Protein AF-A0A2P6N994-F1 (afdb_monomer_lite)

Radius of gyration: 30.63 Å; chains: 1; bounding box: 76×49×85 Å

Structure (mmCIF, N/CA/C/O backbone):
data_AF-A0A2P6N994-F1
#
_entry.id   AF-A0A2P6N994-F1
#
loop_
_atom_site.group_PDB
_atom_site.id
_atom_site.type_symbol
_atom_site.label_atom_id
_atom_site.label_alt_id
_atom_site.label_comp_id
_atom_site.label_asym_id
_atom_site.label_entity_id
_atom_site.label_seq_id
_atom_site.pdbx_PDB_ins_code
_atom_site.Cartn_x
_atom_site.Cartn_y
_atom_site.Cartn_z
_atom_site.occupancy
_atom_site.B_iso_or_equiv
_atom_site.auth_seq_id
_atom_site.auth_comp_id
_atom_site.auth_asym_id
_atom_site.auth_atom_id
_atom_site.pdbx_PDB_model_num
ATOM 1 N N . MET A 1 1 ? -3.868 11.909 -1.491 1.00 43.75 1 MET A N 1
ATOM 2 C CA . MET A 1 1 ? -4.528 12.029 -2.812 1.00 43.75 1 MET A CA 1
ATOM 3 C C . MET A 1 1 ? -5.943 11.411 -2.743 1.00 43.75 1 MET A C 1
ATOM 5 O O . MET A 1 1 ? -6.139 10.312 -3.234 1.00 43.75 1 MET A O 1
ATOM 9 N N . PRO A 1 2 ? -6.940 12.048 -2.086 1.00 41.75 2 PRO A N 1
ATOM 10 C CA . PRO A 1 2 ? -8.246 11.415 -1.810 1.00 41.75 2 PRO A CA 1
ATOM 11 C C . PRO A 1 2 ? -9.342 11.690 -2.863 1.00 41.75 2 PRO A C 1
ATOM 13 O O . PRO A 1 2 ? -10.405 11.079 -2.812 1.00 41.75 2 PRO A O 1
ATOM 16 N N . LEU A 1 3 ? -9.118 12.612 -3.808 1.00 44.31 3 LEU A N 1
ATOM 17 C CA . LEU A 1 3 ? -10.198 13.209 -4.611 1.00 44.31 3 LEU A CA 1
ATOM 18 C C . LEU A 1 3 ? -10.710 12.352 -5.783 1.00 44.31 3 LEU A C 1
ATOM 20 O O . LEU A 1 3 ? -11.841 12.549 -6.209 1.00 44.31 3 LEU A O 1
ATOM 24 N N . PHE A 1 4 ? -9.945 11.374 -6.277 1.00 46.88 4 PHE A N 1
ATOM 25 C CA . PHE A 1 4 ? -10.383 10.540 -7.410 1.00 46.88 4 PHE A CA 1
ATOM 26 C C . PHE A 1 4 ? -11.154 9.270 -7.009 1.00 46.88 4 PHE A C 1
ATOM 28 O O . PHE A 1 4 ? -11.726 8.612 -7.874 1.00 46.88 4 PHE A O 1
ATOM 35 N N . TYR A 1 5 ? -11.206 8.919 -5.717 1.00 50.25 5 TYR A N 1
ATOM 36 C CA . TYR A 1 5 ? -11.658 7.588 -5.286 1.00 50.25 5 TYR A CA 1
ATOM 37 C C . TYR A 1 5 ? -13.099 7.498 -4.761 1.00 50.25 5 TYR A C 1
ATOM 39 O O . TYR A 1 5 ? -13.625 6.394 -4.632 1.00 50.25 5 TYR A O 1
ATOM 47 N N . GLN A 1 6 ? -13.770 8.617 -4.467 1.00 47.66 6 GLN A N 1
ATOM 48 C CA . GLN A 1 6 ? -15.054 8.571 -3.748 1.00 47.66 6 GLN A CA 1
ATOM 49 C C . GLN A 1 6 ? -16.316 8.429 -4.619 1.00 47.66 6 GLN A C 1
ATOM 51 O O . GLN A 1 6 ? -17.384 8.169 -4.067 1.00 47.66 6 GLN A O 1
ATOM 56 N N . SER A 1 7 ? -16.248 8.553 -5.949 1.00 43.50 7 SER A N 1
ATOM 57 C CA . SER A 1 7 ? -17.471 8.746 -6.748 1.00 43.50 7 SER A CA 1
ATOM 58 C C . SER A 1 7 ? -18.051 7.505 -7.435 1.00 43.50 7 SER A C 1
ATOM 60 O O . SER A 1 7 ? -19.209 7.560 -7.847 1.00 43.50 7 SER A O 1
ATOM 62 N N . ILE A 1 8 ? -17.345 6.369 -7.527 1.00 53.56 8 ILE A N 1
ATOM 63 C CA . ILE A 1 8 ? -17.879 5.200 -8.254 1.00 53.56 8 ILE A CA 1
ATOM 64 C C . ILE A 1 8 ? -18.275 4.069 -7.303 1.00 53.56 8 ILE A C 1
ATOM 66 O O . ILE A 1 8 ? -17.532 3.117 -7.060 1.00 53.56 8 ILE A O 1
ATOM 70 N N . ARG A 1 9 ? -19.504 4.153 -6.777 1.00 57.16 9 ARG A N 1
ATOM 71 C CA . ARG A 1 9 ? -20.167 3.031 -6.093 1.00 57.16 9 ARG A CA 1
ATOM 72 C C . ARG A 1 9 ? -20.587 1.976 -7.120 1.00 57.16 9 ARG A C 1
ATOM 74 O O . ARG A 1 9 ? -21.757 1.880 -7.487 1.00 57.16 9 ARG A O 1
ATOM 81 N N . TYR A 1 10 ? -19.645 1.162 -7.587 1.00 60.88 10 TYR A N 1
ATOM 82 C CA . TYR A 1 10 ? -20.001 -0.036 -8.341 1.00 60.88 10 TYR A CA 1
ATOM 83 C C . TYR A 1 10 ? -20.809 -0.974 -7.438 1.00 60.88 10 TYR A C 1
ATOM 85 O O . TYR A 1 10 ? -20.297 -1.478 -6.440 1.00 60.88 10 TYR A O 1
ATOM 93 N N . LYS A 1 11 ? -22.067 -1.252 -7.809 1.00 74.62 11 LYS A N 1
ATOM 94 C CA . LYS A 1 11 ? -22.881 -2.298 -7.159 1.00 74.62 11 LYS A CA 1
ATOM 95 C C . LYS A 1 11 ? -22.228 -3.688 -7.271 1.00 74.62 11 LYS A C 1
ATOM 97 O O . LYS A 1 11 ? -22.539 -4.574 -6.485 1.00 74.62 11 LYS A O 1
ATOM 102 N N . SER A 1 12 ? -21.320 -3.880 -8.234 1.00 86.88 12 SER A N 1
ATOM 103 C CA . SER A 1 12 ? -20.562 -5.114 -8.442 1.00 86.88 12 SER A CA 1
ATOM 104 C C . SER A 1 12 ? -19.166 -4.824 -9.001 1.00 86.88 12 SER A C 1
ATOM 106 O O . SER A 1 12 ? -19.036 -4.118 -9.996 1.00 86.88 12 SER A O 1
ATOM 108 N N . LEU A 1 13 ? -18.127 -5.425 -8.410 1.00 90.31 13 LEU A N 1
ATOM 109 C CA . LEU A 1 13 ? -16.745 -5.392 -8.924 1.00 90.31 13 LEU A CA 1
ATOM 110 C C . LEU A 1 13 ? -16.479 -6.410 -10.042 1.00 90.31 13 LEU A C 1
ATOM 112 O O . LEU A 1 13 ? -15.340 -6.571 -10.475 1.00 90.31 13 LEU A O 1
ATOM 116 N N . TRP A 1 14 ? -17.501 -7.140 -10.489 1.00 91.25 14 TRP A N 1
ATOM 117 C CA . TRP A 1 14 ? -17.333 -8.200 -11.480 1.00 91.25 14 TRP A CA 1
ATOM 118 C C . TRP A 1 14 ? -16.763 -7.705 -12.822 1.00 91.25 14 TRP A C 1
ATOM 120 O O . TRP A 1 14 ? -15.799 -8.317 -13.280 1.00 91.25 14 TRP A O 1
ATOM 130 N N . PRO A 1 15 ? -17.227 -6.579 -13.408 1.00 93.44 15 PRO A N 1
ATOM 131 C CA . PRO A 1 15 ? -16.639 -6.062 -14.646 1.00 93.44 15 PRO A CA 1
ATOM 132 C C . PRO A 1 15 ? -15.148 -5.741 -14.499 1.00 93.44 15 PRO A C 1
ATOM 134 O O . PRO A 1 15 ? -14.354 -6.072 -15.375 1.00 93.44 15 PRO A O 1
ATOM 137 N N . LEU A 1 16 ? -14.755 -5.168 -13.355 1.00 93.31 16 LEU A N 1
ATOM 138 C CA . LEU A 1 16 ? -13.358 -4.859 -13.063 1.00 93.31 16 LEU A CA 1
ATOM 139 C C . LEU A 1 16 ? -12.510 -6.131 -12.948 1.00 93.31 16 LEU A C 1
ATOM 141 O O . LEU A 1 16 ? -11.439 -6.193 -13.536 1.00 93.31 16 LEU A O 1
ATOM 145 N N . LYS A 1 17 ? -12.998 -7.168 -12.252 1.00 93.56 17 LYS A N 1
ATOM 146 C CA . LYS A 1 17 ? -12.310 -8.469 -12.163 1.00 93.56 17 LYS A CA 1
ATOM 147 C C . LYS A 1 17 ? -12.081 -9.086 -13.542 1.00 93.56 17 LYS A C 1
ATOM 149 O O . LYS A 1 17 ? -10.979 -9.544 -13.823 1.00 93.56 17 LYS A O 1
ATOM 154 N N . VAL A 1 18 ? -13.118 -9.106 -14.379 1.00 94.94 18 VAL A N 1
ATOM 155 C CA . VAL A 1 18 ? -13.044 -9.663 -15.737 1.00 94.94 18 VAL A CA 1
ATOM 156 C C . VAL A 1 18 ? -12.032 -8.886 -16.572 1.00 94.94 18 VAL A C 1
ATOM 158 O O . VAL A 1 18 ? -11.165 -9.496 -17.189 1.00 94.94 18 VAL A O 1
ATOM 161 N N . TYR A 1 19 ? -12.083 -7.554 -16.527 1.00 96.19 19 TYR A N 1
ATOM 162 C CA . TYR A 1 19 ? -11.128 -6.709 -17.237 1.00 96.19 19 TYR A CA 1
ATOM 163 C C . TYR A 1 19 ? -9.684 -6.942 -16.773 1.00 96.19 19 TYR A C 1
ATOM 165 O O . TYR A 1 19 ? -8.807 -7.146 -17.604 1.00 96.19 19 TYR A O 1
ATOM 173 N N . THR A 1 20 ? -9.447 -7.022 -15.462 1.00 95.44 20 THR A N 1
ATOM 174 C CA . THR A 1 20 ? -8.140 -7.357 -14.874 1.00 95.44 20 THR A CA 1
ATOM 175 C C . THR A 1 20 ? -7.600 -8.692 -15.393 1.00 95.44 20 THR A C 1
ATOM 177 O O . THR A 1 20 ? -6.450 -8.757 -15.823 1.00 95.44 20 THR A O 1
ATOM 180 N N . VAL A 1 21 ? -8.422 -9.747 -15.424 1.00 96.56 21 VAL A N 1
ATOM 181 C CA . VAL A 1 21 ? -8.010 -11.060 -15.954 1.00 96.56 21 VAL A CA 1
ATOM 182 C C . VAL A 1 21 ? -7.686 -10.981 -17.447 1.00 96.56 21 VAL A C 1
ATOM 184 O O . VAL A 1 21 ? -6.638 -11.470 -17.865 1.00 96.56 21 VAL A O 1
ATOM 187 N N . ILE A 1 22 ? -8.549 -10.348 -18.248 1.00 97.38 22 ILE A N 1
ATOM 188 C CA . ILE A 1 22 ? -8.343 -10.207 -19.697 1.00 97.38 22 ILE A CA 1
ATOM 189 C C . ILE A 1 22 ? -7.058 -9.424 -19.988 1.00 97.38 22 ILE A C 1
ATOM 191 O O . ILE A 1 22 ? -6.245 -9.886 -20.785 1.00 97.38 22 ILE A O 1
ATOM 195 N N . SER A 1 23 ? -6.839 -8.289 -19.317 1.00 97.50 23 SER A N 1
ATOM 196 C CA . SER A 1 23 ? -5.630 -7.471 -19.474 1.00 97.50 23 SER A CA 1
ATOM 197 C C . SER A 1 23 ? -4.358 -8.246 -19.147 1.00 97.50 23 SER A C 1
ATOM 199 O O . SER A 1 23 ? -3.383 -8.154 -19.888 1.00 97.50 23 SER A O 1
ATOM 201 N N . TYR A 1 24 ? -4.357 -9.057 -18.086 1.00 97.69 24 TYR A N 1
ATOM 202 C CA . TYR A 1 24 ? -3.200 -9.895 -17.771 1.00 97.69 24 TYR A CA 1
ATOM 203 C C . TYR A 1 24 ? -2.951 -10.982 -18.815 1.00 97.69 24 TYR A C 1
ATOM 205 O O . TYR A 1 24 ? -1.811 -11.180 -19.224 1.00 97.69 24 TYR A O 1
ATOM 213 N N . VAL A 1 25 ? -3.998 -11.683 -19.263 1.00 97.69 25 VAL A N 1
ATOM 214 C CA . VAL A 1 25 ? -3.859 -12.729 -20.289 1.00 97.69 25 VAL A CA 1
ATOM 215 C C . VAL A 1 25 ? -3.355 -12.126 -21.601 1.00 97.69 25 VAL A C 1
ATOM 217 O O . VAL A 1 25 ? -2.451 -12.687 -22.217 1.00 97.69 25 VAL A O 1
ATOM 220 N N . ALA A 1 26 ? -3.884 -10.966 -22.001 1.00 97.44 26 ALA A N 1
ATOM 221 C CA . ALA A 1 26 ? -3.441 -10.239 -23.188 1.00 97.44 26 ALA A CA 1
ATOM 222 C C . ALA A 1 26 ? -1.974 -9.795 -23.077 1.00 97.44 26 ALA A C 1
ATOM 224 O O . ALA A 1 26 ? -1.193 -10.015 -24.008 1.00 97.44 26 ALA A O 1
ATOM 225 N N . MET A 1 27 ? -1.583 -9.243 -21.923 1.00 97.31 27 MET A N 1
ATOM 226 C CA . MET A 1 27 ? -0.195 -8.894 -21.628 1.00 97.31 27 MET A CA 1
ATOM 227 C C . MET A 1 27 ? 0.709 -10.125 -21.719 1.00 97.31 27 MET A C 1
ATOM 229 O O . MET A 1 27 ? 1.692 -10.104 -22.455 1.00 97.31 27 MET A O 1
ATOM 233 N N . LEU A 1 28 ? 0.370 -11.215 -21.028 1.00 97.19 28 LEU A N 1
ATOM 234 C CA . LEU A 1 28 ? 1.175 -12.434 -21.005 1.00 97.19 28 LEU A CA 1
ATOM 235 C C . LEU A 1 28 ? 1.344 -13.026 -22.412 1.00 97.19 28 LEU A C 1
ATOM 237 O O . LEU A 1 28 ? 2.463 -13.338 -22.816 1.00 97.19 28 LEU A O 1
ATOM 241 N N . ALA A 1 29 ? 0.255 -13.134 -23.177 1.00 97.69 29 ALA A N 1
ATOM 242 C CA . ALA A 1 29 ? 0.284 -13.657 -24.541 1.00 97.69 29 ALA A CA 1
ATOM 243 C C . ALA A 1 29 ? 1.166 -12.804 -25.464 1.00 97.69 29 ALA A C 1
ATOM 245 O O . ALA A 1 29 ? 1.998 -13.342 -26.197 1.00 97.69 29 ALA A O 1
ATOM 246 N N . THR A 1 30 ? 1.025 -11.479 -25.395 1.00 97.06 30 THR A N 1
ATOM 247 C CA . THR A 1 30 ? 1.797 -10.546 -26.228 1.00 97.06 30 THR A CA 1
ATOM 248 C C . THR A 1 30 ? 3.274 -10.589 -25.886 1.00 97.06 30 THR A C 1
ATOM 250 O O . THR A 1 30 ? 4.120 -10.650 -26.777 1.00 97.06 30 THR A O 1
ATOM 253 N N . VAL A 1 31 ? 3.601 -10.611 -24.595 1.00 94.31 31 VAL A N 1
ATOM 254 C CA . VAL A 1 31 ? 4.988 -10.652 -24.153 1.00 94.31 31 VAL A CA 1
ATOM 255 C C . VAL A 1 31 ? 5.646 -11.975 -24.551 1.00 94.31 31 VAL A C 1
ATOM 257 O O . VAL A 1 31 ? 6.741 -11.947 -25.105 1.00 94.31 31 VAL A O 1
ATOM 260 N N . ILE A 1 32 ? 4.969 -13.120 -24.388 1.00 95.44 32 ILE A N 1
ATOM 261 C CA . ILE A 1 32 ? 5.460 -14.418 -24.887 1.00 95.44 32 ILE A CA 1
ATOM 262 C C . ILE A 1 32 ? 5.682 -14.368 -26.404 1.00 95.44 32 ILE A C 1
ATOM 264 O O . ILE A 1 32 ? 6.706 -14.848 -26.897 1.00 95.44 32 ILE A O 1
ATOM 268 N N . ALA A 1 33 ? 4.758 -13.772 -27.158 1.00 96.81 33 ALA A N 1
ATOM 269 C CA . ALA A 1 33 ? 4.889 -13.650 -28.605 1.00 96.81 33 ALA A CA 1
ATOM 270 C C . ALA A 1 33 ? 6.097 -12.781 -29.012 1.00 96.81 33 ALA A C 1
ATOM 272 O O . ALA A 1 33 ? 6.845 -13.172 -29.905 1.00 96.81 33 ALA A O 1
ATOM 273 N N . CYS A 1 34 ? 6.354 -11.670 -28.314 1.00 95.81 34 CYS A N 1
ATOM 274 C CA . CYS A 1 34 ? 7.533 -10.822 -28.540 1.00 95.81 34 CYS A CA 1
ATOM 275 C C . CYS A 1 34 ? 8.842 -11.521 -28.122 1.00 95.81 34 CYS A C 1
ATOM 277 O O . CYS A 1 34 ? 9.846 -11.453 -28.828 1.00 95.81 34 CYS A O 1
ATOM 279 N N . PHE A 1 35 ? 8.851 -12.245 -26.997 1.00 93.00 35 PHE A N 1
ATOM 280 C CA . PHE A 1 35 ? 10.026 -13.001 -26.539 1.00 93.00 35 PHE A CA 1
ATOM 281 C C . PHE A 1 35 ? 10.397 -14.150 -27.477 1.00 93.00 35 PHE A C 1
ATOM 283 O O . PHE A 1 35 ? 11.574 -14.457 -27.632 1.00 93.00 35 PHE A O 1
ATOM 290 N N . THR A 1 36 ? 9.405 -14.779 -28.105 1.00 94.31 36 THR A N 1
ATOM 291 C CA . THR A 1 36 ? 9.613 -15.886 -29.051 1.00 94.31 36 THR A CA 1
ATOM 292 C C . THR A 1 36 ? 9.827 -15.424 -30.494 1.00 94.31 36 THR A C 1
ATOM 294 O O . THR A 1 36 ? 10.033 -16.266 -31.362 1.00 94.31 36 THR A O 1
ATOM 297 N N . GLY A 1 37 ? 9.780 -14.113 -30.766 1.00 95.12 37 GLY A N 1
ATOM 298 C CA . GLY A 1 37 ? 9.913 -13.563 -32.120 1.00 95.12 37 GLY A CA 1
ATOM 299 C C . GLY A 1 37 ? 8.722 -13.868 -33.037 1.00 95.12 37 GLY A C 1
ATOM 300 O O . GLY A 1 37 ? 8.865 -13.861 -34.252 1.00 95.12 37 GLY A O 1
ATOM 301 N N . ARG A 1 38 ? 7.543 -14.174 -32.474 1.00 96.81 38 ARG A N 1
ATOM 302 C CA . ARG A 1 38 ? 6.294 -14.360 -33.240 1.00 96.81 38 ARG A CA 1
ATOM 303 C C . ARG A 1 38 ? 5.632 -13.038 -33.624 1.00 96.81 38 ARG A C 1
ATOM 305 O O . ARG A 1 38 ? 4.805 -13.013 -34.528 1.00 96.81 38 ARG A O 1
ATOM 312 N N . VAL A 1 39 ? 5.952 -11.968 -32.899 1.00 94.88 39 VAL A N 1
ATOM 313 C CA . VAL A 1 39 ? 5.547 -10.591 -33.197 1.00 94.88 39 VAL A CA 1
ATOM 314 C C . VAL A 1 39 ? 6.823 -9.810 -33.473 1.00 94.88 39 VAL A C 1
ATOM 316 O O . VAL A 1 39 ? 7.713 -9.790 -32.626 1.00 94.88 39 VAL A O 1
ATOM 319 N N . GLY A 1 40 ? 6.911 -9.202 -34.655 1.00 91.12 40 GLY A N 1
ATOM 320 C CA . GLY A 1 40 ? 8.142 -8.597 -35.166 1.00 91.12 40 GLY A CA 1
ATOM 321 C C . GLY A 1 40 ? 9.027 -9.580 -35.938 1.00 91.12 40 GLY A C 1
ATOM 322 O O . GLY A 1 40 ? 8.765 -10.777 -35.987 1.00 91.12 40 GLY A O 1
ATOM 323 N N . ASN A 1 41 ? 10.084 -9.054 -36.560 1.00 91.06 41 ASN A N 1
ATOM 324 C CA . ASN A 1 41 ? 11.077 -9.853 -37.297 1.00 91.06 41 ASN A CA 1
ATOM 325 C C . ASN A 1 41 ? 12.227 -10.352 -36.399 1.00 91.06 41 ASN A C 1
ATOM 327 O O . ASN A 1 41 ? 13.161 -10.983 -36.886 1.00 91.06 41 ASN A O 1
ATOM 331 N N . GLN A 1 42 ? 12.189 -10.024 -35.107 1.00 95.06 42 GLN A N 1
ATOM 332 C CA . GLN A 1 42 ? 13.235 -10.304 -34.128 1.00 95.06 42 GLN A CA 1
ATOM 333 C C . GLN A 1 42 ? 12.605 -10.557 -32.757 1.00 95.06 42 GLN A C 1
ATOM 335 O O . GLN A 1 42 ? 11.528 -10.047 -32.444 1.00 95.06 42 GLN A O 1
ATOM 340 N N . SER A 1 43 ? 13.275 -11.352 -31.931 1.00 95.00 43 SER A N 1
ATOM 341 C CA . SER A 1 43 ? 12.873 -11.570 -30.546 1.00 95.00 43 SER A CA 1
ATOM 342 C C . SER A 1 43 ? 13.284 -10.400 -29.649 1.00 95.00 43 SER A C 1
ATOM 344 O O . SER A 1 43 ? 14.187 -9.620 -29.967 1.00 95.00 43 SER A O 1
ATOM 346 N N . MET A 1 44 ? 12.642 -10.283 -28.484 1.00 92.94 44 MET A N 1
ATOM 347 C CA . MET A 1 44 ? 13.014 -9.268 -27.493 1.00 92.94 44 MET A CA 1
ATOM 348 C C . MET A 1 44 ? 14.511 -9.337 -27.101 1.00 92.94 44 MET A C 1
ATOM 350 O O . MET A 1 44 ? 15.145 -8.282 -27.130 1.00 92.94 44 MET A O 1
ATOM 354 N N . PRO A 1 45 ? 15.118 -10.514 -26.812 1.00 91.38 45 PRO A N 1
ATOM 355 C CA . PRO A 1 45 ? 16.560 -10.604 -26.555 1.00 91.38 45 PRO A CA 1
ATOM 356 C C . PRO A 1 45 ? 17.424 -10.119 -27.724 1.00 91.38 45 PRO A C 1
ATOM 358 O O . PRO A 1 45 ? 18.322 -9.317 -27.510 1.00 91.38 45 PRO A O 1
ATOM 361 N N . GLN A 1 46 ? 17.097 -10.510 -28.963 1.00 92.88 46 GLN A N 1
ATOM 362 C CA . GLN A 1 46 ? 17.825 -10.048 -30.156 1.00 92.88 46 GLN A CA 1
ATOM 363 C C . GLN A 1 46 ? 17.772 -8.524 -30.306 1.00 92.88 46 GLN A C 1
ATOM 365 O O . GLN A 1 46 ? 18.748 -7.898 -30.707 1.00 92.88 46 GLN A O 1
ATOM 370 N N . THR A 1 47 ? 16.636 -7.922 -29.955 1.00 93.62 47 THR A N 1
ATOM 371 C CA . THR A 1 47 ? 16.465 -6.466 -29.985 1.00 93.62 47 THR A CA 1
ATOM 372 C C . THR A 1 47 ? 17.324 -5.780 -28.915 1.00 93.62 47 THR A C 1
ATOM 374 O O . THR A 1 47 ? 17.916 -4.740 -29.184 1.00 93.62 47 THR A O 1
ATOM 377 N N . PHE A 1 48 ? 17.442 -6.361 -27.714 1.00 92.44 48 PHE A N 1
ATOM 378 C CA . PHE A 1 48 ? 18.365 -5.862 -26.684 1.00 92.44 48 PHE A CA 1
ATOM 379 C C . PHE A 1 48 ? 19.830 -5.992 -27.105 1.00 92.44 48 PHE A C 1
ATOM 381 O O . PHE A 1 48 ? 20.586 -5.040 -26.931 1.00 92.44 48 PHE A O 1
ATOM 388 N N . ASP A 1 49 ? 20.214 -7.114 -27.717 1.00 91.56 49 ASP A N 1
ATOM 389 C CA . ASP A 1 49 ? 21.573 -7.311 -28.234 1.00 91.56 49 ASP A CA 1
ATOM 390 C C . ASP A 1 49 ? 21.903 -6.291 -29.342 1.00 91.56 49 ASP A C 1
ATOM 392 O O . ASP A 1 49 ? 23.014 -5.763 -29.401 1.00 91.56 49 ASP A O 1
ATOM 396 N N . LYS A 1 50 ? 20.919 -5.964 -30.193 1.00 93.44 50 LYS A N 1
ATOM 397 C CA . LYS A 1 50 ? 21.035 -4.944 -31.245 1.00 93.44 50 LYS A CA 1
ATOM 398 C C . LYS A 1 50 ? 21.241 -3.536 -30.681 1.00 93.44 50 LYS A C 1
ATOM 400 O O . LYS A 1 50 ? 22.049 -2.782 -31.217 1.00 93.44 50 LYS A O 1
ATOM 405 N N . TRP A 1 51 ? 20.519 -3.178 -29.621 1.00 92.06 51 TRP A N 1
ATOM 406 C CA . TRP A 1 51 ? 20.569 -1.853 -28.990 1.00 92.06 51 TRP A CA 1
ATOM 407 C C . TRP A 1 51 ? 21.392 -1.856 -27.697 1.00 92.06 51 TRP A C 1
ATOM 409 O O . TRP A 1 51 ? 21.024 -1.207 -26.721 1.00 92.06 51 TRP A O 1
ATOM 419 N N . ASN A 1 52 ? 22.511 -2.583 -27.685 1.00 91.44 52 ASN A N 1
ATOM 420 C CA . ASN A 1 52 ? 23.361 -2.705 -26.507 1.00 91.44 52 ASN A CA 1
ATOM 421 C C . ASN A 1 52 ? 24.003 -1.354 -26.130 1.00 91.44 52 ASN A C 1
ATOM 423 O O . ASN A 1 52 ? 24.729 -0.739 -26.912 1.00 91.44 52 ASN A O 1
ATOM 427 N N . THR A 1 53 ? 23.741 -0.898 -24.909 1.00 92.88 53 THR A N 1
ATOM 428 C CA . THR A 1 53 ? 24.299 0.319 -24.295 1.00 92.88 53 THR A CA 1
ATOM 429 C C . THR A 1 53 ? 25.032 -0.026 -23.004 1.00 92.88 53 THR A C 1
ATOM 431 O O . THR A 1 53 ? 24.806 -1.098 -22.462 1.00 92.88 53 THR A O 1
ATOM 434 N N . TYR A 1 54 ? 25.807 0.902 -22.426 1.00 92.62 54 TYR A N 1
ATOM 435 C CA . TYR A 1 54 ? 26.458 0.734 -21.108 1.00 92.62 54 TYR A CA 1
ATOM 436 C C . TYR A 1 54 ? 25.513 0.398 -19.938 1.00 92.62 54 TYR A C 1
ATOM 438 O O . TYR A 1 54 ? 25.972 0.109 -18.834 1.00 92.62 54 TYR A O 1
ATOM 446 N N . LEU A 1 55 ? 24.199 0.508 -20.143 1.00 93.50 55 LEU A N 1
ATOM 447 C CA . LEU A 1 55 ? 23.180 0.195 -19.146 1.00 93.50 55 LEU A CA 1
ATOM 448 C C . LEU A 1 55 ? 22.443 -1.111 -19.455 1.00 93.50 55 LEU A C 1
ATOM 450 O O . LEU A 1 55 ? 21.606 -1.523 -18.657 1.00 93.50 55 LEU A O 1
ATOM 454 N N . THR A 1 56 ? 22.706 -1.745 -20.599 1.00 93.31 56 THR A N 1
ATOM 455 C CA . THR A 1 56 ? 21.973 -2.930 -21.049 1.00 93.31 56 THR A CA 1
ATOM 456 C C . THR A 1 56 ? 22.460 -4.162 -20.281 1.00 93.31 56 THR A C 1
ATOM 458 O O . THR A 1 56 ? 23.625 -4.548 -20.407 1.00 93.31 56 THR A O 1
ATOM 461 N N . PRO A 1 57 ? 21.603 -4.800 -19.461 1.00 93.00 57 PRO A N 1
ATOM 462 C CA . PRO A 1 57 ? 21.993 -5.997 -18.733 1.00 93.00 57 PRO A CA 1
ATOM 463 C C . PRO A 1 57 ? 22.144 -7.184 -19.689 1.00 93.00 57 PRO A C 1
ATOM 465 O O . PRO A 1 57 ? 21.457 -7.267 -20.708 1.00 93.00 57 PRO A O 1
ATOM 468 N N . LEU A 1 58 ? 22.974 -8.162 -19.314 1.00 90.62 58 LEU A N 1
ATOM 469 C CA . LEU A 1 58 ? 23.047 -9.439 -20.029 1.00 90.62 58 LEU A CA 1
ATOM 470 C C . LEU A 1 58 ? 21.668 -10.095 -20.202 1.00 90.62 58 LEU A C 1
ATOM 472 O O . LEU A 1 58 ? 20.816 -10.065 -19.310 1.00 90.62 58 LEU A O 1
ATOM 476 N N . SER A 1 59 ? 21.489 -10.795 -21.323 1.00 87.50 59 SER A N 1
ATOM 477 C CA . SER A 1 59 ? 20.229 -11.435 -21.719 1.00 87.50 59 SER A CA 1
ATOM 478 C C . SER A 1 59 ? 19.630 -12.365 -20.656 1.00 87.50 59 SER A C 1
ATOM 480 O O . SER A 1 59 ? 18.409 -12.400 -20.502 1.00 87.50 59 SER A O 1
ATOM 482 N N . TRP A 1 60 ? 20.449 -13.040 -19.838 1.00 88.94 60 TRP A N 1
ATOM 483 C CA . TRP A 1 60 ? 19.952 -13.889 -18.745 1.00 88.94 60 TRP A CA 1
ATOM 484 C C . TRP A 1 60 ? 19.184 -13.106 -17.670 1.00 88.94 60 TRP A C 1
ATOM 486 O O . TRP A 1 60 ? 18.270 -13.659 -17.060 1.00 88.94 60 TRP A O 1
ATOM 496 N N . ALA A 1 61 ? 19.488 -11.824 -17.449 1.00 90.44 61 ALA A N 1
ATOM 497 C CA . ALA A 1 61 ? 18.818 -11.002 -16.442 1.00 90.44 61 ALA A CA 1
ATOM 498 C C . ALA A 1 61 ? 17.341 -10.776 -16.769 1.00 90.44 61 ALA A C 1
ATOM 500 O O . ALA A 1 61 ? 16.522 -10.621 -15.866 1.00 90.44 61 ALA A O 1
ATOM 501 N N . HIS A 1 62 ? 16.985 -10.829 -18.054 1.00 87.25 62 HIS A N 1
ATOM 502 C CA . HIS A 1 62 ? 15.608 -10.721 -18.522 1.00 87.25 62 HIS A CA 1
ATOM 503 C C . HIS A 1 62 ? 14.758 -11.947 -18.148 1.00 87.25 62 HIS A C 1
ATOM 505 O O . HIS A 1 62 ? 13.533 -11.877 -18.203 1.00 87.25 62 HIS A O 1
ATOM 511 N N . SER A 1 63 ? 15.361 -13.055 -17.698 1.00 88.50 63 SER A N 1
ATOM 512 C CA . SER A 1 63 ? 14.616 -14.221 -17.193 1.00 88.50 63 SER A CA 1
ATOM 513 C C . SER A 1 63 ? 13.800 -13.921 -15.928 1.00 88.50 63 SER A C 1
ATOM 515 O O . SER A 1 63 ? 12.804 -14.602 -15.672 1.00 88.50 63 SER A O 1
ATOM 517 N N . ILE A 1 64 ? 14.145 -12.861 -15.179 1.00 91.06 64 ILE A N 1
ATOM 518 C CA . ILE A 1 64 ? 13.381 -12.408 -14.004 1.00 91.06 64 ILE A CA 1
ATOM 519 C C . ILE A 1 64 ? 11.921 -12.097 -14.344 1.00 91.06 64 ILE A C 1
ATOM 521 O O . ILE A 1 64 ? 11.035 -12.224 -13.499 1.00 91.06 64 ILE A O 1
ATOM 525 N N . TRP A 1 65 ? 11.645 -11.750 -15.599 1.00 90.56 65 TRP A N 1
ATOM 526 C CA . TRP A 1 65 ? 10.297 -11.499 -16.064 1.00 90.56 65 TRP A CA 1
ATOM 527 C C . TRP A 1 65 ? 9.372 -12.710 -15.941 1.00 90.56 65 TRP A C 1
ATOM 529 O O . TRP A 1 65 ? 8.214 -12.540 -15.569 1.00 90.56 65 TRP A O 1
ATOM 539 N N . ILE A 1 66 ? 9.878 -13.928 -16.163 1.00 92.25 66 ILE A N 1
ATOM 540 C CA . ILE A 1 66 ? 9.090 -15.157 -15.985 1.00 92.25 66 ILE A CA 1
ATOM 541 C C . ILE A 1 66 ? 8.593 -15.237 -14.542 1.00 92.25 66 ILE A C 1
ATOM 543 O O . ILE A 1 66 ? 7.413 -15.484 -14.292 1.00 92.25 66 ILE A O 1
ATOM 547 N N . PHE A 1 67 ? 9.482 -14.958 -13.588 1.00 92.50 67 PHE A N 1
ATOM 548 C CA . PHE A 1 67 ? 9.141 -14.927 -12.173 1.00 92.50 67 PHE A CA 1
ATOM 549 C C . PHE A 1 67 ? 8.110 -13.833 -11.858 1.00 92.50 67 PHE A C 1
ATOM 551 O O . PHE A 1 67 ? 7.120 -14.106 -11.178 1.00 92.50 67 PHE A O 1
ATOM 558 N N . ILE A 1 68 ? 8.285 -12.626 -12.411 1.00 93.06 68 ILE A N 1
ATOM 559 C CA . ILE A 1 68 ? 7.328 -11.516 -12.270 1.00 93.06 68 ILE A CA 1
ATOM 560 C C . ILE A 1 68 ? 5.940 -11.925 -12.768 1.00 93.06 68 ILE A C 1
ATOM 562 O O . ILE A 1 68 ? 4.960 -11.753 -12.043 1.00 93.06 68 ILE A O 1
ATOM 566 N N . TRP A 1 69 ? 5.835 -12.488 -13.973 1.00 94.19 69 TRP A N 1
ATOM 567 C CA . TRP A 1 69 ? 4.542 -12.846 -14.553 1.00 94.19 69 TRP A CA 1
ATOM 568 C C . TRP A 1 69 ? 3.861 -13.974 -13.793 1.00 94.19 69 TRP A C 1
ATOM 570 O O . TRP A 1 69 ? 2.650 -13.906 -13.592 1.00 94.19 69 TRP A O 1
ATOM 580 N N . VAL A 1 70 ? 4.611 -14.979 -13.329 1.00 95.56 70 VAL A N 1
ATOM 581 C CA . VAL A 1 70 ? 4.061 -16.056 -12.493 1.00 95.56 70 VAL A CA 1
ATOM 582 C C . VAL A 1 70 ? 3.505 -15.486 -11.189 1.00 95.56 70 VAL A C 1
ATOM 584 O O . VAL A 1 70 ? 2.366 -15.786 -10.833 1.00 95.56 70 VAL A O 1
ATOM 587 N N . LEU A 1 71 ? 4.251 -14.611 -10.504 1.00 95.00 71 LEU A N 1
ATOM 588 C CA . LEU A 1 71 ? 3.769 -13.963 -9.282 1.00 95.00 71 LEU A CA 1
ATOM 589 C C . LEU A 1 71 ? 2.541 -13.079 -9.535 1.00 95.00 71 LEU A C 1
ATOM 591 O O . LEU A 1 71 ? 1.596 -13.119 -8.752 1.00 95.00 71 LEU A O 1
ATOM 595 N N . GLN A 1 72 ? 2.511 -12.325 -10.636 1.00 95.38 72 GLN A N 1
ATOM 596 C CA . GLN A 1 72 ? 1.334 -11.546 -11.035 1.00 95.38 72 GLN A CA 1
ATOM 597 C C . GLN A 1 72 ? 0.124 -12.447 -11.346 1.00 95.38 72 GLN A C 1
ATOM 599 O O . GLN A 1 72 ? -1.002 -12.106 -10.991 1.00 95.38 72 GLN A O 1
ATOM 604 N N . GLY A 1 73 ? 0.340 -13.625 -11.935 1.00 96.38 73 GLY A N 1
ATOM 605 C CA . GLY A 1 73 ? -0.711 -14.618 -12.166 1.00 96.38 73 GLY A CA 1
ATOM 606 C C . GLY A 1 73 ? -1.282 -15.165 -10.860 1.00 96.38 73 GLY A C 1
ATOM 607 O O . GLY A 1 73 ? -2.498 -15.174 -10.666 1.00 96.38 73 GLY A O 1
ATOM 608 N N . LEU A 1 74 ? -0.410 -15.541 -9.917 1.00 95.31 74 LEU A N 1
ATOM 609 C CA . LEU A 1 74 ? -0.818 -15.942 -8.566 1.00 95.31 74 LEU A CA 1
ATOM 610 C C . LEU A 1 74 ? -1.579 -14.820 -7.852 1.00 95.31 74 LEU A C 1
ATOM 612 O O . LEU A 1 74 ? -2.587 -15.080 -7.192 1.00 95.31 74 LEU A O 1
ATOM 616 N N . TYR A 1 75 ? -1.141 -13.573 -8.027 1.00 93.88 75 TYR A N 1
ATOM 617 C CA . TYR A 1 75 ? -1.824 -12.406 -7.488 1.00 93.88 75 TYR A CA 1
ATOM 618 C C . TYR A 1 75 ? -3.249 -12.279 -8.029 1.00 93.88 75 TYR A C 1
ATOM 620 O O . TYR A 1 75 ? -4.186 -12.152 -7.238 1.00 93.88 75 TYR A O 1
ATOM 628 N N . ILE A 1 76 ? -3.442 -12.403 -9.342 1.00 93.88 76 ILE A N 1
ATOM 629 C CA . ILE A 1 76 ? -4.768 -12.351 -9.976 1.00 93.88 76 ILE A CA 1
ATOM 630 C C . ILE A 1 76 ? -5.670 -13.459 -9.460 1.00 93.88 76 ILE A C 1
ATOM 632 O O . ILE A 1 76 ? -6.808 -13.196 -9.071 1.00 93.88 76 ILE A O 1
ATOM 636 N N . LEU A 1 77 ? -5.159 -14.689 -9.398 1.00 92.31 77 LEU A N 1
ATOM 637 C CA . LEU A 1 77 ? -5.909 -15.806 -8.832 1.00 92.31 77 LEU A CA 1
ATOM 638 C C . LEU A 1 77 ? -6.327 -15.487 -7.390 1.00 92.31 77 LEU A C 1
ATOM 640 O O . LEU A 1 77 ? -7.492 -15.664 -7.037 1.00 92.31 77 LEU A O 1
ATOM 644 N N . SER A 1 78 ? -5.429 -14.909 -6.587 1.00 90.00 78 SER A N 1
ATOM 645 C CA . SER A 1 78 ? -5.718 -14.547 -5.195 1.00 90.00 78 SER A CA 1
ATOM 646 C C . SER A 1 78 ? -6.823 -13.491 -5.034 1.00 90.00 78 SER A C 1
ATOM 648 O O . SER A 1 78 ? -7.580 -13.556 -4.065 1.00 90.00 78 SER A O 1
ATOM 650 N N . ILE A 1 79 ? -6.955 -12.532 -5.962 1.00 88.62 79 ILE A N 1
ATOM 651 C CA . ILE A 1 79 ? -7.966 -11.456 -5.884 1.00 88.62 79 ILE A CA 1
ATOM 652 C C . ILE A 1 79 ? -9.279 -11.815 -6.599 1.00 88.62 79 ILE A C 1
ATOM 654 O O . ILE A 1 79 ? -10.345 -11.280 -6.270 1.00 88.62 79 ILE A O 1
ATOM 658 N N . CYS A 1 80 ? -9.229 -12.720 -7.579 1.00 86.31 80 CYS A N 1
ATOM 659 C CA . CYS A 1 80 ? -10.389 -13.114 -8.371 1.00 86.31 80 CYS A CA 1
ATOM 660 C C . CYS A 1 80 ? -11.157 -14.294 -7.758 1.00 86.31 80 CYS A C 1
ATOM 662 O O . CYS A 1 80 ? -12.386 -14.317 -7.890 1.00 86.31 80 CYS A O 1
ATOM 664 N N . VAL A 1 81 ? -10.486 -15.217 -7.055 1.00 84.94 81 VAL A N 1
ATOM 665 C CA . VAL A 1 81 ? -11.117 -16.412 -6.467 1.00 84.94 81 VAL A CA 1
ATOM 666 C C . VAL A 1 81 ? -12.153 -16.030 -5.384 1.00 84.94 81 VAL A C 1
ATOM 668 O O . VAL A 1 81 ? -11.851 -15.242 -4.485 1.00 84.94 81 VAL A O 1
ATOM 671 N N . PRO A 1 82 ? -13.393 -16.569 -5.433 1.00 72.00 82 PRO A N 1
ATOM 672 C CA . PRO A 1 82 ? -14.490 -16.150 -4.550 1.00 72.00 82 PRO A CA 1
ATOM 673 C C . PRO A 1 82 ? -14.296 -16.425 -3.057 1.00 72.00 82 PRO A C 1
ATOM 675 O O . PRO A 1 82 ? -14.911 -15.733 -2.248 1.00 72.00 82 PRO A O 1
ATOM 678 N N . SER A 1 83 ? -13.469 -17.408 -2.687 1.00 70.88 83 SER A N 1
ATOM 679 C CA . SER A 1 83 ? -13.382 -17.932 -1.314 1.00 70.88 83 SER A CA 1
ATOM 680 C C . SER A 1 83 ? -12.964 -16.899 -0.262 1.00 70.88 83 SER A C 1
ATOM 682 O O . SER A 1 83 ? -13.137 -17.156 0.926 1.00 70.88 83 SER A O 1
ATOM 684 N N . ARG A 1 84 ? -12.442 -15.731 -0.671 1.00 67.06 84 ARG A N 1
ATOM 685 C CA . ARG A 1 84 ? -12.004 -14.640 0.224 1.00 67.06 84 ARG A CA 1
ATOM 686 C C . ARG A 1 84 ? -12.370 -13.249 -0.288 1.00 67.06 84 ARG A C 1
ATOM 688 O O . ARG A 1 84 ? -11.611 -12.287 -0.163 1.00 67.06 84 ARG A O 1
ATOM 695 N N . ARG A 1 85 ? -13.551 -13.146 -0.904 1.00 62.75 85 ARG A N 1
ATOM 696 C CA . ARG A 1 85 ? -14.032 -11.919 -1.553 1.00 62.75 85 ARG A CA 1
ATOM 697 C C . ARG A 1 85 ? -14.032 -10.704 -0.618 1.00 62.75 85 ARG A C 1
ATOM 699 O O . ARG A 1 85 ? -13.620 -9.631 -1.048 1.00 62.75 85 ARG A O 1
ATOM 706 N N . GLU A 1 86 ? -14.443 -10.882 0.634 1.00 72.94 86 GLU A N 1
ATOM 707 C CA . GLU A 1 86 ? -14.601 -9.786 1.600 1.00 72.94 86 GLU A CA 1
ATOM 708 C C . GLU A 1 86 ? -13.262 -9.132 1.973 1.00 72.94 86 GLU A C 1
ATOM 710 O O . GLU A 1 86 ? -13.169 -7.907 2.061 1.00 72.94 86 GLU A O 1
ATOM 715 N N . ASP A 1 87 ? -12.191 -9.922 2.078 1.00 77.56 87 ASP A N 1
ATOM 716 C CA . ASP A 1 87 ? -10.875 -9.415 2.468 1.00 77.56 87 ASP A CA 1
ATOM 717 C C . ASP A 1 87 ? -10.159 -8.677 1.336 1.00 77.56 87 ASP A C 1
ATOM 719 O O . ASP A 1 87 ? -9.341 -7.794 1.596 1.00 77.56 87 ASP A O 1
ATOM 723 N N . LYS A 1 88 ? -10.409 -9.029 0.074 1.00 85.00 88 LYS A N 1
ATOM 724 C CA . LYS A 1 88 ? -9.675 -8.475 -1.082 1.00 85.00 88 LYS A CA 1
ATOM 725 C C . LYS A 1 88 ? -10.430 -7.369 -1.811 1.00 85.00 88 LYS A C 1
ATOM 727 O O . LYS A 1 88 ? -9.830 -6.615 -2.573 1.00 85.00 88 LYS A O 1
ATOM 732 N N . GLU A 1 89 ? -11.724 -7.226 -1.554 1.00 87.56 89 GLU A N 1
ATOM 733 C CA . GLU A 1 89 ? -12.565 -6.192 -2.152 1.00 87.56 89 GLU A CA 1
ATOM 734 C C . GLU A 1 89 ? -12.064 -4.756 -1.893 1.00 87.56 89 GLU A C 1
ATOM 736 O O . GLU A 1 89 ? -11.987 -4.000 -2.864 1.00 87.56 89 GLU A O 1
ATOM 741 N N . PRO A 1 90 ? -11.631 -4.364 -0.677 1.00 86.50 90 PRO A N 1
ATOM 742 C CA . PRO A 1 90 ? -11.076 -3.028 -0.449 1.00 86.50 90 PRO A CA 1
ATOM 743 C C . PRO A 1 90 ? -9.826 -2.747 -1.290 1.00 86.50 90 PRO A C 1
ATOM 745 O O . PRO A 1 90 ? -9.699 -1.659 -1.841 1.00 86.50 90 PRO A O 1
ATOM 748 N N . LEU A 1 91 ? -8.944 -3.744 -1.435 1.00 89.06 91 LEU A N 1
ATOM 749 C CA . LEU A 1 91 ? -7.736 -3.633 -2.253 1.00 89.06 91 LEU A CA 1
ATOM 750 C C . LEU A 1 91 ? -8.084 -3.484 -3.735 1.00 89.06 91 LEU A C 1
ATOM 752 O O . LEU A 1 91 ? -7.534 -2.651 -4.439 1.00 89.06 91 LEU A O 1
ATOM 756 N N . MET A 1 92 ? -9.022 -4.283 -4.234 1.00 91.25 92 MET A N 1
ATOM 757 C CA . MET A 1 92 ? -9.416 -4.184 -5.636 1.00 91.25 92 MET A CA 1
ATOM 758 C C . MET A 1 92 ? -10.132 -2.870 -5.942 1.00 91.25 92 MET A C 1
ATOM 760 O O . MET A 1 92 ? -9.949 -2.310 -7.020 1.00 91.25 92 MET A O 1
ATOM 764 N N . ARG A 1 93 ? -10.899 -2.341 -4.983 1.00 89.50 93 ARG A N 1
ATOM 765 C CA . ARG A 1 93 ? -11.447 -0.988 -5.081 1.00 89.50 93 ARG A CA 1
ATOM 766 C C . ARG A 1 93 ? -10.334 0.050 -5.118 1.00 89.50 93 ARG A C 1
ATOM 768 O O . ARG A 1 93 ? -10.419 0.911 -5.975 1.00 89.50 93 ARG A O 1
ATOM 775 N N . SER A 1 94 ? -9.311 -0.044 -4.263 1.00 89.38 94 SER A N 1
ATOM 776 C CA . SER A 1 94 ? -8.194 0.918 -4.226 1.00 89.38 94 SER A CA 1
ATOM 777 C C . SER A 1 94 ? -7.225 0.810 -5.404 1.00 89.38 94 SER A C 1
ATOM 779 O O . SER A 1 94 ? -6.453 1.734 -5.650 1.00 89.38 94 SER A O 1
ATOM 781 N N . LEU A 1 95 ? -7.253 -0.295 -6.146 1.00 92.19 95 LEU A N 1
ATOM 782 C CA . LEU A 1 95 ? -6.520 -0.437 -7.401 1.00 92.19 95 LEU A CA 1
ATOM 783 C C . LEU A 1 95 ? -7.324 0.053 -8.601 1.00 92.19 95 LEU A C 1
ATOM 785 O O . LEU A 1 95 ? -6.748 0.630 -9.525 1.00 92.19 95 LEU A O 1
ATOM 789 N N . GLY A 1 96 ? -8.642 -0.157 -8.591 1.00 92.56 96 GLY A N 1
ATOM 790 C CA . GLY A 1 96 ? -9.522 0.270 -9.670 1.00 92.56 96 GLY A CA 1
ATOM 791 C C . GLY A 1 96 ? -9.000 -0.184 -11.036 1.00 92.56 96 GLY A C 1
ATOM 792 O O . GLY A 1 96 ? -8.599 -1.333 -11.217 1.00 92.56 96 GLY A O 1
ATOM 793 N N . PHE A 1 97 ? -8.978 0.740 -11.997 1.00 95.75 97 PHE A N 1
ATOM 794 C CA . PHE A 1 97 ? -8.480 0.488 -13.352 1.00 95.75 97 PHE A CA 1
ATOM 795 C C . PHE A 1 97 ? -6.958 0.637 -13.501 1.00 95.75 97 PHE A C 1
ATOM 797 O O . PHE A 1 97 ? -6.438 0.325 -14.568 1.00 95.75 97 PHE A O 1
ATOM 804 N N . LEU A 1 98 ? -6.228 1.067 -12.464 1.00 95.88 98 LEU A N 1
ATOM 805 C CA . LEU A 1 98 ? -4.785 1.325 -12.569 1.00 95.88 98 LEU A CA 1
ATOM 806 C C . LEU A 1 98 ? -3.998 0.059 -12.921 1.00 95.88 98 LEU A C 1
ATOM 808 O O . LEU A 1 98 ? -3.111 0.106 -13.768 1.00 95.88 98 LEU A O 1
ATOM 812 N N . LEU A 1 99 ? -4.354 -1.068 -12.301 1.00 95.69 99 LEU A N 1
ATOM 813 C CA . LEU A 1 99 ? -3.699 -2.355 -12.530 1.00 95.69 99 LEU A CA 1
ATOM 814 C C . LEU A 1 99 ? -3.894 -2.883 -13.966 1.00 95.69 99 LEU A C 1
ATOM 816 O O . LEU A 1 99 ? -2.900 -3.131 -14.642 1.00 95.69 99 LEU A O 1
ATOM 820 N N . PRO A 1 100 ? -5.123 -3.035 -14.495 1.00 97.12 100 PRO A N 1
ATOM 821 C CA . PRO A 1 100 ? -5.279 -3.459 -15.885 1.00 97.12 100 PRO A CA 1
ATOM 822 C C . PRO A 1 100 ? -4.727 -2.437 -16.886 1.00 97.12 100 PRO A C 1
ATOM 824 O O . PRO A 1 100 ? -4.205 -2.831 -17.926 1.00 97.12 100 PRO A O 1
ATOM 827 N N . MET A 1 101 ? -4.782 -1.132 -16.584 1.00 97.62 101 MET A N 1
ATOM 828 C CA . MET A 1 101 ? -4.149 -0.119 -17.435 1.00 97.62 101 MET A CA 1
ATOM 829 C C . MET A 1 101 ? -2.629 -0.288 -17.494 1.00 97.62 101 MET A C 1
ATOM 831 O O . MET A 1 101 ? -2.080 -0.196 -18.590 1.00 97.62 101 MET A O 1
ATOM 835 N N . SER A 1 102 ? -1.960 -0.578 -16.370 1.00 97.25 102 SER A N 1
ATOM 836 C CA . SER A 1 102 ? -0.513 -0.822 -16.379 1.00 97.25 102 SER A CA 1
ATOM 837 C C . SER A 1 102 ? -0.154 -2.057 -17.208 1.00 97.25 102 SER A C 1
ATOM 839 O O . SER A 1 102 ? 0.824 -2.033 -17.947 1.00 97.25 102 SER A O 1
ATOM 841 N N . TRP A 1 103 ? -0.967 -3.115 -17.177 1.00 97.19 103 TRP A N 1
ATOM 842 C CA . TRP A 1 103 ? -0.752 -4.287 -18.031 1.00 97.19 103 TRP A CA 1
ATOM 843 C C . TRP A 1 103 ? -1.027 -4.030 -19.510 1.00 97.19 103 TRP A C 1
ATOM 845 O O . TRP A 1 103 ? -0.302 -4.538 -20.365 1.00 97.19 103 TRP A O 1
ATOM 855 N N . ASN A 1 104 ? -2.015 -3.204 -19.846 1.00 97.19 104 ASN A N 1
ATOM 856 C CA . ASN A 1 104 ? -2.248 -2.830 -21.239 1.00 97.19 104 ASN A CA 1
ATOM 857 C C . ASN A 1 104 ? -1.086 -1.997 -21.794 1.00 97.19 104 ASN A C 1
ATOM 859 O O . ASN A 1 104 ? -0.640 -2.239 -22.909 1.00 97.19 104 ASN A O 1
ATOM 863 N N . THR A 1 105 ? -0.520 -1.067 -21.021 1.00 96.88 105 THR A N 1
ATOM 864 C CA . THR A 1 105 ? 0.690 -0.347 -21.456 1.00 96.88 105 THR A CA 1
ATOM 865 C C . THR A 1 105 ? 1.907 -1.278 -21.506 1.00 96.88 105 THR A C 1
ATOM 867 O O . THR A 1 105 ? 2.706 -1.188 -22.440 1.00 96.88 105 THR A O 1
ATOM 870 N N . MET A 1 106 ? 1.984 -2.252 -20.586 1.00 95.81 106 MET A N 1
ATOM 871 C CA . MET A 1 106 ? 2.969 -3.343 -20.599 1.00 95.81 106 MET A CA 1
ATOM 872 C C . MET A 1 106 ? 2.846 -4.240 -21.843 1.00 95.81 106 MET A C 1
ATOM 874 O O . MET A 1 106 ? 3.815 -4.873 -22.243 1.00 95.81 106 MET A O 1
ATOM 878 N N . THR A 1 107 ? 1.667 -4.289 -22.465 1.00 96.62 107 THR A N 1
ATOM 879 C CA . THR A 1 107 ? 1.401 -5.039 -23.702 1.00 96.62 107 THR A CA 1
ATOM 880 C C . THR A 1 107 ? 1.959 -4.315 -24.926 1.00 96.62 107 THR A C 1
ATOM 882 O O . THR A 1 107 ? 2.411 -4.957 -25.868 1.00 96.62 107 THR A O 1
ATOM 885 N N . ILE A 1 108 ? 1.951 -2.979 -24.921 1.00 97.69 108 ILE A N 1
ATOM 886 C CA . ILE A 1 108 ? 2.287 -2.172 -26.100 1.00 97.69 108 ILE A CA 1
ATOM 887 C C . ILE A 1 108 ? 3.801 -1.975 -26.241 1.00 97.69 108 ILE A C 1
ATOM 889 O O . ILE A 1 108 ? 4.331 -2.119 -27.342 1.00 97.69 108 ILE A O 1
ATOM 893 N N . TRP A 1 109 ? 4.523 -1.681 -25.151 1.00 96.88 109 TRP A N 1
ATOM 894 C CA . TRP A 1 109 ? 5.962 -1.394 -25.257 1.00 96.88 109 TRP A CA 1
ATOM 895 C C . TRP A 1 109 ? 6.799 -2.542 -25.859 1.00 96.88 109 TRP A C 1
ATOM 897 O O . TRP A 1 109 ? 7.676 -2.222 -26.660 1.00 96.88 109 TRP A O 1
ATOM 907 N N . PRO A 1 110 ? 6.559 -3.844 -25.568 1.00 96.12 110 PRO A N 1
ATOM 908 C CA . PRO A 1 110 ? 7.328 -4.941 -26.151 1.00 96.12 110 PRO A CA 1
ATOM 909 C C . PRO A 1 110 ? 7.151 -5.003 -27.661 1.00 96.12 110 PRO A C 1
ATOM 911 O O . PRO A 1 110 ? 8.115 -5.255 -28.373 1.00 96.12 110 PRO A O 1
ATOM 914 N N . VAL A 1 111 ? 5.933 -4.731 -28.141 1.00 97.81 111 VAL A N 1
ATOM 915 C CA . VAL A 1 111 ? 5.608 -4.685 -29.569 1.00 97.81 111 VAL A CA 1
ATOM 916 C C . VAL A 1 111 ? 6.364 -3.535 -30.226 1.00 97.81 111 VAL A C 1
ATOM 918 O O . VAL A 1 111 ? 7.047 -3.738 -31.224 1.00 97.81 111 VAL A O 1
ATOM 921 N N . CYS A 1 112 ? 6.316 -2.335 -29.641 1.00 97.75 112 CYS A N 1
ATOM 922 C CA . CYS A 1 112 ? 7.110 -1.210 -30.133 1.00 97.75 112 CYS A CA 1
ATOM 923 C C . CYS A 1 112 ? 8.609 -1.542 -30.153 1.00 97.75 112 CYS A C 1
ATOM 925 O O . CYS A 1 112 ? 9.285 -1.238 -31.131 1.00 97.75 112 CYS A O 1
ATOM 927 N N . TRP A 1 113 ? 9.112 -2.198 -29.105 1.00 96.44 113 TRP A N 1
ATOM 928 C CA . TRP A 1 113 ? 10.516 -2.569 -28.971 1.00 96.44 113 TRP A CA 1
ATOM 929 C C . TRP A 1 113 ? 10.963 -3.516 -30.088 1.00 96.44 113 TRP A C 1
ATOM 931 O O . TRP A 1 113 ? 11.865 -3.165 -30.842 1.00 96.44 113 TRP A O 1
ATOM 941 N N . VAL A 1 114 ? 10.287 -4.655 -30.281 1.00 96.88 114 VAL A N 1
ATOM 942 C CA . VAL A 1 114 ? 10.666 -5.642 -31.317 1.00 96.88 114 VAL A CA 1
ATOM 943 C C . VAL A 1 114 ? 10.520 -5.115 -32.752 1.00 96.88 114 VAL A C 1
ATOM 945 O O . VAL A 1 114 ? 11.146 -5.651 -33.663 1.00 96.88 114 VAL A O 1
ATOM 948 N N . HIS A 1 115 ? 9.748 -4.044 -32.961 1.00 97.06 115 HIS A N 1
ATOM 949 C CA . HIS A 1 115 ? 9.625 -3.320 -34.234 1.00 97.06 115 HIS A CA 1
ATOM 950 C C . HIS A 1 115 ? 10.565 -2.102 -34.359 1.00 97.06 115 HIS A C 1
ATOM 952 O O . HIS A 1 115 ? 10.341 -1.243 -35.215 1.00 97.06 115 HIS A O 1
ATOM 958 N N . ASP A 1 116 ? 11.589 -2.002 -33.504 1.00 95.69 116 ASP A N 1
ATOM 959 C CA . ASP A 1 116 ? 12.569 -0.905 -33.465 1.00 95.69 116 ASP A CA 1
ATOM 960 C C . ASP A 1 116 ? 11.947 0.498 -33.283 1.00 95.69 116 ASP A C 1
ATOM 962 O O . ASP A 1 116 ? 12.566 1.519 -33.580 1.00 95.69 116 ASP A O 1
ATOM 966 N N . GLN A 1 117 ? 10.726 0.587 -32.750 1.00 97.00 117 GLN A N 1
ATOM 967 C CA . GLN A 1 117 ? 10.061 1.851 -32.420 1.00 97.00 117 GLN A CA 1
ATOM 968 C C . GLN A 1 117 ? 10.503 2.328 -31.030 1.00 97.00 117 GLN A C 1
ATOM 970 O O . GLN A 1 117 ? 9.700 2.403 -30.098 1.00 97.00 117 GLN A O 1
ATOM 975 N N . ILE A 1 118 ? 11.795 2.627 -30.873 1.00 95.88 118 ILE A N 1
ATOM 976 C CA . ILE A 1 118 ? 12.446 2.834 -29.565 1.00 95.88 118 ILE A CA 1
ATOM 977 C C . ILE A 1 118 ? 11.803 3.969 -28.761 1.00 95.88 118 ILE A C 1
ATOM 979 O O . ILE A 1 118 ? 11.531 3.806 -27.572 1.00 95.88 118 ILE A O 1
ATOM 983 N N . VAL A 1 119 ? 11.503 5.103 -29.401 1.00 96.56 119 VAL A N 1
ATOM 984 C CA . VAL A 1 119 ? 10.870 6.253 -28.728 1.00 96.56 119 VAL A CA 1
ATOM 985 C C . VAL A 1 119 ? 9.474 5.887 -28.218 1.00 96.56 119 VAL A C 1
ATOM 987 O O . VAL A 1 119 ? 9.132 6.187 -27.075 1.00 96.56 119 VAL A O 1
ATOM 990 N N . ALA A 1 120 ? 8.677 5.187 -29.029 1.00 97.62 120 ALA A N 1
ATOM 991 C CA . ALA A 1 120 ? 7.356 4.723 -28.614 1.00 97.62 120 ALA A CA 1
ATOM 992 C C . ALA A 1 120 ? 7.462 3.697 -27.475 1.00 97.62 120 ALA A C 1
ATOM 994 O O . ALA A 1 120 ? 6.749 3.809 -26.477 1.00 97.62 120 ALA A O 1
ATOM 995 N N . ALA A 1 121 ? 8.396 2.746 -27.578 1.00 97.38 121 ALA A N 1
ATOM 996 C CA . ALA A 1 121 ? 8.666 1.771 -26.527 1.00 97.38 121 ALA A CA 1
ATOM 997 C C . ALA A 1 121 ? 9.023 2.462 -25.200 1.00 97.38 121 ALA A C 1
ATOM 999 O O . ALA A 1 121 ? 8.486 2.089 -24.157 1.00 97.38 121 ALA A O 1
ATOM 1000 N N . PHE A 1 122 ? 9.846 3.518 -25.242 1.00 97.00 122 PHE A N 1
ATOM 1001 C CA . PHE A 1 122 ? 10.202 4.310 -24.065 1.00 97.00 122 PHE A CA 1
ATOM 1002 C C . PHE A 1 122 ? 8.984 5.003 -23.434 1.00 97.00 122 PHE A C 1
ATOM 1004 O O . PHE A 1 122 ? 8.781 4.923 -22.224 1.00 97.00 122 PHE A O 1
ATOM 1011 N N . ILE A 1 123 ? 8.134 5.642 -24.242 1.00 97.69 123 ILE A N 1
ATOM 1012 C CA . ILE A 1 123 ? 6.920 6.307 -23.745 1.00 97.69 123 ILE A CA 1
ATOM 1013 C C . ILE A 1 123 ? 6.009 5.298 -23.033 1.00 97.69 123 ILE A C 1
ATOM 1015 O O . ILE A 1 123 ? 5.540 5.559 -21.922 1.00 97.69 123 ILE A O 1
ATOM 1019 N N . PHE A 1 124 ? 5.785 4.125 -23.633 1.00 97.94 124 PHE A N 1
ATOM 1020 C CA . PHE A 1 124 ? 4.908 3.110 -23.049 1.00 97.94 124 PHE A CA 1
ATOM 1021 C C . PHE A 1 124 ? 5.511 2.419 -21.822 1.00 97.94 124 PHE A C 1
ATOM 1023 O O . PHE A 1 124 ? 4.771 2.170 -20.866 1.00 97.94 124 PHE A O 1
ATOM 1030 N N . ILE A 1 125 ? 6.822 2.143 -21.781 1.00 96.94 125 ILE A N 1
ATOM 1031 C CA . ILE A 1 125 ? 7.450 1.591 -20.568 1.00 96.94 125 ILE A CA 1
ATOM 1032 C C . ILE A 1 125 ? 7.434 2.615 -19.429 1.00 96.94 125 ILE A C 1
ATOM 1034 O O . ILE A 1 125 ? 7.130 2.257 -18.293 1.00 96.94 125 ILE A O 1
ATOM 1038 N N . PHE A 1 126 ? 7.665 3.897 -19.725 1.00 97.25 126 PHE A N 1
ATOM 1039 C CA . PHE A 1 126 ? 7.634 4.962 -18.728 1.00 97.25 126 PHE A CA 1
ATOM 1040 C C . PHE A 1 126 ? 6.221 5.164 -18.168 1.00 97.25 126 PHE A C 1
ATOM 1042 O O . PHE A 1 126 ? 6.032 5.247 -16.954 1.00 97.25 126 PHE A O 1
ATOM 1049 N N . LEU A 1 127 ? 5.202 5.147 -19.033 1.00 97.75 127 LEU A N 1
ATOM 1050 C CA . LEU A 1 127 ? 3.806 5.168 -18.599 1.00 97.75 127 LEU A CA 1
ATOM 1051 C C . LEU A 1 127 ? 3.465 3.937 -17.744 1.00 97.75 127 LEU A C 1
ATOM 1053 O O . LEU A 1 127 ? 2.826 4.066 -16.698 1.00 97.75 127 LEU A O 1
ATOM 1057 N N . THR A 1 128 ? 3.942 2.755 -18.144 1.00 97.19 128 THR A N 1
ATOM 1058 C CA . THR A 1 128 ? 3.790 1.519 -17.363 1.00 97.19 128 THR A CA 1
ATOM 1059 C C . THR A 1 128 ? 4.438 1.646 -15.987 1.00 97.19 128 THR A C 1
ATOM 1061 O O . THR A 1 128 ? 3.841 1.222 -14.997 1.00 97.19 128 THR A O 1
ATOM 1064 N N . GLN A 1 129 ? 5.618 2.266 -15.899 1.00 97.00 129 GLN A N 1
ATOM 1065 C CA . GLN A 1 129 ? 6.310 2.525 -14.639 1.00 97.00 129 GLN A CA 1
ATOM 1066 C C . GLN A 1 129 ? 5.507 3.454 -13.726 1.00 97.00 129 GLN A C 1
ATOM 1068 O O . GLN A 1 129 ? 5.337 3.144 -12.549 1.00 97.00 129 GLN A O 1
ATOM 1073 N N . ILE A 1 130 ? 4.958 4.552 -14.253 1.00 97.56 130 ILE A N 1
ATOM 1074 C CA . ILE A 1 130 ? 4.119 5.477 -13.475 1.00 97.56 130 ILE A CA 1
ATOM 1075 C C . ILE A 1 130 ? 2.881 4.757 -12.929 1.00 97.56 130 ILE A C 1
ATOM 1077 O O . ILE A 1 130 ? 2.594 4.827 -11.733 1.00 97.56 130 ILE A O 1
ATOM 1081 N N . LEU A 1 131 ? 2.154 4.034 -13.785 1.00 97.62 131 LEU A N 1
ATOM 1082 C CA . LEU A 1 131 ? 0.956 3.301 -13.372 1.00 97.62 131 LEU A CA 1
ATOM 1083 C C . LEU A 1 131 ? 1.293 2.216 -12.341 1.00 97.62 131 LEU A C 1
ATOM 1085 O O . LEU A 1 131 ? 0.602 2.089 -11.330 1.00 97.62 131 LEU A O 1
ATOM 1089 N N . SER A 1 132 ? 2.387 1.480 -12.551 1.00 96.69 132 SER A N 1
ATOM 1090 C CA . SER A 1 132 ? 2.845 0.436 -11.629 1.00 96.69 132 SER A CA 1
ATOM 1091 C C . SER A 1 132 ? 3.307 1.013 -10.292 1.00 96.69 132 SER A C 1
ATOM 1093 O O . SER A 1 132 ? 3.061 0.404 -9.254 1.00 96.69 132 SER A O 1
ATOM 1095 N N . PHE A 1 133 ? 3.905 2.207 -10.283 1.00 96.62 133 PHE A N 1
ATOM 1096 C CA . PHE A 1 133 ? 4.243 2.926 -9.057 1.00 96.62 133 PHE A CA 1
ATOM 1097 C C . PHE A 1 133 ? 2.989 3.274 -8.247 1.00 96.62 133 PHE A C 1
ATOM 1099 O O . PHE A 1 133 ? 2.950 3.028 -7.043 1.00 96.62 133 PHE A O 1
ATOM 1106 N N . PHE A 1 134 ? 1.923 3.765 -8.888 1.00 96.31 134 PHE A N 1
ATOM 1107 C CA . PHE A 1 134 ? 0.653 4.009 -8.195 1.00 96.31 134 PHE A CA 1
ATOM 1108 C C . PHE A 1 134 ? 0.000 2.719 -7.686 1.00 96.31 134 PHE A C 1
ATOM 1110 O O . PHE A 1 134 ? -0.524 2.698 -6.572 1.00 96.31 134 PHE A O 1
ATOM 1117 N N . VAL A 1 135 ? 0.049 1.632 -8.461 1.00 95.94 135 VAL A N 1
ATOM 1118 C CA . VAL A 1 135 ? -0.397 0.301 -8.012 1.00 95.94 135 VAL A CA 1
ATOM 1119 C C . VAL A 1 135 ? 0.382 -0.133 -6.768 1.00 95.94 135 VAL A C 1
ATOM 1121 O O . VAL A 1 135 ? -0.228 -0.504 -5.767 1.00 95.94 135 VAL A O 1
ATOM 1124 N N . TYR A 1 136 ? 1.712 -0.021 -6.796 1.00 96.25 136 TYR A N 1
ATOM 1125 C CA . TYR A 1 136 ? 2.583 -0.330 -5.664 1.00 96.25 136 TYR A CA 1
ATOM 1126 C C . TYR A 1 136 ? 2.233 0.500 -4.426 1.00 96.25 136 TYR A C 1
ATOM 1128 O O . TYR A 1 136 ? 2.059 -0.066 -3.351 1.00 96.25 136 TYR A O 1
ATOM 1136 N N . MET A 1 137 ? 2.060 1.817 -4.568 1.00 95.25 137 MET A N 1
ATOM 1137 C CA . MET A 1 137 ? 1.721 2.701 -3.449 1.00 95.25 137 MET A CA 1
ATOM 1138 C C . MET A 1 137 ? 0.375 2.330 -2.810 1.00 95.25 137 MET A C 1
ATOM 1140 O O . MET A 1 137 ? 0.295 2.224 -1.588 1.00 95.25 137 MET A O 1
ATOM 1144 N N . ASN A 1 138 ? -0.654 2.053 -3.621 1.00 93.31 138 ASN A N 1
ATOM 1145 C CA . ASN A 1 138 ? -1.970 1.633 -3.126 1.00 93.31 138 ASN A CA 1
ATOM 1146 C C . ASN A 1 138 ? -1.924 0.262 -2.431 1.00 93.31 138 ASN A C 1
ATOM 1148 O O . ASN A 1 138 ? -2.566 0.071 -1.392 1.00 93.31 138 ASN A O 1
ATOM 1152 N N . ILE A 1 139 ? -1.163 -0.695 -2.981 1.00 93.00 139 ILE A N 1
ATOM 1153 C CA . ILE A 1 139 ? -0.950 -2.002 -2.346 1.00 93.00 139 ILE A CA 1
ATOM 1154 C C . ILE A 1 139 ? -0.229 -1.816 -1.016 1.00 93.00 139 ILE A C 1
ATOM 1156 O O . ILE A 1 139 ? -0.704 -2.325 -0.003 1.00 93.00 139 ILE A O 1
ATOM 1160 N N . HIS A 1 140 ? 0.880 -1.076 -1.008 1.00 91.44 140 HIS A N 1
ATOM 1161 C CA . HIS A 1 140 ? 1.723 -0.878 0.168 1.00 91.44 140 HIS A CA 1
ATOM 1162 C C . HIS A 1 140 ? 0.951 -0.210 1.307 1.00 91.44 140 HIS A C 1
ATOM 1164 O O . HIS A 1 140 ? 0.935 -0.748 2.409 1.00 91.44 140 HIS A O 1
ATOM 1170 N N . GLU A 1 141 ? 0.212 0.868 1.034 1.00 88.94 141 GLU A N 1
ATOM 1171 C CA . GLU A 1 141 ? -0.605 1.564 2.039 1.00 88.94 141 GLU A CA 1
ATOM 1172 C C . GLU A 1 141 ? -1.714 0.660 2.609 1.00 88.94 141 GLU A C 1
ATOM 1174 O O . GLU A 1 141 ? -1.923 0.596 3.821 1.00 88.94 141 GLU A O 1
ATOM 1179 N N . THR A 1 142 ? -2.377 -0.124 1.751 1.00 85.75 142 THR A N 1
ATOM 1180 C CA . THR A 1 142 ? -3.410 -1.081 2.185 1.00 85.75 142 THR A CA 1
ATOM 1181 C C . THR A 1 142 ? -2.816 -2.232 3.010 1.00 85.75 142 THR A C 1
ATOM 1183 O O . THR A 1 142 ? -3.469 -2.756 3.921 1.00 85.75 142 THR A O 1
ATOM 1186 N N . TYR A 1 143 ? -1.589 -2.655 2.690 1.00 82.69 143 TYR A N 1
ATOM 1187 C CA . TYR A 1 143 ? -0.928 -3.791 3.326 1.00 82.69 143 TYR A CA 1
ATOM 1188 C C . TYR A 1 143 ? -0.086 -3.436 4.538 1.00 82.69 143 TYR A C 1
ATOM 1190 O O . TYR A 1 143 ? 0.071 -4.317 5.372 1.00 82.69 143 TYR A O 1
ATOM 1198 N N . GLU A 1 144 ? 0.423 -2.218 4.709 1.00 80.56 144 GLU A N 1
ATOM 1199 C CA . GLU A 1 144 ? 1.138 -1.849 5.937 1.00 80.56 144 GLU A CA 1
ATOM 1200 C C . GLU A 1 144 ? 0.242 -2.003 7.162 1.00 80.56 144 GLU A C 1
ATOM 1202 O O . GLU A 1 144 ? 0.626 -2.656 8.134 1.00 80.56 144 GLU A O 1
ATOM 1207 N N . ASP A 1 145 ? -1.001 -1.535 7.064 1.00 71.25 145 ASP A N 1
ATOM 1208 C CA . ASP A 1 145 ? -1.982 -1.661 8.140 1.00 71.25 145 ASP A CA 1
ATOM 1209 C C . ASP A 1 145 ? -2.372 -3.130 8.409 1.00 71.25 145 ASP A C 1
ATOM 1211 O O . ASP A 1 145 ? -2.721 -3.503 9.530 1.00 71.25 145 ASP A O 1
ATOM 1215 N N . ARG A 1 146 ? -2.296 -4.014 7.403 1.00 74.38 146 ARG A N 1
ATOM 1216 C CA . ARG A 1 146 ? -2.521 -5.463 7.581 1.00 74.38 146 ARG A CA 1
ATOM 1217 C C . ARG A 1 146 ? -1.290 -6.184 8.106 1.00 74.38 146 ARG A C 1
ATOM 1219 O O . ARG A 1 146 ? -1.414 -7.022 8.994 1.00 74.38 146 ARG A O 1
ATOM 1226 N N . ARG A 1 147 ? -0.114 -5.866 7.570 1.00 73.06 147 ARG A N 1
ATOM 1227 C CA . ARG A 1 147 ? 1.179 -6.417 7.972 1.00 73.06 147 ARG A CA 1
ATOM 1228 C C . ARG A 1 147 ? 1.359 -6.192 9.455 1.00 73.06 147 ARG A C 1
ATOM 1230 O O . ARG A 1 147 ? 1.632 -7.150 10.157 1.00 73.06 147 ARG A O 1
ATOM 1237 N N . ASP A 1 148 ? 1.137 -4.978 9.942 1.00 68.44 148 ASP A N 1
ATOM 1238 C CA . ASP A 1 148 ? 1.313 -4.693 11.360 1.00 68.44 148 ASP A CA 1
ATOM 1239 C C . ASP A 1 148 ? 0.309 -5.484 12.221 1.00 68.44 148 ASP A C 1
ATOM 1241 O O . ASP A 1 148 ? 0.681 -5.978 13.279 1.00 68.44 148 ASP A O 1
ATOM 1245 N N . ARG A 1 149 ? -0.908 -5.765 11.733 1.00 67.06 149 ARG A N 1
ATOM 1246 C CA . ARG A 1 149 ? -1.864 -6.663 12.413 1.00 67.06 149 ARG A CA 1
ATOM 1247 C C . ARG A 1 149 ? -1.416 -8.132 12.450 1.00 67.06 149 ARG A C 1
ATOM 1249 O O . ARG A 1 149 ? -1.559 -8.785 13.483 1.00 67.06 149 ARG A O 1
ATOM 1256 N N . TYR A 1 150 ? -0.870 -8.657 11.352 1.00 64.62 150 TYR A N 1
ATOM 1257 C CA . TYR A 1 150 ? -0.443 -10.061 11.251 1.00 64.62 150 TYR A CA 1
ATOM 1258 C C . TYR A 1 150 ? 0.932 -10.323 11.882 1.00 64.62 150 TYR A C 1
ATOM 1260 O O . TYR A 1 150 ? 1.100 -11.299 12.611 1.00 64.62 150 TYR A O 1
ATOM 1268 N N . VAL A 1 151 ? 1.905 -9.440 11.637 1.00 60.22 151 VAL A N 1
ATOM 1269 C CA . VAL A 1 151 ? 3.273 -9.498 12.180 1.00 60.22 151 VAL A CA 1
ATOM 1270 C C . VAL A 1 151 ? 3.254 -9.331 13.690 1.00 60.22 151 VAL A C 1
ATOM 1272 O O . VAL A 1 151 ? 3.958 -10.070 14.373 1.00 60.22 151 VAL A O 1
ATOM 1275 N N . MET A 1 152 ? 2.423 -8.422 14.218 1.00 55.81 152 MET A N 1
ATOM 1276 C CA . MET A 1 152 ? 2.331 -8.245 15.667 1.00 55.81 152 MET A CA 1
ATOM 1277 C C . MET A 1 152 ? 1.657 -9.434 16.359 1.00 55.81 152 MET A C 1
ATOM 1279 O O . MET A 1 152 ? 1.753 -9.567 17.572 1.00 55.81 152 MET A O 1
ATOM 1283 N N . GLY A 1 153 ? 0.993 -10.329 15.617 1.00 51.88 153 GLY A N 1
ATOM 1284 C CA . GLY A 1 153 ? 0.275 -11.459 16.201 1.00 51.88 153 GLY A CA 1
ATOM 1285 C C . GLY A 1 153 ? -0.909 -11.039 17.077 1.00 51.88 153 GLY A C 1
ATOM 1286 O O . GLY A 1 153 ? -1.405 -11.844 17.860 1.00 51.88 153 GLY A O 1
ATOM 1287 N N . VAL A 1 154 ? -1.351 -9.785 16.948 1.00 51.12 154 VAL A N 1
ATOM 1288 C CA . VAL A 1 154 ? -2.428 -9.183 17.732 1.00 51.12 154 VAL A CA 1
ATOM 1289 C C . VAL A 1 154 ? -3.508 -8.721 16.765 1.00 51.12 154 VAL A C 1
ATOM 1291 O O . VAL A 1 154 ? -3.633 -7.541 16.442 1.00 51.12 154 VAL A O 1
ATOM 1294 N N . LEU A 1 155 ? -4.319 -9.659 16.284 1.00 50.56 155 LEU A N 1
ATOM 1295 C CA . LEU A 1 155 ? -5.662 -9.281 15.864 1.00 50.56 155 LEU A CA 1
ATOM 1296 C C . LEU A 1 155 ? -6.531 -9.331 17.114 1.00 50.56 155 LEU A C 1
ATOM 1298 O O . LEU A 1 155 ? -6.830 -10.403 17.632 1.00 50.56 155 LEU A O 1
ATOM 1302 N N . THR A 1 156 ? -6.940 -8.157 17.591 1.00 46.28 156 THR A N 1
ATOM 1303 C CA . THR A 1 156 ? -8.014 -8.015 18.577 1.00 46.28 156 THR A CA 1
ATOM 1304 C C . THR A 1 156 ? -9.355 -8.311 17.905 1.00 46.28 156 THR A C 1
ATOM 1306 O O . THR A 1 156 ? -10.217 -7.439 17.730 1.00 46.28 156 THR A O 1
ATOM 1309 N N . VAL A 1 157 ? -9.541 -9.573 17.515 1.00 48.25 157 VAL A N 1
ATOM 1310 C CA . VAL A 1 157 ? -10.882 -10.121 17.341 1.00 48.25 157 VAL A CA 1
ATOM 1311 C C . VAL A 1 157 ? -11.442 -10.207 18.760 1.00 48.25 157 VAL A C 1
ATOM 1313 O O . VAL A 1 157 ? -10.956 -10.941 19.608 1.00 48.25 157 VAL A O 1
ATOM 1316 N N . ASP A 1 158 ? -12.351 -9.293 19.053 1.00 48.19 158 ASP A N 1
ATOM 1317 C CA . ASP A 1 158 ? -13.073 -9.158 20.323 1.00 48.19 158 ASP A CA 1
ATOM 1318 C C . ASP A 1 158 ? -12.259 -8.767 21.553 1.00 48.19 158 ASP A C 1
ATOM 1320 O O . ASP A 1 158 ? -12.661 -9.021 22.677 1.00 48.19 158 ASP A O 1
ATOM 1324 N N . GLY A 1 159 ? -11.135 -8.070 21.350 1.00 54.31 159 GLY A N 1
ATOM 1325 C CA . GLY A 1 159 ? -10.295 -7.600 22.461 1.00 54.31 159 GLY A CA 1
ATOM 1326 C C . GLY A 1 159 ? -9.492 -8.716 23.136 1.00 54.31 159 GLY A C 1
ATOM 1327 O O . GLY A 1 159 ? -8.682 -8.436 24.015 1.00 54.31 159 GLY A O 1
ATOM 1328 N N . HIS A 1 160 ? -9.647 -9.960 22.681 1.00 48.47 160 HIS A N 1
ATOM 1329 C CA . HIS A 1 160 ? -8.839 -11.084 23.118 1.00 48.47 160 HIS A CA 1
ATOM 1330 C C . HIS A 1 160 ? -7.602 -11.232 22.233 1.00 48.47 160 HIS A C 1
ATOM 1332 O O . HIS A 1 160 ? -7.672 -11.199 21.003 1.00 48.47 160 HIS A O 1
ATOM 1338 N N . TYR A 1 161 ? -6.451 -11.418 22.877 1.00 59.44 161 TYR A N 1
ATOM 1339 C CA . TYR A 1 161 ? -5.215 -11.792 22.205 1.00 59.44 161 TYR A CA 1
ATOM 1340 C C . TYR A 1 161 ? -5.342 -13.234 21.711 1.00 59.44 161 TYR A C 1
ATOM 1342 O O . TYR A 1 161 ? -5.163 -14.185 22.473 1.00 59.44 161 TYR A O 1
ATOM 1350 N N . ARG A 1 162 ? -5.661 -13.413 20.427 1.00 67.38 162 ARG A N 1
ATOM 1351 C CA . ARG A 1 162 ? -5.619 -14.730 19.790 1.00 67.38 162 ARG A CA 1
ATOM 1352 C C . ARG A 1 162 ? -4.250 -14.943 19.157 1.00 67.38 162 ARG A C 1
ATOM 1354 O O . ARG A 1 162 ? -3.882 -14.256 18.209 1.00 67.38 162 ARG A O 1
ATOM 1361 N N . SER A 1 163 ? -3.510 -15.934 19.649 1.00 69.69 163 SER A N 1
ATOM 1362 C CA . SER A 1 163 ? -2.298 -16.387 18.972 1.00 69.69 163 SER A CA 1
ATOM 1363 C C . SER A 1 163 ? -2.671 -17.049 17.649 1.00 69.69 163 SER A C 1
ATOM 1365 O O . SER A 1 163 ? -3.420 -18.027 17.644 1.00 69.69 163 SER A O 1
ATOM 1367 N N . PHE A 1 164 ? -2.117 -16.555 16.547 1.00 76.00 164 PHE A N 1
ATOM 1368 C CA . PHE A 1 164 ? -2.242 -17.217 15.253 1.00 76.00 164 PHE A CA 1
ATOM 1369 C C . PHE A 1 164 ? -1.572 -18.587 15.252 1.00 76.00 164 PHE A C 1
ATOM 1371 O O . PHE A 1 164 ? -0.442 -18.743 15.736 1.00 76.00 164 PHE A O 1
ATOM 1378 N N . THR A 1 165 ? -2.253 -19.552 14.646 1.00 83.50 165 THR A N 1
ATOM 1379 C CA . THR A 1 165 ? -1.692 -20.849 14.265 1.00 83.50 165 THR A CA 1
ATOM 1380 C C . THR A 1 165 ? -0.551 -20.666 13.255 1.00 83.50 165 THR A C 1
ATOM 1382 O O . THR A 1 165 ? -0.426 -19.624 12.605 1.00 83.50 165 THR A O 1
ATOM 1385 N N . LEU A 1 166 ? 0.322 -21.672 13.123 1.00 79.94 166 LEU A N 1
ATOM 1386 C CA . LEU A 1 166 ? 1.391 -21.648 12.116 1.00 79.94 166 LEU A CA 1
ATOM 1387 C C . LEU A 1 166 ? 0.817 -21.510 10.699 1.00 79.94 166 LEU A C 1
ATOM 1389 O O . LEU A 1 166 ? 1.362 -20.760 9.895 1.00 79.94 166 LEU A O 1
ATOM 1393 N N . GLU A 1 167 ? -0.299 -22.183 10.428 1.00 84.75 167 GLU A N 1
ATOM 1394 C CA . GLU A 1 167 ? -1.003 -22.131 9.148 1.00 84.75 167 GLU A CA 1
ATOM 1395 C C . GLU A 1 167 ? -1.489 -20.715 8.820 1.00 84.75 167 GLU A C 1
ATOM 1397 O O . GLU A 1 167 ? -1.198 -20.206 7.741 1.00 84.75 167 GLU A O 1
ATOM 1402 N N . GLU A 1 168 ? -2.130 -20.023 9.769 1.00 83.06 168 GLU A N 1
ATOM 1403 C CA . GLU A 1 168 ? -2.573 -18.635 9.576 1.00 83.06 168 GLU A CA 1
ATOM 1404 C C . GLU A 1 168 ? -1.391 -17.683 9.321 1.00 83.06 168 GLU A C 1
ATOM 1406 O O . GLU A 1 168 ? -1.504 -16.759 8.515 1.00 83.06 168 GLU A O 1
ATOM 1411 N N . LYS A 1 169 ? -0.234 -17.919 9.959 1.00 80.75 169 LYS A N 1
ATOM 1412 C CA . LYS A 1 169 ? 0.988 -17.127 9.727 1.00 80.75 169 LYS A CA 1
ATOM 1413 C C . LYS A 1 169 ? 1.594 -17.386 8.353 1.00 80.75 169 LYS A C 1
ATOM 1415 O O . LYS A 1 169 ? 1.958 -16.432 7.670 1.00 80.75 169 LYS A O 1
ATOM 1420 N N . LEU A 1 170 ? 1.708 -18.654 7.953 1.00 83.31 170 LEU A N 1
ATOM 1421 C CA . LEU A 1 170 ? 2.189 -19.035 6.622 1.00 83.31 170 LEU A CA 1
ATOM 1422 C C . LEU A 1 170 ? 1.269 -18.477 5.542 1.00 83.31 170 LEU A C 1
ATOM 1424 O O . LEU A 1 170 ? 1.746 -17.938 4.548 1.00 83.31 170 LEU A O 1
ATOM 1428 N N . TYR A 1 171 ? -0.039 -18.531 5.778 1.00 84.88 171 TYR A N 1
ATOM 1429 C CA . TYR A 1 171 ? -1.018 -17.941 4.887 1.00 84.88 171 TYR A CA 1
ATOM 1430 C C . TYR A 1 171 ? -0.871 -16.418 4.798 1.00 84.88 171 TYR A C 1
ATOM 1432 O O . TYR A 1 171 ? -0.794 -15.891 3.694 1.00 84.88 171 TYR A O 1
ATOM 1440 N N . ALA A 1 172 ? -0.783 -15.705 5.924 1.00 82.75 172 ALA A N 1
ATOM 1441 C CA . ALA A 1 172 ? -0.601 -14.253 5.923 1.00 82.75 172 ALA A CA 1
ATOM 1442 C C . ALA A 1 172 ? 0.705 -13.836 5.228 1.00 82.75 172 ALA A C 1
ATOM 1444 O O . ALA A 1 172 ? 0.724 -12.855 4.485 1.00 82.75 172 ALA A O 1
ATOM 1445 N N . PHE A 1 173 ? 1.782 -14.601 5.429 1.00 84.62 173 PHE A N 1
ATOM 1446 C CA . PHE A 1 173 ? 3.044 -14.402 4.721 1.00 84.62 173 PHE A CA 1
ATOM 1447 C C . PHE A 1 173 ? 2.889 -14.628 3.217 1.00 84.62 173 PHE A C 1
ATOM 1449 O O . PHE A 1 173 ? 3.320 -13.787 2.436 1.00 84.62 173 PHE A O 1
ATOM 1456 N N . PHE A 1 174 ? 2.255 -15.728 2.808 1.00 88.19 174 PHE A N 1
ATOM 1457 C CA . PHE A 1 174 ? 2.012 -16.028 1.400 1.00 88.19 174 PHE A CA 1
ATOM 1458 C C . PHE A 1 174 ? 1.127 -14.965 0.743 1.00 88.19 174 PHE A C 1
ATOM 1460 O O . PHE A 1 174 ? 1.432 -14.507 -0.350 1.00 88.19 174 PHE A O 1
ATOM 1467 N N . ASP A 1 175 ? 0.073 -14.518 1.425 1.00 87.12 175 ASP A N 1
ATOM 1468 C CA . ASP A 1 175 ? -0.820 -13.462 0.953 1.00 87.12 175 ASP A CA 1
ATOM 1469 C C . ASP A 1 175 ? -0.081 -12.133 0.762 1.00 87.12 175 ASP A C 1
ATOM 1471 O O . ASP A 1 175 ? -0.232 -11.478 -0.271 1.00 87.12 175 ASP A O 1
ATOM 1475 N N . TRP A 1 176 ? 0.752 -11.760 1.739 1.00 87.06 176 TRP A N 1
ATOM 1476 C CA . TRP A 1 176 ? 1.626 -10.594 1.660 1.00 87.06 176 TRP A CA 1
ATOM 1477 C C . TRP A 1 176 ? 2.626 -10.720 0.510 1.00 87.06 176 TRP A C 1
ATOM 1479 O O . TRP A 1 176 ? 2.742 -9.801 -0.294 1.00 87.06 176 TRP A O 1
ATOM 1489 N N . PHE A 1 177 ? 3.296 -11.866 0.394 1.00 90.75 177 PHE A N 1
ATOM 1490 C CA . PHE A 1 177 ? 4.280 -12.1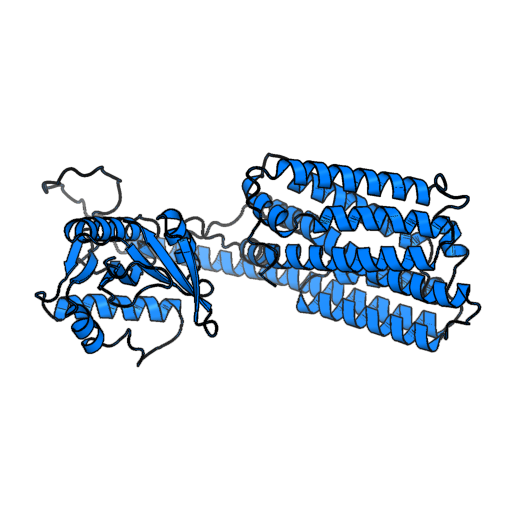37 -0.647 1.00 90.75 177 PHE A CA 1
ATOM 1491 C C . PHE A 1 177 ? 3.652 -12.064 -2.042 1.00 90.75 177 PHE A C 1
ATOM 1493 O O . PHE A 1 177 ? 4.105 -11.294 -2.880 1.00 90.75 177 PHE A O 1
ATOM 1500 N N . VAL A 1 178 ? 2.558 -12.790 -2.275 1.00 91.88 178 VAL A N 1
ATOM 1501 C CA . VAL A 1 178 ? 1.855 -12.823 -3.565 1.00 91.88 178 VAL A CA 1
ATOM 1502 C C . VAL A 1 178 ? 1.243 -11.470 -3.923 1.00 91.88 178 VAL A C 1
ATOM 1504 O O . VAL A 1 178 ? 1.093 -11.173 -5.099 1.00 91.88 178 VAL A O 1
ATOM 1507 N N . THR A 1 179 ? 0.905 -10.628 -2.946 1.00 90.62 179 THR A N 1
ATOM 1508 C CA . THR A 1 179 ? 0.298 -9.320 -3.229 1.00 90.62 179 THR A CA 1
ATOM 1509 C C . THR A 1 179 ? 1.330 -8.211 -3.417 1.00 90.62 179 THR A C 1
ATOM 1511 O O . THR A 1 179 ? 1.230 -7.440 -4.368 1.00 90.62 179 THR A O 1
ATOM 1514 N N . LEU A 1 180 ? 2.317 -8.112 -2.524 1.00 92.94 180 LEU A N 1
ATOM 1515 C CA . LEU A 1 180 ? 3.299 -7.029 -2.534 1.00 92.94 180 LEU A CA 1
ATOM 1516 C C . LEU A 1 180 ? 4.473 -7.332 -3.468 1.00 92.94 180 LEU A C 1
ATOM 1518 O O . LEU A 1 180 ? 4.809 -6.490 -4.297 1.00 92.94 180 LEU A O 1
ATOM 1522 N N . ALA A 1 181 ? 5.064 -8.531 -3.383 1.00 94.00 181 ALA A N 1
ATOM 1523 C CA . ALA A 1 181 ? 6.294 -8.851 -4.108 1.00 94.00 181 ALA A CA 1
ATOM 1524 C C . ALA A 1 181 ? 6.183 -8.634 -5.627 1.00 94.00 181 ALA A C 1
ATOM 1526 O O . ALA A 1 181 ? 7.065 -7.967 -6.165 1.00 94.00 181 ALA A O 1
ATOM 1527 N N . PRO A 1 182 ? 5.134 -9.092 -6.348 1.00 95.12 182 PRO A N 1
ATOM 1528 C CA . PRO A 1 182 ? 5.042 -8.810 -7.778 1.00 95.12 182 PRO A CA 1
ATOM 1529 C C . PRO A 1 182 ? 5.008 -7.313 -8.093 1.00 95.12 182 PRO A C 1
ATOM 1531 O O . PRO A 1 182 ? 5.670 -6.900 -9.042 1.00 95.12 182 PRO A O 1
ATOM 1534 N N . ALA A 1 183 ? 4.307 -6.486 -7.311 1.00 95.50 183 ALA A N 1
ATOM 1535 C CA . ALA A 1 183 ? 4.274 -5.040 -7.535 1.00 95.50 183 ALA A CA 1
ATOM 1536 C C . ALA A 1 183 ? 5.656 -4.406 -7.305 1.00 95.50 183 ALA A C 1
ATOM 1538 O O . ALA A 1 183 ? 6.1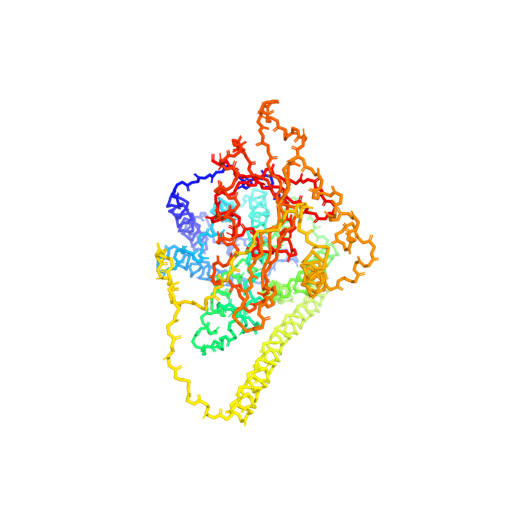54 -3.696 -8.177 1.00 95.50 183 ALA A O 1
ATOM 1539 N N . SER A 1 184 ? 6.301 -4.730 -6.183 1.00 96.31 184 SER A N 1
ATOM 1540 C CA . SER A 1 184 ? 7.628 -4.233 -5.793 1.00 96.31 184 SER A CA 1
ATOM 1541 C C . SER A 1 184 ? 8.720 -4.629 -6.784 1.00 96.31 184 SER A C 1
ATOM 1543 O O . SER A 1 184 ? 9.541 -3.803 -7.185 1.00 96.31 184 SER A O 1
ATOM 1545 N N . ILE A 1 185 ? 8.697 -5.888 -7.227 1.00 96.12 185 ILE A N 1
ATOM 1546 C CA . ILE A 1 185 ? 9.658 -6.403 -8.198 1.00 96.12 185 ILE A CA 1
ATOM 1547 C C . ILE A 1 185 ? 9.455 -5.713 -9.550 1.00 96.12 185 ILE A C 1
ATOM 1549 O O . ILE A 1 185 ? 10.423 -5.282 -10.177 1.00 96.12 185 ILE A O 1
ATOM 1553 N N . THR A 1 186 ? 8.193 -5.560 -9.970 1.00 95.62 186 THR A N 1
ATOM 1554 C CA . THR A 1 186 ? 7.833 -4.908 -11.235 1.00 95.62 186 THR A CA 1
ATOM 1555 C C . THR A 1 186 ? 8.317 -3.460 -11.264 1.00 95.62 186 THR A C 1
ATOM 1557 O O . THR A 1 186 ? 9.021 -3.096 -12.198 1.00 95.62 186 THR A O 1
ATOM 1560 N N . ILE A 1 187 ? 8.017 -2.643 -10.242 1.00 96.38 187 ILE A N 1
ATOM 1561 C CA . ILE A 1 187 ? 8.413 -1.220 -10.241 1.00 96.38 187 ILE A CA 1
ATOM 1562 C C . ILE A 1 187 ? 9.930 -1.020 -10.228 1.00 96.38 187 ILE A C 1
ATOM 1564 O O . ILE A 1 187 ? 10.433 -0.052 -10.796 1.00 96.38 187 ILE A O 1
ATOM 1568 N N . SER A 1 188 ? 10.662 -1.922 -9.574 1.00 95.94 188 SER A N 1
ATOM 1569 C CA . SER A 1 188 ? 12.117 -1.854 -9.494 1.00 95.94 188 SER A CA 1
ATOM 1570 C C . SER A 1 188 ? 12.739 -2.158 -10.849 1.00 95.94 188 SER A C 1
ATOM 1572 O O . SER A 1 188 ? 13.532 -1.376 -11.376 1.00 95.94 188 SER A O 1
ATOM 1574 N N . TYR A 1 189 ? 12.314 -3.267 -11.455 1.00 95.62 189 TYR A N 1
ATOM 1575 C CA . TYR A 1 189 ? 12.876 -3.715 -12.718 1.00 95.62 189 TYR A CA 1
ATOM 1576 C C . TYR A 1 189 ? 12.454 -2.821 -13.893 1.00 95.62 189 TYR A C 1
ATOM 1578 O O . TYR A 1 189 ? 13.276 -2.492 -14.742 1.00 95.62 189 TYR A O 1
ATOM 1586 N N . LEU A 1 190 ? 11.210 -2.331 -13.913 1.00 95.50 190 LEU A N 1
ATOM 1587 C CA . LEU A 1 190 ? 10.758 -1.337 -14.893 1.00 95.50 190 LEU A CA 1
ATOM 1588 C C . LEU A 1 190 ? 11.563 -0.034 -14.818 1.00 95.50 190 LEU A C 1
ATOM 1590 O O . LEU A 1 190 ? 11.857 0.549 -15.860 1.00 95.50 190 LEU A O 1
ATOM 1594 N N . GLY A 1 191 ? 11.957 0.405 -13.617 1.00 95.31 191 GLY A N 1
ATOM 1595 C CA . GLY A 1 191 ? 12.851 1.550 -13.450 1.00 95.31 191 GLY A CA 1
ATOM 1596 C C . GLY A 1 191 ? 14.185 1.350 -14.175 1.00 95.31 191 GLY A C 1
ATOM 1597 O O . GLY A 1 191 ? 14.643 2.252 -14.874 1.00 95.31 191 GLY A O 1
ATOM 1598 N N . LEU A 1 192 ? 14.764 0.149 -14.077 1.00 95.00 192 LEU A N 1
ATOM 1599 C CA . LEU A 1 192 ? 15.987 -0.206 -14.797 1.00 95.00 192 LEU A CA 1
ATOM 1600 C C . LEU A 1 192 ? 15.769 -0.223 -16.317 1.00 95.00 192 LEU A C 1
ATOM 1602 O O . LEU A 1 192 ? 16.541 0.384 -17.052 1.00 95.00 192 LEU A O 1
ATOM 1606 N N . ILE A 1 193 ? 14.691 -0.851 -16.795 1.00 95.19 193 ILE A N 1
ATOM 1607 C CA . ILE A 1 193 ? 14.371 -0.900 -18.231 1.00 95.19 193 ILE A CA 1
ATOM 1608 C C . ILE A 1 193 ? 14.125 0.503 -18.806 1.00 95.19 193 ILE A C 1
ATOM 1610 O O . ILE A 1 193 ? 14.556 0.789 -19.920 1.00 95.19 193 ILE A O 1
ATOM 1614 N N . CYS A 1 194 ? 13.512 1.416 -18.046 1.00 96.31 194 CYS A N 1
ATOM 1615 C CA . CYS A 1 194 ? 13.372 2.814 -18.463 1.00 96.31 194 CYS A CA 1
ATOM 1616 C C . CYS A 1 194 ? 14.737 3.480 -18.708 1.00 96.31 194 CYS A C 1
ATOM 1618 O O . CYS A 1 194 ? 14.873 4.236 -19.670 1.00 96.31 194 CYS A O 1
ATOM 1620 N N . LEU A 1 195 ? 15.752 3.189 -17.884 1.00 94.12 195 LEU A N 1
ATOM 1621 C CA . LEU A 1 195 ? 17.114 3.689 -18.105 1.00 94.12 195 LEU A CA 1
ATOM 1622 C C . LEU A 1 195 ? 17.756 3.076 -19.354 1.00 94.12 195 LEU A C 1
ATOM 1624 O O . LEU A 1 195 ? 18.338 3.808 -20.156 1.00 94.12 195 LEU A O 1
ATOM 1628 N N . VAL A 1 196 ? 17.603 1.762 -19.552 1.00 93.56 196 VAL A N 1
ATOM 1629 C CA . VAL A 1 196 ? 18.098 1.060 -20.749 1.00 93.56 196 VAL A CA 1
ATOM 1630 C C . VAL A 1 196 ? 17.520 1.694 -22.013 1.00 93.56 196 VAL A C 1
ATOM 1632 O O . VAL A 1 196 ? 18.275 2.114 -22.892 1.00 93.56 196 VAL A O 1
ATOM 1635 N N . LEU A 1 197 ? 16.196 1.854 -22.087 1.00 93.19 197 LEU A N 1
ATOM 1636 C CA . LEU A 1 197 ? 15.543 2.436 -23.261 1.00 93.19 197 LEU A CA 1
ATOM 1637 C C . LEU A 1 197 ? 15.912 3.909 -23.454 1.00 93.19 197 LEU A C 1
ATOM 1639 O O . LEU A 1 197 ? 16.157 4.318 -24.585 1.00 93.19 197 LEU A O 1
ATOM 1643 N N . SER A 1 198 ? 16.026 4.687 -22.374 1.00 94.31 198 SER A N 1
ATOM 1644 C CA . SER A 1 198 ? 16.495 6.076 -22.448 1.00 94.31 198 SER A CA 1
ATOM 1645 C C . SER A 1 198 ? 17.894 6.167 -23.074 1.00 94.31 198 SER A C 1
ATOM 1647 O O . SER A 1 198 ? 18.124 6.967 -23.979 1.00 94.31 198 SER A O 1
ATOM 1649 N N . SER A 1 199 ? 18.815 5.280 -22.681 1.00 93.00 199 SER A N 1
ATOM 1650 C CA . SER A 1 199 ? 20.145 5.219 -23.302 1.00 93.00 199 SER A CA 1
ATOM 1651 C C . SER A 1 199 ? 20.118 4.726 -24.754 1.00 93.00 199 SER A C 1
ATOM 1653 O O . SER A 1 199 ? 20.871 5.224 -25.591 1.00 93.00 199 SER A O 1
ATOM 1655 N N . SER A 1 200 ? 19.203 3.806 -25.078 1.00 92.62 200 SER A N 1
ATOM 1656 C CA . SER A 1 200 ? 19.020 3.281 -26.437 1.00 92.62 200 SER A CA 1
ATOM 1657 C C . SER A 1 200 ? 18.526 4.362 -27.404 1.00 92.62 200 SER A C 1
ATOM 1659 O O . SER A 1 200 ? 18.916 4.357 -28.568 1.00 92.62 200 SER A O 1
ATOM 1661 N N . ILE A 1 201 ? 17.732 5.333 -26.928 1.00 93.81 201 ILE A N 1
ATOM 1662 C CA . ILE A 1 201 ? 17.334 6.513 -27.716 1.00 93.81 201 ILE A CA 1
ATOM 1663 C C . ILE A 1 201 ? 18.564 7.328 -28.140 1.00 93.81 201 ILE A C 1
ATOM 1665 O O . ILE A 1 201 ? 18.636 7.766 -29.285 1.00 93.81 201 ILE A O 1
ATOM 1669 N N . GLY A 1 202 ? 19.545 7.517 -27.251 1.00 90.88 202 GLY A N 1
ATOM 1670 C CA . GLY A 1 202 ? 20.789 8.212 -27.599 1.00 90.88 202 GLY A CA 1
ATOM 1671 C C . GLY A 1 202 ? 21.528 7.511 -28.742 1.00 90.88 202 GLY A C 1
ATOM 1672 O O . GLY A 1 202 ? 21.852 8.145 -29.746 1.00 90.88 202 GLY A O 1
ATOM 1673 N N . SER A 1 203 ? 21.687 6.187 -28.624 1.00 89.25 203 SER A N 1
ATOM 1674 C CA . SER A 1 203 ? 22.292 5.343 -29.665 1.00 89.25 203 SER A CA 1
ATOM 1675 C C . SER A 1 203 ? 21.534 5.432 -30.997 1.00 89.25 203 SER A C 1
ATOM 1677 O O . SER A 1 203 ? 22.141 5.627 -32.048 1.00 89.25 203 SER A O 1
ATOM 1679 N N . TYR A 1 204 ? 20.198 5.405 -30.953 1.00 91.69 204 TYR A N 1
ATOM 1680 C CA . TYR A 1 204 ? 19.329 5.547 -32.126 1.00 91.69 204 TYR A CA 1
ATOM 1681 C C . TYR A 1 204 ? 19.546 6.854 -32.899 1.00 91.69 204 TYR A C 1
ATOM 1683 O O . TYR A 1 204 ? 19.496 6.863 -34.127 1.00 91.69 204 TYR A O 1
ATOM 1691 N N . TYR A 1 205 ? 19.832 7.953 -32.198 1.00 93.44 205 TYR A N 1
ATOM 1692 C CA . TYR A 1 205 ? 20.142 9.251 -32.806 1.00 93.44 205 TYR A CA 1
ATOM 1693 C C . TYR A 1 205 ? 21.646 9.472 -33.046 1.00 93.44 205 TYR A C 1
ATOM 1695 O O . TYR A 1 205 ? 22.081 10.616 -33.178 1.00 93.44 205 TYR A O 1
ATOM 1703 N N . ASN A 1 206 ? 22.454 8.404 -33.098 1.00 89.56 206 ASN A N 1
ATOM 1704 C CA . ASN A 1 206 ? 23.914 8.452 -33.266 1.00 89.56 206 ASN A CA 1
ATOM 1705 C C . ASN A 1 206 ? 24.632 9.344 -32.236 1.00 89.56 206 ASN A C 1
ATOM 1707 O O . ASN A 1 206 ? 25.720 9.859 -32.491 1.00 89.56 206 ASN A O 1
ATOM 1711 N N . SER A 1 207 ? 24.029 9.541 -31.063 1.00 88.75 207 SER A N 1
ATOM 1712 C CA . SER A 1 207 ? 24.648 10.250 -29.949 1.00 88.75 207 SER A CA 1
ATOM 1713 C C . SER A 1 207 ? 25.333 9.223 -29.057 1.00 88.75 207 SER A C 1
ATOM 1715 O O . SER A 1 207 ? 24.669 8.397 -28.428 1.00 88.75 207 SER A O 1
ATOM 1717 N N . SER A 1 208 ? 26.667 9.252 -29.005 1.00 81.06 208 SER A N 1
ATOM 1718 C CA . SER A 1 208 ? 27.425 8.385 -28.102 1.00 81.06 208 SER A CA 1
ATOM 1719 C C . SER A 1 208 ? 27.006 8.675 -26.663 1.00 81.06 208 SER A C 1
ATOM 1721 O O . SER A 1 208 ? 27.204 9.786 -26.167 1.00 81.06 208 SER A O 1
ATOM 1723 N N . PHE A 1 209 ? 26.406 7.690 -26.001 1.00 81.94 209 PHE A N 1
ATOM 1724 C CA . PHE A 1 209 ? 25.992 7.833 -24.614 1.00 81.94 209 PHE A CA 1
ATOM 1725 C C . PHE A 1 209 ? 27.243 7.863 -23.728 1.00 81.94 209 PHE A C 1
ATOM 1727 O O . PHE A 1 209 ? 28.021 6.910 -23.721 1.00 81.94 209 PHE A O 1
ATOM 1734 N N . ASP A 1 210 ? 27.462 8.973 -23.023 1.00 89.75 210 ASP A N 1
ATOM 1735 C CA . ASP A 1 210 ? 28.644 9.168 -22.181 1.00 89.75 210 ASP A CA 1
ATOM 1736 C C . ASP A 1 210 ? 28.687 8.101 -21.062 1.00 89.75 210 ASP A C 1
ATOM 1738 O O . ASP A 1 210 ? 27.713 7.961 -20.303 1.00 89.75 210 ASP A O 1
ATOM 1742 N N . PRO A 1 211 ? 29.793 7.343 -20.917 1.00 89.44 211 PRO A N 1
ATOM 1743 C CA . PRO A 1 211 ? 29.990 6.439 -19.787 1.00 89.44 211 PRO A CA 1
ATOM 1744 C C . PRO A 1 211 ? 29.771 7.138 -18.439 1.00 89.44 211 PRO A C 1
ATOM 1746 O O . PRO A 1 211 ? 29.169 6.564 -17.537 1.00 89.44 211 PRO A O 1
ATOM 1749 N N . THR A 1 212 ? 30.170 8.406 -18.310 1.00 91.00 212 THR A N 1
ATOM 1750 C CA . THR A 1 212 ? 30.006 9.199 -17.080 1.00 91.00 212 THR A CA 1
ATOM 1751 C C . THR A 1 212 ? 28.535 9.409 -16.728 1.00 91.00 212 THR A C 1
ATOM 1753 O O . THR A 1 212 ? 28.140 9.254 -15.571 1.00 91.00 212 THR A O 1
ATOM 1756 N N . LEU A 1 213 ? 27.698 9.701 -17.727 1.00 91.69 213 LEU A N 1
ATOM 1757 C CA . LEU A 1 213 ? 26.254 9.818 -17.537 1.00 91.69 213 LEU A CA 1
ATOM 1758 C C . LEU A 1 213 ? 25.637 8.468 -17.143 1.00 91.69 213 LEU A C 1
ATOM 1760 O O . LEU A 1 213 ? 24.793 8.417 -16.250 1.00 91.69 213 LEU A O 1
ATOM 1764 N N . SER A 1 214 ? 26.095 7.372 -17.754 1.00 90.44 214 SER A N 1
ATOM 1765 C CA . SER A 1 214 ? 25.658 6.010 -17.406 1.00 90.44 214 SER A CA 1
ATOM 1766 C C . SER A 1 214 ? 25.949 5.690 -15.940 1.00 90.44 214 SER A C 1
ATOM 1768 O O . SER A 1 214 ? 25.060 5.257 -15.210 1.00 90.44 214 SER A O 1
ATOM 1770 N N . LEU A 1 215 ? 27.169 5.987 -15.481 1.00 90.88 215 LEU A N 1
ATOM 1771 C CA . LEU A 1 215 ? 27.584 5.833 -14.086 1.00 90.88 215 LEU A CA 1
ATOM 1772 C C . LEU A 1 215 ? 26.680 6.621 -13.131 1.00 90.88 215 LEU A C 1
ATOM 1774 O O . LEU A 1 215 ? 26.186 6.065 -12.149 1.00 90.88 215 LEU A O 1
ATOM 1778 N N . ALA A 1 216 ? 26.422 7.896 -13.435 1.00 93.88 216 ALA A N 1
ATOM 1779 C CA . ALA A 1 216 ? 25.562 8.746 -12.616 1.00 93.88 216 ALA A CA 1
ATOM 1780 C C . ALA A 1 216 ? 24.129 8.195 -12.514 1.00 93.88 216 ALA A C 1
ATOM 1782 O O . ALA A 1 216 ? 23.548 8.180 -11.427 1.00 93.88 216 ALA A O 1
ATOM 1783 N N . LEU A 1 217 ? 23.574 7.691 -13.621 1.00 93.25 217 LEU A N 1
ATOM 1784 C CA . LEU A 1 217 ? 22.238 7.091 -13.653 1.00 93.25 217 LEU A CA 1
ATOM 1785 C C . LEU A 1 217 ? 22.165 5.777 -12.859 1.00 93.25 217 LEU A C 1
ATOM 1787 O O . LEU A 1 217 ? 21.191 5.573 -12.131 1.00 93.25 217 LEU A O 1
ATOM 1791 N N . LEU A 1 218 ? 23.192 4.919 -12.939 1.00 92.19 218 LEU A N 1
ATOM 1792 C CA . LEU A 1 218 ? 23.282 3.684 -12.145 1.00 92.19 218 LEU A CA 1
ATOM 1793 C C . LEU A 1 218 ? 23.331 3.970 -10.641 1.00 92.19 218 LEU A C 1
ATOM 1795 O O . LEU A 1 218 ? 22.634 3.324 -9.857 1.00 92.19 218 LEU A O 1
ATOM 1799 N N . VAL A 1 219 ? 24.127 4.959 -10.232 1.00 95.06 219 VAL A N 1
ATOM 1800 C CA . VAL A 1 219 ? 24.204 5.380 -8.828 1.00 95.06 219 VAL A CA 1
ATOM 1801 C C . VAL A 1 219 ? 22.863 5.950 -8.369 1.00 95.06 219 VAL A C 1
ATOM 1803 O O . VAL A 1 219 ? 22.359 5.562 -7.315 1.00 95.06 219 VAL A O 1
ATOM 1806 N N . LEU A 1 220 ? 22.244 6.823 -9.168 1.00 95.88 220 LEU A N 1
ATOM 1807 C CA . LEU A 1 220 ? 20.959 7.431 -8.831 1.00 95.88 220 LEU A CA 1
ATOM 1808 C C . LEU A 1 220 ? 19.865 6.376 -8.628 1.00 95.88 220 LEU A C 1
ATOM 1810 O O . LEU A 1 220 ? 19.150 6.422 -7.627 1.00 95.88 220 LEU A O 1
ATOM 1814 N N . ILE A 1 221 ? 19.739 5.405 -9.537 1.00 94.44 221 ILE A N 1
ATOM 1815 C CA . ILE A 1 221 ? 18.699 4.378 -9.416 1.00 94.44 221 ILE A CA 1
ATOM 1816 C C . ILE A 1 221 ? 18.962 3.416 -8.253 1.00 94.44 221 ILE A C 1
ATOM 1818 O O . ILE A 1 221 ? 18.014 3.015 -7.573 1.00 94.44 221 ILE A O 1
ATOM 1822 N N . ALA A 1 222 ? 20.229 3.109 -7.957 1.00 94.75 222 ALA A N 1
ATOM 1823 C CA . ALA A 1 222 ? 20.600 2.334 -6.778 1.00 94.75 222 ALA A CA 1
ATOM 1824 C C . ALA A 1 222 ? 20.217 3.069 -5.483 1.00 94.75 222 ALA A C 1
ATOM 1826 O O . ALA A 1 222 ? 19.618 2.461 -4.593 1.00 94.75 222 ALA A O 1
ATOM 1827 N N . ILE A 1 223 ? 20.478 4.380 -5.400 1.00 96.81 223 ILE A N 1
ATOM 1828 C CA . ILE A 1 223 ? 20.063 5.221 -4.267 1.00 96.81 223 ILE A CA 1
ATOM 1829 C C . ILE A 1 223 ? 18.541 5.198 -4.120 1.00 96.81 223 ILE A C 1
ATOM 1831 O O . ILE A 1 223 ? 18.048 4.919 -3.030 1.00 96.81 223 ILE A O 1
ATOM 1835 N N . VAL A 1 224 ? 17.787 5.415 -5.203 1.00 95.69 224 VAL A N 1
ATOM 1836 C CA . VAL A 1 224 ? 16.315 5.380 -5.171 1.00 95.69 224 VAL A CA 1
ATOM 1837 C C . VAL A 1 224 ? 15.805 4.021 -4.680 1.00 95.69 224 VAL A C 1
ATOM 1839 O O . VAL A 1 224 ? 14.945 3.973 -3.798 1.00 95.69 224 VAL A O 1
ATOM 1842 N N . ALA A 1 225 ? 16.355 2.914 -5.186 1.00 95.06 225 ALA A N 1
ATOM 1843 C CA . ALA A 1 225 ? 15.975 1.569 -4.758 1.00 95.06 225 ALA A CA 1
ATOM 1844 C C . ALA A 1 225 ? 16.281 1.325 -3.269 1.00 95.06 225 ALA A C 1
ATOM 1846 O O . ALA A 1 225 ? 15.432 0.793 -2.551 1.00 95.06 225 ALA A O 1
ATOM 1847 N N . ILE A 1 226 ? 17.450 1.760 -2.783 1.00 96.19 226 ILE A N 1
ATOM 1848 C CA . ILE A 1 226 ? 17.838 1.687 -1.366 1.00 96.19 226 ILE A CA 1
ATOM 1849 C C . ILE A 1 226 ? 16.893 2.527 -0.501 1.00 96.19 226 ILE A C 1
ATOM 1851 O O . ILE A 1 226 ? 16.390 2.034 0.510 1.00 96.19 226 ILE A O 1
ATOM 1855 N N . THR A 1 227 ? 16.600 3.767 -0.901 1.00 96.31 227 THR A N 1
ATOM 1856 C CA . THR A 1 227 ? 15.691 4.658 -0.171 1.00 96.31 227 THR A CA 1
ATOM 1857 C C . THR A 1 227 ? 14.299 4.050 -0.059 1.00 96.31 227 THR A C 1
ATOM 1859 O O . THR A 1 227 ? 13.742 4.022 1.039 1.00 96.31 227 THR A O 1
ATOM 1862 N N . ILE A 1 228 ? 13.746 3.514 -1.154 1.00 94.44 228 ILE A N 1
ATOM 1863 C CA . ILE A 1 228 ? 12.443 2.841 -1.124 1.00 94.44 228 ILE A CA 1
ATOM 1864 C C . ILE A 1 228 ? 12.514 1.607 -0.218 1.00 94.44 228 ILE A C 1
ATOM 1866 O O . ILE A 1 228 ? 11.676 1.479 0.672 1.00 94.44 228 ILE A O 1
ATOM 1870 N N . CYS A 1 229 ? 13.525 0.747 -0.377 1.00 95.12 229 CYS A N 1
ATOM 1871 C CA . CYS A 1 229 ? 13.704 -0.466 0.426 1.00 95.12 229 CYS A CA 1
ATOM 1872 C C . CYS A 1 229 ? 13.726 -0.166 1.933 1.00 95.12 229 CYS A C 1
ATOM 1874 O O . CYS A 1 229 ? 12.998 -0.801 2.698 1.00 95.12 229 CYS A O 1
ATOM 1876 N N . ILE A 1 230 ? 14.509 0.830 2.361 1.00 93.94 230 ILE A N 1
ATOM 1877 C CA . ILE A 1 230 ? 14.636 1.223 3.772 1.00 93.94 230 ILE A CA 1
ATOM 1878 C C . ILE A 1 230 ? 13.344 1.874 4.273 1.00 93.94 230 ILE A C 1
ATOM 1880 O O . ILE A 1 230 ? 12.795 1.455 5.294 1.00 93.94 230 ILE A O 1
ATOM 1884 N N . HIS A 1 231 ? 12.838 2.883 3.561 1.00 93.38 231 HIS A N 1
ATOM 1885 C CA . HIS A 1 231 ? 11.694 3.673 4.018 1.00 93.38 231 HIS A CA 1
ATOM 1886 C C . HIS A 1 231 ? 10.409 2.840 4.079 1.00 93.38 231 HIS A C 1
ATOM 1888 O O . HIS A 1 231 ? 9.631 2.954 5.024 1.00 93.38 231 HIS A O 1
ATOM 1894 N N . ARG A 1 232 ? 10.207 1.957 3.095 1.00 92.56 232 ARG A N 1
ATOM 1895 C CA . ARG A 1 232 ? 9.013 1.106 2.969 1.00 92.56 232 ARG A CA 1
ATOM 1896 C C . ARG A 1 232 ? 9.175 -0.262 3.629 1.00 92.56 232 ARG A C 1
ATOM 1898 O O . ARG A 1 232 ? 8.193 -1.004 3.725 1.00 92.56 232 ARG A O 1
ATOM 1905 N N . LYS A 1 233 ? 10.384 -0.581 4.112 1.00 92.62 233 LYS A N 1
ATOM 1906 C CA . LYS A 1 233 ? 10.761 -1.890 4.671 1.00 92.62 233 LYS A CA 1
ATOM 1907 C C . LYS A 1 233 ? 10.396 -3.018 3.704 1.00 92.62 233 LYS A C 1
ATOM 1909 O O . LYS A 1 233 ? 9.781 -4.005 4.104 1.00 92.62 233 LYS A O 1
ATOM 1914 N N . ASP A 1 234 ? 10.721 -2.819 2.429 1.00 93.56 234 ASP A N 1
ATOM 1915 C CA . ASP A 1 234 ? 10.359 -3.717 1.335 1.00 93.56 234 ASP A CA 1
ATOM 1916 C C . ASP A 1 234 ? 11.612 -4.192 0.579 1.00 93.56 234 ASP A C 1
ATOM 1918 O O . ASP A 1 234 ? 12.108 -3.488 -0.307 1.00 93.56 234 ASP A O 1
ATOM 1922 N N . PRO A 1 235 ? 12.137 -5.386 0.908 1.00 93.88 235 PRO A N 1
ATOM 1923 C CA . PRO A 1 235 ? 13.337 -5.910 0.264 1.00 93.88 235 PRO A CA 1
ATOM 1924 C C . PRO A 1 235 ? 13.111 -6.276 -1.212 1.00 93.88 235 PRO A C 1
ATOM 1926 O O . PRO A 1 235 ? 14.067 -6.318 -1.987 1.00 93.88 235 PRO A O 1
ATOM 1929 N N . PHE A 1 236 ? 11.865 -6.496 -1.644 1.00 95.31 236 PHE A N 1
ATOM 1930 C CA . PHE A 1 236 ? 11.568 -6.918 -3.014 1.00 95.31 236 PHE A CA 1
ATOM 1931 C C . PHE A 1 236 ? 11.799 -5.817 -4.049 1.00 95.31 236 PHE A C 1
ATOM 1933 O O . PHE A 1 236 ? 11.940 -6.119 -5.230 1.00 95.31 236 PHE A O 1
ATOM 1940 N N . VAL A 1 237 ? 11.894 -4.554 -3.621 1.00 95.44 237 VAL A N 1
ATOM 1941 C CA . VAL A 1 237 ? 12.318 -3.452 -4.494 1.00 95.44 237 VAL A CA 1
ATOM 1942 C C . VAL A 1 237 ? 13.826 -3.509 -4.759 1.00 95.44 237 VAL A C 1
ATOM 1944 O O . VAL A 1 237 ? 14.272 -3.205 -5.860 1.00 95.44 237 VAL A O 1
ATOM 1947 N N . ALA A 1 238 ? 14.641 -3.923 -3.791 1.00 95.25 238 ALA A N 1
ATOM 1948 C CA . ALA A 1 238 ? 16.096 -3.942 -3.945 1.00 95.25 238 ALA A CA 1
ATOM 1949 C C . ALA A 1 238 ? 16.598 -5.158 -4.750 1.00 95.25 238 ALA A C 1
ATOM 1951 O O . ALA A 1 238 ? 17.561 -5.046 -5.507 1.00 95.25 238 ALA A O 1
ATOM 1952 N N . MET A 1 239 ? 15.934 -6.311 -4.630 1.00 95.12 239 MET A N 1
ATOM 1953 C CA . MET A 1 239 ? 16.388 -7.562 -5.253 1.00 95.12 239 MET A CA 1
ATOM 1954 C C . MET A 1 239 ? 16.540 -7.486 -6.792 1.00 95.12 239 MET A C 1
ATOM 1956 O O . MET A 1 239 ? 17.624 -7.803 -7.284 1.00 95.12 239 MET A O 1
ATOM 1960 N N . PRO A 1 240 ? 15.541 -7.043 -7.581 1.00 95.19 240 PRO A N 1
ATOM 1961 C CA . PRO A 1 240 ? 15.657 -6.993 -9.045 1.00 95.19 240 PRO A CA 1
ATOM 1962 C C . PRO A 1 240 ? 16.686 -5.976 -9.513 1.00 95.19 240 PRO A C 1
ATOM 1964 O O . PRO A 1 240 ? 17.364 -6.204 -10.510 1.00 95.19 240 PRO A O 1
ATOM 1967 N N . MET A 1 241 ? 16.821 -4.877 -8.767 1.00 95.88 241 MET A N 1
ATOM 1968 C CA . MET A 1 241 ? 17.835 -3.864 -9.021 1.00 95.88 241 MET A CA 1
ATOM 1969 C C . MET A 1 241 ? 19.237 -4.451 -8.850 1.00 95.88 241 MET A C 1
ATOM 1971 O O . MET A 1 241 ? 20.074 -4.292 -9.728 1.00 95.88 241 MET A O 1
ATOM 1975 N N . SER A 1 242 ? 19.486 -5.195 -7.766 1.00 96.44 242 SER A N 1
ATOM 1976 C CA . SER A 1 242 ? 20.772 -5.867 -7.541 1.00 96.44 242 SER A CA 1
ATOM 1977 C C . SER A 1 242 ? 21.096 -6.877 -8.650 1.00 96.44 242 SER A C 1
ATOM 1979 O O . SER A 1 242 ? 22.221 -6.872 -9.152 1.00 96.44 242 SER A O 1
ATOM 1981 N N . ILE A 1 243 ? 20.112 -7.672 -9.093 1.00 95.75 243 ILE A N 1
ATOM 1982 C CA . ILE A 1 243 ? 20.269 -8.629 -10.205 1.00 95.75 243 ILE A CA 1
ATOM 1983 C C . ILE A 1 243 ? 20.586 -7.902 -11.517 1.00 95.75 243 ILE A C 1
ATOM 1985 O O . ILE A 1 243 ? 21.514 -8.286 -12.224 1.00 95.75 243 ILE A O 1
ATOM 1989 N N . GLY A 1 244 ? 19.844 -6.840 -11.837 1.00 95.38 244 GLY A N 1
ATOM 1990 C CA . GLY A 1 244 ? 20.076 -6.043 -13.038 1.00 95.38 244 GLY A CA 1
ATOM 1991 C C . GLY A 1 244 ? 21.450 -5.375 -13.044 1.00 95.38 244 GLY A C 1
ATOM 1992 O O . GLY A 1 244 ? 22.162 -5.451 -14.039 1.00 95.38 244 GLY A O 1
ATOM 1993 N N . LEU A 1 245 ? 21.872 -4.809 -11.912 1.00 95.56 245 LEU A N 1
ATOM 1994 C CA . LEU A 1 245 ? 23.206 -4.228 -11.743 1.00 95.56 245 LEU A CA 1
ATOM 1995 C C . LEU A 1 245 ? 24.321 -5.277 -11.870 1.00 95.56 245 LEU A C 1
ATOM 1997 O O . LEU A 1 245 ? 25.330 -5.007 -12.511 1.00 95.56 245 LEU A O 1
ATOM 2001 N N . ALA A 1 246 ? 24.132 -6.483 -11.324 1.00 96.31 246 ALA A N 1
ATOM 2002 C CA . ALA A 1 246 ? 25.086 -7.582 -11.498 1.00 96.31 246 ALA A CA 1
ATOM 2003 C C . ALA A 1 246 ? 25.176 -8.035 -12.963 1.00 96.31 246 ALA A C 1
ATOM 2005 O O . ALA A 1 246 ? 26.234 -8.414 -13.450 1.00 96.31 246 ALA A O 1
ATOM 2006 N N . ALA A 1 247 ? 24.065 -7.994 -13.696 1.00 95.75 247 ALA A N 1
ATOM 2007 C CA . ALA A 1 247 ? 24.073 -8.317 -15.113 1.00 95.75 247 ALA A CA 1
ATOM 2008 C C . ALA A 1 247 ? 24.783 -7.251 -15.956 1.00 95.75 247 ALA A C 1
ATOM 2010 O O . ALA A 1 247 ? 25.475 -7.613 -16.903 1.00 95.75 247 ALA A O 1
ATOM 2011 N N . ILE A 1 248 ? 24.644 -5.971 -15.594 1.00 94.81 248 ILE A N 1
ATOM 2012 C CA . ILE A 1 248 ? 25.370 -4.853 -16.218 1.00 94.81 248 ILE A CA 1
ATOM 2013 C C . ILE A 1 248 ? 26.868 -4.939 -15.913 1.00 94.81 248 ILE A C 1
ATOM 2015 O O . ILE A 1 248 ? 27.700 -4.651 -16.770 1.00 94.81 248 ILE A O 1
ATOM 2019 N N . SER A 1 249 ? 27.247 -5.368 -14.706 1.00 95.50 249 SER A N 1
ATOM 2020 C CA . SER A 1 249 ? 28.664 -5.458 -14.355 1.00 95.50 249 SER A CA 1
ATOM 2021 C C . SER A 1 249 ? 29.420 -6.503 -15.176 1.00 95.50 249 SER A C 1
ATOM 2023 O O . SER A 1 249 ? 30.619 -6.353 -15.390 1.00 95.50 249 SER A O 1
ATOM 2025 N N . VAL A 1 250 ? 28.730 -7.542 -15.653 1.00 94.62 250 VAL A N 1
ATOM 2026 C CA . VAL A 1 250 ? 29.326 -8.625 -16.451 1.00 94.62 250 VAL A CA 1
ATOM 2027 C C . VAL A 1 250 ? 29.181 -8.387 -17.965 1.00 94.62 250 VAL A C 1
ATOM 2029 O O . VAL A 1 250 ? 29.933 -8.977 -18.735 1.00 94.62 250 VAL A O 1
ATOM 2032 N N . SER A 1 251 ? 28.255 -7.533 -18.426 1.00 90.94 251 SER A N 1
ATOM 2033 C CA . SER A 1 251 ? 28.047 -7.275 -19.866 1.00 90.94 251 SER A CA 1
ATOM 2034 C C . SER A 1 251 ? 29.096 -6.369 -20.512 1.00 90.94 251 SER A C 1
ATOM 2036 O O . SER A 1 251 ? 29.216 -6.385 -21.738 1.00 90.94 251 SER A O 1
ATOM 2038 N N . HIS A 1 252 ? 29.830 -5.563 -19.740 1.00 87.94 252 HIS A N 1
ATOM 2039 C CA . HIS A 1 252 ? 30.640 -4.475 -20.293 1.00 87.94 252 HIS A CA 1
ATOM 2040 C C . HIS A 1 252 ? 32.141 -4.642 -20.074 1.00 87.94 252 HIS A C 1
ATOM 2042 O O . HIS A 1 252 ? 32.598 -5.039 -19.008 1.00 87.94 252 HIS A O 1
ATOM 2048 N N . THR A 1 253 ? 32.902 -4.259 -21.100 1.00 86.81 253 THR A N 1
ATOM 2049 C CA . THR A 1 253 ? 34.371 -4.212 -21.094 1.00 86.81 253 THR A CA 1
ATOM 2050 C C . THR A 1 253 ? 34.931 -2.925 -20.486 1.00 86.81 253 THR A C 1
ATOM 2052 O O . THR A 1 253 ? 36.134 -2.832 -20.284 1.00 86.81 253 THR A O 1
ATOM 2055 N N . ASP A 1 254 ? 34.094 -1.909 -20.242 1.00 92.56 254 ASP A N 1
ATOM 2056 C CA . ASP A 1 254 ? 34.521 -0.685 -19.559 1.00 92.56 254 ASP A CA 1
ATOM 2057 C C . ASP A 1 254 ? 34.651 -0.953 -18.052 1.00 92.56 254 ASP A C 1
ATOM 2059 O O . ASP A 1 254 ? 33.653 -1.157 -17.351 1.00 92.56 254 ASP A O 1
ATOM 2063 N N . ASP A 1 255 ? 35.892 -0.927 -17.558 1.00 94.06 255 ASP A N 1
ATOM 2064 C CA . ASP A 1 255 ? 36.224 -1.211 -16.160 1.00 94.06 255 ASP A CA 1
ATOM 2065 C C . ASP A 1 255 ? 35.490 -0.290 -15.174 1.00 94.06 255 ASP A C 1
ATOM 2067 O O . ASP A 1 255 ? 35.145 -0.714 -14.070 1.00 94.06 255 ASP A O 1
ATOM 2071 N N . ARG A 1 256 ? 35.215 0.970 -15.545 1.00 94.56 256 ARG A N 1
ATOM 2072 C CA . ARG A 1 256 ? 34.551 1.932 -14.650 1.00 94.56 256 ARG A CA 1
ATOM 2073 C C . ARG A 1 256 ? 33.081 1.583 -14.487 1.00 94.56 256 ARG A C 1
ATOM 2075 O O . ARG A 1 256 ? 32.580 1.573 -13.358 1.00 94.56 256 ARG A O 1
ATOM 2082 N N . VAL A 1 257 ? 32.396 1.293 -15.596 1.00 92.38 257 VAL A N 1
ATOM 2083 C CA . VAL A 1 257 ? 30.984 0.872 -15.590 1.00 92.38 257 VAL A CA 1
ATOM 2084 C C . VAL A 1 257 ? 30.840 -0.460 -14.862 1.00 92.38 257 VAL A C 1
ATOM 2086 O O . VAL A 1 257 ? 30.008 -0.565 -13.958 1.00 92.38 257 VAL A O 1
ATOM 2089 N N . SER A 1 258 ? 31.699 -1.434 -15.174 1.00 93.94 258 SER A N 1
ATOM 2090 C CA . SER A 1 258 ? 31.691 -2.754 -14.537 1.00 93.94 258 SER A CA 1
ATOM 2091 C C . SER A 1 258 ? 31.921 -2.673 -13.023 1.00 93.94 258 SER A C 1
ATOM 2093 O O . SER A 1 258 ? 31.122 -3.200 -12.238 1.00 93.94 258 SER A O 1
ATOM 2095 N N . LEU A 1 259 ? 32.954 -1.943 -12.583 1.00 95.44 259 LEU A N 1
ATOM 2096 C CA . LEU A 1 259 ? 33.257 -1.754 -11.163 1.00 95.44 259 LEU A CA 1
ATOM 2097 C C . LEU A 1 259 ? 32.107 -1.053 -10.431 1.00 95.44 259 LEU A C 1
ATOM 2099 O O . LEU A 1 259 ? 31.688 -1.499 -9.363 1.00 95.44 259 LEU A O 1
ATOM 2103 N N . THR A 1 260 ? 31.557 0.017 -11.007 1.00 94.56 260 THR A N 1
ATOM 2104 C CA . THR A 1 260 ? 30.466 0.779 -10.381 1.00 94.56 260 THR A CA 1
ATOM 2105 C C . THR A 1 260 ? 29.201 -0.059 -10.255 1.00 94.56 260 THR A C 1
ATOM 2107 O O . THR A 1 260 ? 28.604 -0.107 -9.179 1.00 94.56 260 THR A O 1
ATOM 2110 N N . ALA A 1 261 ? 28.817 -0.774 -11.314 1.00 94.25 261 ALA A N 1
ATOM 2111 C CA . ALA A 1 261 ? 27.678 -1.682 -11.290 1.00 94.25 261 ALA A CA 1
ATOM 2112 C C . ALA A 1 261 ? 27.873 -2.808 -10.256 1.00 94.25 261 ALA A C 1
ATOM 2114 O O . ALA A 1 261 ? 26.939 -3.123 -9.518 1.00 94.25 261 ALA A O 1
ATOM 2115 N N . THR A 1 262 ? 29.097 -3.333 -10.114 1.00 96.75 262 THR A N 1
ATOM 2116 C CA . THR A 1 262 ? 29.453 -4.326 -9.084 1.00 96.75 262 THR A CA 1
ATOM 2117 C C . THR A 1 262 ? 29.269 -3.767 -7.675 1.00 96.75 262 THR A C 1
ATOM 2119 O O . THR A 1 262 ? 28.569 -4.365 -6.857 1.00 96.75 262 THR A O 1
ATOM 2122 N N . VAL A 1 263 ? 29.850 -2.597 -7.384 1.00 96.88 263 VAL A N 1
ATOM 2123 C CA . VAL A 1 263 ? 29.755 -1.964 -6.058 1.00 96.88 263 VAL A CA 1
ATOM 2124 C C . VAL A 1 263 ? 28.296 -1.660 -5.718 1.00 96.88 263 VAL A C 1
ATOM 2126 O O . VAL A 1 263 ? 27.843 -1.974 -4.614 1.00 96.88 263 VAL A O 1
ATOM 2129 N N . MET A 1 264 ? 27.528 -1.112 -6.666 1.00 96.50 264 MET A N 1
ATOM 2130 C CA . MET A 1 264 ? 26.103 -0.836 -6.469 1.00 96.50 264 MET A CA 1
ATOM 2131 C C . MET A 1 264 ? 25.295 -2.124 -6.275 1.00 96.50 264 MET A C 1
ATOM 2133 O O . MET A 1 264 ? 24.469 -2.180 -5.366 1.00 96.50 264 MET A O 1
ATOM 2137 N N . SER A 1 265 ? 25.553 -3.178 -7.055 1.00 96.75 265 SER A N 1
ATOM 2138 C CA . SER A 1 265 ? 24.874 -4.470 -6.903 1.00 96.75 265 SER A CA 1
ATOM 2139 C C . SER A 1 265 ? 25.103 -5.075 -5.516 1.00 96.75 265 SER A C 1
ATOM 2141 O O . SER A 1 265 ? 24.132 -5.468 -4.861 1.00 96.75 265 SER A O 1
ATOM 2143 N N . ILE A 1 266 ? 26.352 -5.074 -5.030 1.00 97.44 266 ILE A N 1
ATOM 2144 C CA . ILE A 1 266 ? 26.716 -5.549 -3.685 1.00 97.44 266 ILE A CA 1
ATOM 2145 C C . ILE A 1 266 ? 26.037 -4.693 -2.614 1.00 97.44 266 ILE A C 1
ATOM 2147 O O . ILE A 1 266 ? 25.488 -5.231 -1.651 1.00 97.44 266 ILE A O 1
ATOM 2151 N N . SER A 1 267 ? 26.032 -3.371 -2.783 1.00 96.56 267 SER A N 1
ATOM 2152 C CA . SER A 1 267 ? 25.444 -2.433 -1.821 1.00 96.56 267 SER A CA 1
ATOM 2153 C C . SER A 1 267 ? 23.931 -2.628 -1.707 1.00 96.56 267 SER A C 1
ATOM 2155 O O . SER A 1 267 ? 23.407 -2.853 -0.616 1.00 96.56 267 SER A O 1
ATOM 2157 N N . VAL A 1 268 ? 23.227 -2.634 -2.841 1.00 95.75 268 VAL A N 1
ATOM 2158 C CA . VAL A 1 268 ? 21.777 -2.863 -2.914 1.00 95.75 268 VAL A CA 1
ATOM 2159 C C . VAL A 1 268 ? 21.421 -4.260 -2.392 1.00 95.75 268 VAL A C 1
ATOM 2161 O O . VAL A 1 268 ? 20.491 -4.398 -1.595 1.00 95.75 268 VAL A O 1
ATOM 2164 N N . GLY A 1 269 ? 22.182 -5.291 -2.775 1.00 96.44 269 GLY A N 1
ATOM 2165 C CA . GLY A 1 269 ? 21.996 -6.663 -2.297 1.00 96.44 269 GLY A CA 1
ATOM 2166 C C . GLY A 1 269 ? 22.201 -6.795 -0.785 1.00 96.44 269 GLY A C 1
ATOM 2167 O O . GLY A 1 269 ? 21.396 -7.425 -0.100 1.00 96.44 269 GLY A O 1
ATOM 2168 N N . THR A 1 270 ? 23.211 -6.124 -0.230 1.00 97.31 270 THR A N 1
ATOM 2169 C CA . THR A 1 270 ? 23.467 -6.098 1.218 1.00 97.31 270 THR A CA 1
ATOM 2170 C C . THR A 1 270 ? 22.317 -5.434 1.970 1.00 97.31 270 THR A C 1
ATOM 2172 O O . THR A 1 270 ? 21.813 -6.002 2.938 1.00 97.31 270 THR A O 1
ATOM 2175 N N . ILE A 1 271 ? 21.830 -4.278 1.503 1.00 96.81 271 ILE A N 1
ATOM 2176 C CA . ILE A 1 271 ? 20.668 -3.602 2.103 1.00 96.81 271 ILE A CA 1
ATOM 2177 C C . ILE A 1 271 ? 19.403 -4.465 2.005 1.00 96.81 271 ILE A C 1
ATOM 2179 O O . ILE A 1 271 ? 18.632 -4.535 2.968 1.00 96.81 271 ILE A O 1
ATOM 2183 N N . CYS A 1 272 ? 19.201 -5.172 0.890 1.00 95.75 272 CYS A N 1
ATOM 2184 C CA . CYS A 1 272 ? 18.111 -6.135 0.727 1.00 95.75 272 CYS A CA 1
ATOM 2185 C C . CYS A 1 272 ? 18.170 -7.240 1.797 1.00 95.75 272 CYS A C 1
ATOM 2187 O O . CYS A 1 272 ? 17.169 -7.521 2.468 1.00 95.75 272 CYS A O 1
ATOM 2189 N N . LEU A 1 273 ? 19.348 -7.837 2.005 1.00 95.94 273 LEU A N 1
ATOM 2190 C CA . LEU A 1 273 ? 19.565 -8.877 3.014 1.00 95.94 273 LEU A CA 1
ATOM 2191 C C . LEU A 1 273 ? 19.391 -8.341 4.439 1.00 95.94 273 LEU A C 1
ATOM 2193 O O . LEU A 1 273 ? 18.716 -8.978 5.244 1.00 95.94 273 LEU A O 1
ATOM 2197 N N . MET A 1 274 ? 19.921 -7.153 4.744 1.00 95.69 274 MET A N 1
ATOM 2198 C CA . MET A 1 274 ? 19.750 -6.503 6.048 1.00 95.69 274 MET A CA 1
ATOM 2199 C C . MET A 1 274 ? 18.279 -6.191 6.342 1.00 95.69 274 MET A C 1
ATOM 2201 O O . MET A 1 274 ? 17.798 -6.483 7.436 1.00 95.69 274 MET A O 1
ATOM 2205 N N . THR A 1 275 ? 17.536 -5.665 5.364 1.00 93.25 275 THR A N 1
ATOM 2206 C CA . THR A 1 275 ? 16.097 -5.373 5.501 1.00 93.25 275 THR A CA 1
ATOM 2207 C C . THR A 1 275 ? 15.304 -6.658 5.726 1.00 93.25 275 THR A C 1
ATOM 2209 O O . THR A 1 275 ? 14.451 -6.719 6.612 1.00 93.25 275 THR A O 1
ATOM 2212 N N . THR A 1 276 ? 15.634 -7.720 4.988 1.00 91.38 276 THR A N 1
ATOM 2213 C CA . THR A 1 276 ? 15.034 -9.048 5.172 1.00 91.38 276 THR A CA 1
ATOM 2214 C C . THR A 1 276 ? 15.339 -9.604 6.565 1.00 91.38 276 THR A C 1
ATOM 2216 O O . THR A 1 276 ? 14.428 -10.035 7.273 1.00 91.38 276 THR A O 1
ATOM 2219 N N . GLY A 1 277 ? 16.599 -9.535 7.002 1.00 92.31 277 GLY A N 1
ATOM 2220 C CA . GLY A 1 277 ? 17.033 -9.950 8.334 1.00 92.31 277 GLY A CA 1
ATOM 2221 C C . GLY A 1 277 ? 16.328 -9.174 9.446 1.00 92.31 277 GLY A C 1
ATOM 2222 O O . GLY A 1 277 ? 15.851 -9.781 10.403 1.00 92.31 277 GLY A O 1
ATOM 2223 N N . TYR A 1 278 ? 16.168 -7.858 9.286 1.00 91.50 278 TYR A N 1
ATOM 2224 C CA . TYR A 1 278 ? 15.412 -7.008 10.204 1.00 91.50 278 TYR A CA 1
ATOM 2225 C C . TYR A 1 278 ? 13.936 -7.418 10.289 1.00 91.50 278 TYR A C 1
ATOM 2227 O O . TYR A 1 278 ? 13.396 -7.526 11.391 1.00 91.50 278 TYR A O 1
ATOM 2235 N N . LEU A 1 279 ? 13.280 -7.704 9.158 1.00 86.69 279 LEU A N 1
ATOM 2236 C CA . LEU A 1 279 ? 11.890 -8.176 9.140 1.00 86.69 279 LEU A CA 1
ATOM 2237 C C . LEU A 1 279 ? 11.739 -9.533 9.843 1.00 86.69 279 LEU A C 1
ATOM 2239 O O . LEU A 1 279 ? 10.834 -9.702 10.662 1.00 86.69 279 LEU A O 1
ATOM 2243 N N . VAL A 1 280 ? 12.647 -10.478 9.578 1.00 86.50 280 VAL A N 1
ATOM 2244 C CA . VAL A 1 280 ? 12.667 -11.798 10.232 1.00 86.50 280 VAL A CA 1
ATOM 2245 C C . VAL A 1 280 ? 12.934 -11.670 11.733 1.00 86.50 280 VAL A C 1
ATOM 2247 O O . VAL A 1 280 ? 12.263 -12.320 12.538 1.00 86.50 280 VAL A O 1
ATOM 2250 N N . TRP A 1 281 ? 13.884 -10.825 12.132 1.00 90.19 281 TRP A N 1
ATOM 2251 C CA . TRP A 1 281 ? 14.176 -10.551 13.537 1.00 90.19 281 TRP A CA 1
ATOM 2252 C C . TRP A 1 281 ? 12.967 -9.934 14.247 1.00 90.19 281 TRP A C 1
ATOM 2254 O O . TRP A 1 281 ? 12.549 -10.443 15.285 1.00 90.19 281 TRP A O 1
ATOM 2264 N N . ARG A 1 282 ? 12.332 -8.918 13.652 1.00 84.94 282 ARG A N 1
ATOM 2265 C CA . ARG A 1 282 ? 11.138 -8.265 14.208 1.00 84.94 282 ARG A CA 1
ATOM 2266 C C . ARG A 1 282 ? 9.966 -9.238 14.360 1.00 84.94 282 ARG A C 1
ATOM 2268 O O . ARG A 1 282 ? 9.272 -9.202 15.372 1.00 84.94 282 ARG A O 1
ATOM 2275 N N . LEU A 1 283 ? 9.779 -10.146 13.399 1.00 79.75 283 LEU A N 1
ATOM 2276 C CA . LEU A 1 283 ? 8.805 -11.241 13.482 1.00 79.75 283 LEU A CA 1
ATOM 2277 C C . LEU A 1 283 ? 9.084 -12.181 14.665 1.00 79.75 283 LEU A C 1
ATOM 2279 O O . LEU A 1 283 ? 8.160 -12.580 15.378 1.00 79.75 283 LEU A O 1
ATOM 2283 N N . ARG A 1 284 ? 10.356 -12.538 14.894 1.00 84.38 284 ARG A N 1
ATOM 2284 C CA . ARG A 1 284 ? 10.764 -13.368 16.039 1.00 84.38 284 ARG A CA 1
ATOM 2285 C C . ARG A 1 284 ? 10.555 -12.648 17.368 1.00 84.38 284 ARG A C 1
ATOM 2287 O O . ARG A 1 284 ? 10.062 -13.266 18.307 1.00 84.38 284 ARG A O 1
ATOM 2294 N N . GLU A 1 285 ? 10.895 -11.367 17.444 1.00 85.50 285 GLU A N 1
ATOM 2295 C CA . GLU A 1 285 ? 10.759 -10.587 18.675 1.00 85.50 285 GLU A CA 1
ATOM 2296 C C . GLU A 1 285 ? 9.290 -10.358 19.036 1.00 85.50 285 GLU A C 1
ATOM 2298 O O . GLU A 1 285 ? 8.888 -10.558 20.180 1.00 85.50 285 GLU A O 1
ATOM 2303 N N . SER A 1 286 ? 8.446 -10.080 18.038 1.00 75.44 286 SER A N 1
ATOM 2304 C CA . SER A 1 286 ? 7.002 -10.002 18.252 1.00 75.44 286 SER A CA 1
ATOM 2305 C C . SER A 1 286 ? 6.439 -11.302 18.824 1.00 75.44 286 SER A C 1
ATOM 2307 O O . SER A 1 286 ? 5.596 -11.263 19.714 1.00 75.44 286 SER A O 1
ATOM 2309 N N . ARG A 1 287 ? 6.933 -12.462 18.366 1.00 77.75 287 ARG A N 1
ATOM 2310 C CA . ARG A 1 287 ? 6.517 -13.766 18.901 1.00 77.75 287 ARG A CA 1
ATOM 2311 C C . ARG A 1 287 ? 6.850 -13.905 20.388 1.00 77.75 287 ARG A C 1
ATOM 2313 O O . ARG A 1 287 ? 5.989 -14.364 21.135 1.00 77.75 287 ARG A O 1
ATOM 2320 N N . LYS A 1 288 ? 8.055 -13.505 20.808 1.00 83.12 288 LYS A N 1
ATOM 2321 C CA . LYS A 1 288 ? 8.461 -13.545 22.223 1.00 83.12 288 LYS A CA 1
ATOM 2322 C C . LYS A 1 288 ? 7.583 -12.636 23.079 1.00 83.12 288 LYS A C 1
ATOM 2324 O O . LYS A 1 288 ? 7.102 -13.068 24.121 1.00 83.12 288 LYS A O 1
ATOM 2329 N N . ASN A 1 289 ? 7.312 -11.419 22.607 1.00 78.56 289 ASN A N 1
ATOM 2330 C CA . ASN A 1 289 ? 6.468 -10.462 23.323 1.00 78.56 289 ASN A CA 1
ATOM 2331 C C . ASN A 1 289 ? 5.027 -10.969 23.471 1.00 78.56 289 ASN A C 1
ATOM 2333 O O . ASN A 1 289 ? 4.463 -10.897 24.562 1.00 78.56 289 ASN A O 1
ATOM 2337 N N . SER A 1 290 ? 4.440 -11.546 22.415 1.00 73.81 290 SER A N 1
ATOM 2338 C CA . SER A 1 290 ? 3.103 -12.153 22.492 1.00 73.81 290 SER A CA 1
ATOM 2339 C C . SER A 1 290 ? 3.055 -13.335 23.468 1.00 73.81 290 SER A C 1
ATOM 2341 O O . SER A 1 290 ? 2.062 -13.524 24.167 1.00 73.81 290 SER A O 1
ATOM 2343 N N . GLU A 1 291 ? 4.118 -14.139 23.533 1.00 80.12 291 GLU A N 1
ATOM 2344 C CA . GLU A 1 291 ? 4.221 -15.267 24.462 1.00 80.12 291 GLU A CA 1
ATOM 2345 C C . GLU A 1 291 ? 4.351 -14.799 25.917 1.00 80.12 291 GLU A C 1
ATOM 2347 O O . GLU A 1 291 ? 3.621 -15.283 26.781 1.00 80.12 291 GLU A O 1
ATOM 2352 N N . GLN A 1 292 ? 5.184 -13.788 26.181 1.00 84.88 292 GLN A N 1
ATOM 2353 C CA . GLN A 1 292 ? 5.289 -13.158 27.499 1.00 84.88 292 GLN A CA 1
ATOM 2354 C C . GLN A 1 292 ? 3.959 -12.541 27.948 1.00 84.88 292 GLN A C 1
ATOM 2356 O O . GLN A 1 292 ? 3.533 -12.764 29.080 1.00 84.88 292 GLN A O 1
ATOM 2361 N N . GLN A 1 293 ? 3.261 -11.822 27.064 1.00 78.06 293 GLN A N 1
ATOM 2362 C CA . GLN A 1 293 ? 1.936 -11.271 27.363 1.00 78.06 293 GLN A CA 1
ATOM 2363 C C . GLN A 1 293 ? 0.916 -12.371 27.679 1.00 78.06 293 GLN A C 1
ATOM 2365 O O . GLN A 1 293 ? 0.152 -12.242 28.635 1.00 78.06 293 GLN A O 1
ATOM 2370 N N . ARG A 1 294 ? 0.939 -13.485 26.936 1.00 78.69 294 ARG A N 1
ATOM 2371 C CA . ARG A 1 294 ? 0.074 -14.641 27.203 1.00 78.69 294 ARG A CA 1
ATOM 2372 C C . ARG A 1 294 ? 0.359 -15.263 28.572 1.00 78.69 294 ARG A C 1
ATOM 2374 O O . ARG A 1 294 ? -0.584 -15.574 29.294 1.00 78.69 294 ARG A O 1
ATOM 2381 N N . LEU A 1 295 ? 1.629 -15.419 28.944 1.00 82.81 295 LEU A N 1
ATOM 2382 C CA . LEU A 1 295 ? 2.019 -15.933 30.262 1.00 82.81 295 LEU A CA 1
ATOM 2383 C C . LEU A 1 295 ? 1.582 -14.990 31.389 1.00 82.81 295 LEU A C 1
ATOM 2385 O O . LEU A 1 295 ? 1.015 -15.447 32.380 1.00 82.81 295 LEU A O 1
ATOM 2389 N N . LEU A 1 296 ? 1.769 -13.677 31.220 1.00 83.12 296 LEU A N 1
ATOM 2390 C CA . LEU A 1 296 ? 1.298 -12.671 32.177 1.00 83.12 296 LEU A CA 1
ATOM 2391 C C . LEU A 1 296 ? -0.224 -12.709 32.347 1.00 83.12 296 LEU A C 1
ATOM 2393 O O . LEU A 1 296 ? -0.716 -12.589 33.469 1.00 83.12 296 LEU A O 1
ATOM 2397 N N . GLN A 1 297 ? -0.970 -12.912 31.260 1.00 79.88 297 GLN A N 1
ATOM 2398 C CA . GLN A 1 297 ? -2.424 -13.029 31.320 1.00 79.88 297 GLN A CA 1
ATOM 2399 C C . GLN A 1 297 ? -2.869 -14.307 32.043 1.00 79.88 297 GLN A C 1
ATOM 2401 O O . GLN A 1 297 ? -3.706 -14.225 32.936 1.00 79.88 297 GLN A O 1
ATOM 2406 N N . ILE A 1 298 ? -2.239 -15.456 31.771 1.00 82.00 298 ILE A N 1
ATOM 2407 C CA . ILE A 1 298 ? -2.495 -16.708 32.508 1.00 82.00 298 ILE A CA 1
ATOM 2408 C C . ILE A 1 298 ? -2.199 -16.535 34.004 1.00 82.00 298 ILE A C 1
ATOM 2410 O O . ILE A 1 298 ? -2.983 -16.972 34.845 1.00 82.00 298 ILE A O 1
ATOM 2414 N N . HIS A 1 299 ? -1.095 -15.872 34.359 1.00 85.38 299 HIS A N 1
ATOM 2415 C CA . HIS A 1 299 ? -0.770 -15.588 35.756 1.00 85.38 299 HIS A CA 1
ATOM 2416 C C . HIS A 1 299 ? -1.806 -14.681 36.428 1.00 85.38 299 HIS A C 1
ATOM 2418 O O . HIS A 1 299 ? -2.182 -14.953 37.569 1.00 85.38 299 HIS A O 1
ATOM 2424 N N . ARG A 1 300 ? -2.303 -13.646 35.734 1.00 81.94 300 ARG A N 1
ATOM 2425 C CA . ARG A 1 300 ? -3.398 -12.797 36.234 1.00 81.94 300 ARG A CA 1
ATOM 2426 C C . ARG A 1 300 ? -4.677 -13.603 36.451 1.00 81.94 300 ARG A C 1
ATOM 2428 O O . ARG A 1 300 ? -5.256 -13.518 37.530 1.00 81.94 300 ARG A O 1
ATOM 2435 N N . ASP A 1 301 ? -5.068 -14.434 35.491 1.00 78.50 301 ASP A N 1
ATOM 2436 C CA . ASP A 1 301 ? -6.283 -15.250 35.587 1.00 78.50 301 ASP A CA 1
ATOM 2437 C C . ASP A 1 301 ? -6.197 -16.269 36.740 1.00 78.50 301 ASP A C 1
ATOM 2439 O O . ASP A 1 301 ? -7.163 -16.477 37.478 1.00 78.50 301 ASP A O 1
ATOM 2443 N N . LEU A 1 302 ? -5.023 -16.876 36.951 1.00 83.88 302 LEU A N 1
ATOM 2444 C CA . LEU A 1 302 ? -4.769 -17.772 38.084 1.00 83.88 302 LEU A CA 1
ATOM 2445 C C . LEU A 1 302 ? -4.761 -17.034 39.429 1.00 83.88 302 LEU A C 1
ATOM 2447 O O . LEU A 1 302 ? -5.245 -17.581 40.421 1.00 83.88 302 LEU A O 1
ATOM 2451 N N . ALA A 1 303 ? -4.235 -15.807 39.477 1.00 81.56 303 ALA A N 1
ATOM 2452 C CA . ALA A 1 303 ? -4.253 -14.983 40.683 1.00 81.56 303 ALA A CA 1
ATOM 2453 C C . ALA A 1 303 ? -5.687 -14.598 41.077 1.00 81.56 303 ALA A C 1
ATOM 2455 O O . ALA A 1 303 ? -6.063 -14.768 42.234 1.00 81.56 303 ALA A O 1
ATOM 2456 N N . VAL A 1 304 ? -6.518 -14.185 40.112 1.00 78.56 304 VAL A N 1
ATOM 2457 C CA . VAL A 1 304 ? -7.942 -13.877 40.341 1.00 78.56 304 VAL A CA 1
ATOM 2458 C C . VAL A 1 304 ? -8.693 -15.104 40.872 1.00 78.56 304 VAL A C 1
ATOM 2460 O O . VAL A 1 304 ? -9.446 -14.993 41.839 1.00 78.56 304 VAL A O 1
ATOM 2463 N N . ARG A 1 305 ? -8.435 -16.299 40.319 1.00 75.19 305 ARG A N 1
ATOM 2464 C CA . ARG A 1 305 ? -9.048 -17.551 40.803 1.00 75.19 305 ARG A CA 1
ATOM 2465 C C . ARG A 1 305 ? -8.625 -17.946 42.219 1.00 75.19 305 ARG A C 1
ATOM 2467 O O . ARG A 1 305 ? -9.405 -18.597 42.902 1.00 75.19 305 ARG A O 1
ATOM 2474 N N . LYS A 1 306 ? -7.419 -17.583 42.666 1.00 75.62 306 LYS A N 1
ATOM 2475 C CA . LYS A 1 306 ? -6.967 -17.850 44.045 1.00 75.62 306 LYS A CA 1
ATOM 2476 C C . LYS A 1 306 ? -7.554 -16.879 45.073 1.00 75.62 306 LYS A C 1
ATOM 2478 O O . LYS A 1 306 ? -7.631 -17.239 46.241 1.00 75.62 306 LYS A O 1
ATOM 2483 N N . ILE A 1 307 ? -7.934 -15.670 44.658 1.00 72.38 307 ILE A N 1
ATOM 2484 C CA . ILE A 1 307 ? -8.412 -14.609 45.560 1.00 72.38 307 ILE A CA 1
ATOM 2485 C C . ILE A 1 307 ? -9.929 -14.686 45.792 1.00 72.38 307 ILE A C 1
ATOM 2487 O O . ILE A 1 307 ? -10.405 -14.208 46.817 1.00 72.38 307 ILE A O 1
ATOM 2491 N N . LEU A 1 308 ? -10.693 -15.317 44.896 1.00 46.66 308 LEU A N 1
ATOM 2492 C CA . LEU A 1 308 ? -12.136 -15.505 45.068 1.00 46.66 308 LEU A CA 1
ATOM 2493 C C . LEU A 1 308 ? -12.436 -16.843 45.774 1.00 46.66 308 LEU A C 1
ATOM 2495 O O . LEU A 1 308 ? -12.432 -17.884 45.112 1.00 46.66 308 LEU A O 1
ATOM 2499 N N . PRO A 1 309 ? -12.719 -16.862 47.095 1.00 47.19 309 PRO A N 1
ATOM 2500 C CA . PRO A 1 309 ? -13.277 -18.044 47.736 1.00 47.19 309 PRO A CA 1
ATOM 2501 C C . PRO A 1 309 ? -14.627 -18.364 47.092 1.00 47.19 309 PRO A C 1
ATOM 2503 O O . PRO A 1 309 ? -15.427 -17.468 46.822 1.00 47.19 309 PRO A O 1
ATOM 2506 N N . SER A 1 310 ? -14.875 -19.649 46.845 1.00 43.25 310 SER A N 1
ATOM 2507 C CA . SER A 1 310 ? -16.118 -20.187 46.293 1.00 43.25 310 SER A CA 1
ATOM 2508 C C . SER A 1 310 ? -17.323 -19.787 47.155 1.00 43.25 310 SER A C 1
ATOM 2510 O O . SER A 1 310 ? -17.709 -20.507 48.074 1.00 43.25 310 SER A O 1
ATOM 2512 N N . ARG A 1 311 ? -17.917 -18.622 46.884 1.00 42.38 311 ARG A N 1
ATOM 2513 C CA . ARG A 1 311 ? -19.197 -18.209 47.461 1.00 42.38 311 ARG A CA 1
ATOM 2514 C C . ARG A 1 311 ? -20.314 -18.771 46.592 1.00 42.38 311 ARG A C 1
ATOM 2516 O O . ARG A 1 311 ? -20.510 -18.346 45.459 1.00 42.38 311 ARG A O 1
ATOM 2523 N N . SER A 1 312 ? -21.032 -19.741 47.147 1.00 44.16 312 SER A N 1
ATOM 2524 C CA . SER A 1 312 ? -22.336 -20.191 46.672 1.00 44.16 312 SER A CA 1
ATOM 2525 C C . SER A 1 312 ? -23.316 -19.017 46.723 1.00 44.16 312 SER A C 1
ATOM 2527 O O . SER A 1 312 ? -23.727 -18.603 47.809 1.00 44.16 312 SER A O 1
ATOM 2529 N N . ILE A 1 313 ? -23.651 -18.450 45.568 1.00 39.62 313 ILE A N 1
ATOM 2530 C CA . ILE A 1 313 ? -24.648 -17.384 45.460 1.00 39.62 313 ILE A CA 1
ATOM 2531 C C . ILE A 1 313 ? -26.024 -18.046 45.382 1.00 39.62 313 ILE A C 1
ATOM 2533 O O . ILE A 1 313 ? -26.305 -18.823 44.474 1.00 39.62 313 ILE A O 1
ATOM 2537 N N . THR A 1 314 ? -26.846 -17.769 46.388 1.00 40.31 314 THR A N 1
ATOM 2538 C CA . THR A 1 314 ? -28.260 -18.130 46.466 1.00 40.31 314 THR A CA 1
ATOM 2539 C C . THR A 1 314 ? -29.086 -17.096 45.703 1.00 40.31 314 THR A C 1
ATOM 2541 O O . THR A 1 314 ? -28.949 -15.892 45.913 1.00 40.31 314 THR A O 1
ATOM 2544 N N . GLU A 1 315 ? -29.932 -17.580 44.795 1.00 40.53 315 GLU A N 1
ATOM 2545 C CA . GLU A 1 315 ? -30.883 -16.783 44.020 1.00 40.53 315 GLU A CA 1
ATOM 2546 C C . GLU A 1 315 ? -31.972 -16.198 44.930 1.00 40.53 315 GLU A C 1
ATOM 2548 O O . GLU A 1 315 ? -32.690 -16.933 45.605 1.00 40.53 315 GLU A O 1
ATOM 2553 N N . SER A 1 316 ? -32.161 -14.876 44.903 1.00 33.88 316 SER A N 1
ATOM 2554 C CA . SER A 1 316 ? -33.458 -14.282 45.246 1.00 33.88 316 SER A CA 1
ATOM 2555 C C . SER A 1 316 ? -33.766 -13.044 44.394 1.00 33.88 316 SER A C 1
ATOM 2557 O O . SER A 1 316 ? -33.240 -11.956 44.586 1.00 33.88 316 SER A O 1
ATOM 2559 N N . SER A 1 317 ? -34.640 -13.284 43.413 1.00 35.09 317 SER A N 1
ATOM 2560 C CA . SER A 1 317 ? -35.745 -12.442 42.926 1.00 35.09 317 SER A CA 1
ATOM 2561 C C . SER A 1 317 ? -35.572 -10.916 42.831 1.00 35.09 317 SER A C 1
ATOM 2563 O O . SER A 1 317 ? -35.804 -10.195 43.800 1.00 35.09 317 SER A O 1
ATOM 2565 N N . VAL A 1 318 ? -35.407 -10.421 41.596 1.00 33.41 318 VAL A N 1
ATOM 256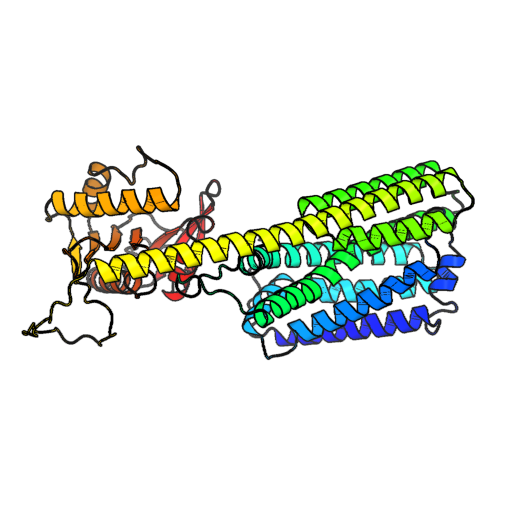6 C CA . VAL A 1 318 ? -35.740 -9.043 41.188 1.00 33.41 318 VAL A CA 1
ATOM 2567 C C . VAL A 1 318 ? -36.588 -9.083 39.909 1.00 33.41 318 VAL A C 1
ATOM 2569 O O . VAL A 1 318 ? -36.303 -9.825 38.973 1.00 33.41 318 VAL A O 1
ATOM 2572 N N . ARG A 1 319 ? -37.690 -8.318 39.896 1.00 35.28 319 ARG A N 1
ATOM 2573 C CA . ARG A 1 319 ? -38.632 -8.199 38.769 1.00 35.28 319 ARG A CA 1
ATOM 2574 C C . ARG A 1 319 ? -37.993 -7.432 37.606 1.00 35.28 319 ARG A C 1
ATOM 2576 O O . ARG A 1 319 ? -37.677 -6.256 37.750 1.00 35.28 319 ARG A O 1
ATOM 2583 N N . VAL A 1 320 ? -37.904 -8.091 36.452 1.00 36.78 320 VAL A N 1
ATOM 2584 C CA . VAL A 1 320 ? -37.392 -7.560 35.180 1.00 36.78 320 VAL A CA 1
ATOM 2585 C C . VAL A 1 320 ? -38.530 -6.964 34.344 1.00 36.78 320 VAL A C 1
ATOM 2587 O O . VAL A 1 320 ? -39.561 -7.602 34.114 1.00 36.78 320 VAL A O 1
ATOM 2590 N N . ILE A 1 321 ? -38.329 -5.734 33.866 1.00 37.41 321 ILE A N 1
ATOM 2591 C CA . ILE A 1 321 ? -39.139 -5.103 32.817 1.00 37.41 321 ILE A CA 1
ATOM 2592 C C . ILE A 1 321 ? -38.797 -5.810 31.498 1.00 37.41 321 ILE A C 1
ATOM 2594 O O . ILE A 1 321 ? -37.642 -5.832 31.086 1.00 37.41 321 ILE A O 1
ATOM 2598 N N . LYS A 1 322 ? -39.795 -6.424 30.850 1.00 34.66 322 LYS A N 1
ATOM 2599 C CA . LYS A 1 322 ? -39.626 -7.215 29.619 1.00 34.66 322 LYS A CA 1
ATOM 2600 C C . LYS A 1 322 ? -39.166 -6.351 28.434 1.00 34.66 322 LYS A C 1
ATOM 2602 O O . LYS A 1 322 ? -39.988 -5.842 27.678 1.00 34.66 322 LYS A O 1
ATOM 2607 N N . GLY A 1 323 ? -37.854 -6.277 28.239 1.00 36.72 323 GLY A N 1
ATOM 2608 C CA . GLY A 1 323 ? -37.188 -6.033 26.959 1.00 36.72 323 GLY A CA 1
ATOM 2609 C C . GLY A 1 323 ? -36.372 -7.272 26.576 1.00 36.72 323 GLY A C 1
ATOM 2610 O O . GLY A 1 323 ? -35.899 -7.985 27.452 1.00 36.72 323 GLY A O 1
ATOM 2611 N N . ARG A 1 324 ? -36.265 -7.575 25.276 1.00 33.72 324 ARG A N 1
ATOM 2612 C CA . ARG A 1 324 ? -35.547 -8.734 24.699 1.00 33.72 324 ARG A CA 1
ATOM 2613 C C . ARG A 1 324 ? -34.221 -9.036 25.428 1.00 33.72 324 ARG A C 1
ATOM 2615 O O . ARG A 1 324 ? -33.278 -8.261 25.315 1.00 33.72 324 ARG A O 1
ATOM 2622 N N . GLU A 1 325 ? -34.147 -10.183 26.106 1.00 31.56 325 GLU A N 1
ATOM 2623 C CA . GLU A 1 325 ? -32.936 -10.671 26.780 1.00 31.56 325 GLU A CA 1
ATOM 2624 C C . GLU A 1 325 ? -31.813 -10.951 25.770 1.00 31.56 325 GLU A C 1
ATOM 2626 O O . GLU A 1 325 ? -31.854 -11.907 24.993 1.00 31.56 325 GLU A O 1
ATOM 2631 N N . ILE A 1 326 ? -30.771 -10.127 25.825 1.00 41.28 326 ILE A N 1
ATOM 2632 C CA . ILE A 1 326 ? -29.418 -10.511 25.435 1.00 41.28 326 ILE A CA 1
ATOM 2633 C C . ILE A 1 326 ? -28.755 -10.920 26.752 1.00 41.28 326 ILE A C 1
ATOM 2635 O O . ILE A 1 326 ? -28.607 -10.074 27.624 1.00 41.28 326 ILE A O 1
ATOM 2639 N N . LYS A 1 327 ? -28.388 -12.198 26.924 1.00 40.53 327 LYS A N 1
ATOM 2640 C CA . LYS A 1 327 ? -27.644 -12.683 28.105 1.00 40.53 327 LYS A CA 1
ATOM 2641 C C . LYS A 1 327 ? -26.256 -12.025 28.163 1.00 40.53 327 LYS A C 1
ATOM 2643 O O . LYS A 1 327 ? -25.273 -12.578 27.677 1.00 40.53 327 LYS A O 1
ATOM 2648 N N . GLY A 1 328 ? -26.194 -10.831 28.728 1.00 50.12 328 GLY A N 1
ATOM 2649 C CA . GLY A 1 328 ? -25.005 -10.067 29.086 1.00 50.12 328 GLY A CA 1
ATOM 2650 C C . GLY A 1 328 ? -25.306 -9.354 30.402 1.00 50.12 328 GLY A C 1
ATOM 2651 O O . GLY A 1 328 ? -26.476 -9.186 30.719 1.00 50.12 328 GLY A O 1
ATOM 2652 N N . ARG A 1 329 ? -24.268 -9.018 31.177 1.00 63.25 329 ARG A N 1
ATOM 2653 C CA . ARG A 1 329 ? -24.367 -8.354 32.495 1.00 63.25 329 ARG A CA 1
ATOM 2654 C C . ARG A 1 329 ? -25.499 -7.327 32.524 1.00 63.25 329 ARG A C 1
ATOM 2656 O O . ARG A 1 329 ? -25.599 -6.538 31.578 1.00 63.25 329 ARG A O 1
ATOM 2663 N N . ASP A 1 330 ? -26.307 -7.342 33.582 1.00 77.50 330 ASP A N 1
ATOM 2664 C CA . ASP A 1 330 ? -27.352 -6.343 33.735 1.00 77.50 330 ASP A CA 1
ATOM 2665 C C . ASP A 1 330 ? -26.652 -4.977 33.806 1.00 77.50 330 ASP A C 1
ATOM 2667 O O . ASP A 1 330 ? -25.667 -4.748 34.506 1.00 77.50 330 ASP A O 1
ATOM 2671 N N . MET A 1 331 ? -27.051 -4.073 32.924 1.00 88.25 331 MET A N 1
ATOM 2672 C CA . MET A 1 331 ? -26.502 -2.725 32.888 1.00 88.25 331 MET A CA 1
ATOM 2673 C C . MET A 1 331 ? -27.664 -1.775 33.025 1.00 88.25 331 MET A C 1
ATOM 2675 O O . MET A 1 331 ? -28.596 -1.776 32.219 1.00 88.25 331 MET A O 1
ATOM 2679 N N . ARG A 1 332 ? -27.607 -0.948 34.065 1.00 93.44 332 ARG A N 1
ATOM 2680 C CA . ARG A 1 332 ? -28.636 0.051 34.310 1.00 93.44 332 ARG A CA 1
ATOM 2681 C C . ARG A 1 332 ? -28.278 1.319 33.554 1.00 93.44 332 ARG A C 1
ATOM 2683 O O . ARG A 1 332 ? -27.258 1.945 33.838 1.00 93.44 332 ARG A O 1
ATOM 2690 N N . ILE A 1 333 ? -29.139 1.713 32.620 1.00 95.44 333 ILE A N 1
ATOM 2691 C CA . ILE A 1 333 ? -29.050 3.021 31.970 1.00 95.44 333 ILE A CA 1
ATOM 2692 C C . ILE A 1 333 ? -29.752 4.050 32.857 1.00 95.44 333 ILE A C 1
ATOM 2694 O O . ILE A 1 333 ? -30.916 3.889 33.222 1.00 95.44 333 ILE A O 1
ATOM 2698 N N . VAL A 1 334 ? -29.025 5.100 33.216 1.00 96.00 334 VAL A N 1
ATOM 2699 C CA . VAL A 1 334 ? -29.491 6.245 33.994 1.00 96.00 334 VAL A CA 1
ATOM 2700 C C . VAL A 1 334 ? -29.405 7.482 33.112 1.00 96.00 334 VAL A C 1
ATOM 2702 O O . VAL A 1 334 ? -28.422 7.679 32.397 1.00 96.00 334 VAL A O 1
ATOM 2705 N N . ARG A 1 335 ? -30.440 8.316 33.156 1.00 96.88 335 ARG A N 1
ATOM 2706 C CA . ARG A 1 335 ? -30.463 9.619 32.495 1.00 96.88 335 ARG A CA 1
ATOM 2707 C C . ARG A 1 335 ? -30.168 10.689 33.535 1.00 96.88 335 ARG A C 1
ATOM 2709 O O . ARG A 1 335 ? -30.866 10.732 34.536 1.00 96.88 335 ARG A O 1
ATOM 2716 N N . ILE A 1 336 ? -29.184 11.534 33.262 1.00 96.06 336 ILE A N 1
ATOM 2717 C CA . ILE A 1 336 ? -28.800 12.692 34.069 1.00 96.06 336 ILE A CA 1
ATOM 2718 C C . ILE A 1 336 ? -29.152 13.948 33.263 1.00 96.06 336 ILE A C 1
ATOM 2720 O O . ILE A 1 336 ? -28.847 14.057 32.070 1.00 96.06 336 ILE A O 1
ATOM 2724 N N . ASP A 1 337 ? -29.828 14.885 33.910 1.00 94.19 337 ASP A N 1
ATOM 2725 C CA . ASP A 1 337 ? -30.228 16.180 33.363 1.00 94.19 337 ASP A CA 1
ATOM 2726 C C . ASP A 1 337 ? -29.819 17.326 34.302 1.00 94.19 337 ASP A C 1
ATOM 2728 O O . ASP A 1 337 ? -29.107 17.115 35.280 1.00 94.19 337 ASP A O 1
ATOM 2732 N N . ARG A 1 338 ? -30.240 18.554 33.983 1.00 91.31 338 ARG A N 1
ATOM 2733 C CA . ARG A 1 338 ? -29.873 19.766 34.728 1.00 91.31 338 ARG A CA 1
ATOM 2734 C C . ARG A 1 338 ? -30.292 19.756 36.205 1.00 91.31 338 ARG A C 1
ATOM 2736 O O . ARG A 1 338 ? -29.722 20.516 36.977 1.00 91.31 338 ARG A O 1
ATOM 2743 N N . ASP A 1 339 ? -31.306 18.966 36.566 1.00 90.75 339 ASP A N 1
ATOM 2744 C CA . ASP A 1 339 ? -31.892 18.954 37.911 1.00 90.75 339 ASP A CA 1
ATOM 2745 C C . ASP A 1 339 ? -31.228 17.884 38.807 1.00 90.75 339 ASP A C 1
ATOM 2747 O O . ASP A 1 339 ? -31.559 17.755 39.987 1.00 90.75 339 ASP A O 1
ATOM 2751 N N . HIS A 1 340 ? -30.282 17.114 38.255 1.00 91.69 340 HIS A N 1
ATOM 2752 C CA . HIS A 1 340 ? -29.515 16.108 38.986 1.00 91.69 340 HIS A CA 1
ATOM 2753 C C . HIS A 1 340 ? -28.400 16.736 39.829 1.00 91.69 340 HIS A C 1
ATOM 2755 O O . HIS A 1 340 ? -27.999 17.887 39.639 1.00 91.69 340 HIS A O 1
ATOM 2761 N N . ARG A 1 341 ? -27.893 15.968 40.797 1.00 89.75 341 ARG A N 1
ATOM 2762 C CA . ARG A 1 341 ? -26.889 16.465 41.739 1.00 89.75 341 ARG A CA 1
ATOM 2763 C C . ARG A 1 341 ? -25.510 16.562 41.076 1.00 89.75 341 ARG A C 1
ATOM 2765 O O . ARG A 1 341 ? -25.141 15.721 40.258 1.00 89.75 341 ARG A O 1
ATOM 2772 N N . ALA A 1 342 ? -24.726 17.564 41.477 1.00 90.25 342 ALA A N 1
ATOM 2773 C CA . ALA A 1 342 ? -23.388 17.808 40.934 1.00 90.25 342 ALA A CA 1
ATOM 2774 C C . ALA A 1 342 ? -22.445 16.597 41.080 1.00 90.25 342 ALA A C 1
ATOM 2776 O O . ALA A 1 342 ? -21.660 16.332 40.174 1.00 90.25 342 ALA A O 1
ATOM 2777 N N . ASP A 1 343 ? -22.578 15.810 42.153 1.00 93.50 343 ASP A N 1
ATOM 2778 C CA . ASP A 1 343 ? -21.751 14.625 42.406 1.00 93.50 343 ASP A CA 1
ATOM 2779 C C . ASP A 1 343 ? -21.940 13.513 41.361 1.00 93.50 343 ASP A C 1
ATOM 2781 O O . ASP A 1 343 ? -20.986 12.811 41.026 1.00 93.50 343 ASP A O 1
ATOM 2785 N N . GLU A 1 344 ? -23.131 13.376 40.770 1.00 93.69 344 GLU A N 1
ATOM 2786 C CA . GLU A 1 344 ? -23.355 12.400 39.694 1.00 93.69 344 GLU A CA 1
ATOM 2787 C C . GLU A 1 344 ? -22.669 12.823 38.389 1.00 93.69 344 GLU A C 1
ATOM 2789 O O . GLU A 1 344 ? -22.167 11.986 37.635 1.00 93.69 344 GLU A O 1
ATOM 2794 N N . ILE A 1 345 ? -22.624 14.130 38.125 1.00 95.75 345 ILE A N 1
ATOM 2795 C CA . ILE A 1 345 ? -21.970 14.702 36.945 1.00 95.75 345 ILE A CA 1
ATOM 2796 C C . ILE A 1 345 ? -20.452 14.622 37.111 1.00 95.75 345 ILE A C 1
ATOM 2798 O O . ILE A 1 345 ? -19.758 14.227 36.174 1.00 95.75 345 ILE A O 1
ATOM 2802 N N . GLU A 1 346 ? -19.939 14.920 38.307 1.00 96.00 346 GLU A N 1
ATOM 2803 C CA . GLU A 1 346 ? -18.526 14.759 38.656 1.00 96.00 346 GLU A CA 1
ATOM 2804 C C . GLU A 1 346 ? -18.053 13.309 38.491 1.00 96.00 346 GLU A C 1
ATOM 2806 O O . GLU A 1 346 ? -16.949 13.078 37.997 1.00 96.00 346 GLU A O 1
ATOM 2811 N N . GLU A 1 347 ? -18.887 12.318 38.821 1.00 96.19 347 GLU A N 1
ATOM 2812 C CA . GLU A 1 347 ? -18.550 10.908 38.605 1.00 96.19 347 GLU A CA 1
ATOM 2813 C C . GLU A 1 347 ? -18.385 10.579 37.109 1.00 96.19 347 GLU A C 1
ATOM 2815 O O . GLU A 1 347 ? -17.399 9.947 36.708 1.00 96.19 347 GLU A O 1
ATOM 2820 N N . VAL A 1 348 ? -19.317 11.032 36.260 1.00 97.25 348 VAL A N 1
ATOM 2821 C CA . VAL A 1 348 ? -19.232 10.827 34.803 1.00 97.25 348 VAL A CA 1
ATOM 2822 C C . VAL A 1 348 ? -18.051 11.598 34.208 1.00 97.25 348 VAL A C 1
ATOM 2824 O O . VAL A 1 348 ? -17.350 11.070 33.341 1.00 97.25 348 VAL A O 1
ATOM 2827 N N . LEU A 1 349 ? -17.778 12.809 34.695 1.00 96.19 349 LEU A N 1
ATOM 2828 C CA . LEU A 1 349 ? -16.618 13.604 34.301 1.00 96.19 349 LEU A CA 1
ATOM 2829 C C . LEU A 1 349 ? -15.303 12.913 34.694 1.00 96.19 349 LEU A C 1
ATOM 2831 O O . LEU A 1 349 ? -14.382 12.812 33.883 1.00 96.19 349 LEU A O 1
ATOM 2835 N N . GLY A 1 350 ? -15.225 12.355 35.903 1.00 95.50 350 GLY A N 1
ATOM 2836 C CA . GLY A 1 350 ? -14.084 11.558 36.351 1.00 95.50 350 GLY A CA 1
ATOM 2837 C C . GLY A 1 350 ? -13.860 10.324 35.472 1.00 95.50 350 GLY A C 1
ATOM 2838 O O . GLY A 1 350 ? -12.722 10.002 35.117 1.00 95.50 350 GLY A O 1
ATOM 2839 N N . PHE A 1 351 ? -14.943 9.658 35.054 1.00 96.06 351 PHE A N 1
ATOM 2840 C CA . PHE A 1 351 ? -14.886 8.573 34.074 1.00 96.06 351 PHE A CA 1
ATOM 2841 C C . PHE A 1 351 ? -14.383 9.054 32.701 1.00 96.06 351 PHE A C 1
ATOM 2843 O O . PHE A 1 351 ? -13.485 8.430 32.133 1.00 96.06 351 PHE A O 1
ATOM 2850 N N . ASN A 1 352 ? -14.917 10.166 32.185 1.00 95.75 352 ASN A N 1
ATOM 2851 C CA . ASN A 1 352 ? -14.495 10.789 30.928 1.00 95.75 352 ASN A CA 1
ATOM 2852 C C . ASN A 1 352 ? -12.989 11.071 30.920 1.00 95.75 352 ASN A C 1
ATOM 2854 O O . ASN A 1 352 ? -12.275 10.597 30.035 1.00 95.75 352 ASN A O 1
ATOM 2858 N N . ASN A 1 353 ? -12.506 11.784 31.938 1.00 93.62 353 ASN A N 1
ATOM 2859 C CA . ASN A 1 353 ? -11.117 12.223 32.023 1.00 93.62 353 ASN A CA 1
ATOM 2860 C C . ASN A 1 353 ? -10.159 11.029 32.074 1.00 93.62 353 ASN A C 1
ATOM 2862 O O . ASN A 1 353 ? -9.121 11.042 31.415 1.00 93.62 353 ASN A O 1
ATOM 2866 N N . ARG A 1 354 ? -10.532 9.955 32.785 1.00 93.88 354 ARG A N 1
ATOM 2867 C CA . ARG A 1 354 ? -9.752 8.712 32.811 1.00 93.88 354 ARG A CA 1
ATOM 2868 C C . ARG A 1 354 ? -9.665 8.059 31.428 1.00 93.88 354 ARG A C 1
ATOM 2870 O O . ARG A 1 354 ? -8.562 7.789 30.965 1.00 93.88 354 ARG A O 1
ATOM 2877 N N . ILE A 1 355 ? -10.802 7.837 30.761 1.00 93.50 355 ILE A N 1
ATOM 2878 C CA . ILE A 1 355 ? -10.835 7.146 29.460 1.00 93.50 355 ILE A CA 1
ATOM 2879 C C . ILE A 1 355 ? -10.078 7.932 28.391 1.00 93.50 355 ILE A C 1
ATOM 2881 O O . ILE A 1 355 ? -9.263 7.357 27.673 1.00 93.50 355 ILE A O 1
ATOM 2885 N N . PHE A 1 356 ? -10.318 9.239 28.275 1.00 90.12 356 PHE A N 1
ATOM 2886 C CA . PHE A 1 356 ? -9.658 10.027 27.236 1.00 90.12 356 PHE A CA 1
ATOM 2887 C C . PHE A 1 356 ? -8.158 10.175 27.489 1.00 90.12 356 PHE A C 1
ATOM 2889 O O . PHE A 1 356 ? -7.401 10.042 26.532 1.00 90.12 356 PHE A O 1
ATOM 2896 N N . ARG A 1 357 ? -7.708 10.331 28.743 1.00 89.12 357 ARG A N 1
ATOM 2897 C CA . ARG A 1 357 ? -6.273 10.335 29.079 1.00 89.12 357 ARG A CA 1
ATOM 2898 C C . ARG A 1 357 ? -5.594 9.019 28.686 1.00 89.12 357 ARG A C 1
ATOM 2900 O O . ARG A 1 357 ? -4.509 9.042 28.107 1.00 89.12 357 ARG A O 1
ATOM 2907 N N . GLU A 1 358 ? -6.228 7.881 28.972 1.00 87.31 358 GLU A N 1
ATOM 2908 C CA . GLU A 1 358 ? -5.711 6.555 28.602 1.00 87.31 358 GLU A CA 1
ATOM 2909 C C . GLU A 1 358 ? -5.628 6.360 27.079 1.00 87.31 358 GLU A C 1
ATOM 2911 O O . GLU A 1 358 ? -4.666 5.768 26.590 1.00 87.31 358 GLU A O 1
ATOM 2916 N N . GLU A 1 359 ? -6.607 6.857 26.315 1.00 84.31 359 GLU A N 1
ATOM 2917 C CA . GLU A 1 359 ? -6.643 6.662 24.859 1.00 84.31 359 GLU A CA 1
ATOM 2918 C C . GLU A 1 359 ? -5.783 7.646 24.067 1.00 84.31 359 GLU A C 1
ATOM 2920 O O . GLU A 1 359 ? -5.201 7.266 23.049 1.00 84.31 359 GLU A O 1
ATOM 2925 N N . THR A 1 360 ? -5.714 8.909 24.485 1.00 84.62 360 THR A N 1
ATOM 2926 C CA . THR A 1 360 ? -4.953 9.935 23.758 1.00 84.62 360 THR A CA 1
ATOM 2927 C C . THR A 1 360 ? -3.507 10.020 24.229 1.00 84.62 360 THR A C 1
ATOM 2929 O O . THR A 1 360 ? -2.671 10.577 23.514 1.00 84.62 360 THR A O 1
ATOM 2932 N N . GLY A 1 361 ? -3.202 9.497 25.423 1.00 83.38 361 GLY A N 1
ATOM 2933 C CA . GLY A 1 361 ? -1.906 9.665 26.079 1.00 83.38 361 GLY A CA 1
ATOM 2934 C C . GLY A 1 361 ? -1.588 11.122 26.420 1.00 83.38 361 GLY A C 1
ATOM 2935 O O . GLY A 1 361 ? -0.447 11.429 26.764 1.00 83.38 361 GLY A O 1
ATOM 2936 N N . ARG A 1 362 ? -2.566 12.028 26.292 1.00 77.94 362 ARG A 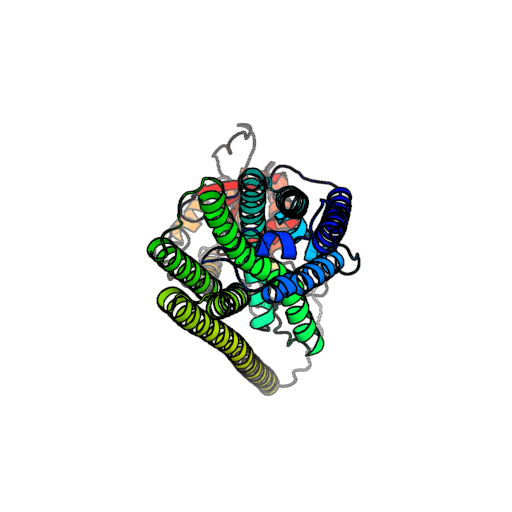N 1
ATOM 2937 C CA . ARG A 1 362 ? -2.417 13.435 26.639 1.00 77.94 362 ARG A CA 1
ATOM 2938 C C . ARG A 1 362 ? -3.065 13.689 27.982 1.00 77.94 362 ARG A C 1
ATOM 2940 O O . ARG A 1 362 ? -4.226 13.349 28.205 1.00 77.94 362 ARG A O 1
ATOM 2947 N N . ASP A 1 363 ? -2.301 14.315 28.862 1.00 71.00 363 ASP A N 1
ATOM 2948 C CA . ASP A 1 363 ? -2.856 14.935 30.051 1.00 71.00 363 ASP A CA 1
ATOM 2949 C C . ASP A 1 363 ? -3.368 16.316 29.636 1.00 71.00 363 ASP A C 1
ATOM 2951 O O . ASP A 1 363 ? -2.686 17.327 29.776 1.00 71.00 363 ASP A O 1
ATOM 2955 N N . ASP A 1 364 ? -4.540 16.337 29.001 1.00 61.50 364 ASP A N 1
ATOM 2956 C CA . ASP A 1 364 ? -5.182 17.554 28.493 1.00 61.50 364 ASP A CA 1
ATOM 2957 C C . ASP A 1 364 ? -5.808 18.378 29.641 1.00 61.50 364 ASP A C 1
ATOM 2959 O O . ASP A 1 364 ? -6.936 18.855 29.514 1.00 61.50 364 ASP A O 1
ATOM 2963 N N . ALA A 1 365 ? -5.089 18.522 30.763 1.00 57.72 365 ALA A N 1
ATOM 2964 C CA . ALA A 1 365 ? -5.464 19.376 31.884 1.00 57.72 365 ALA A CA 1
ATOM 2965 C C . ALA A 1 365 ? -5.553 20.831 31.386 1.00 57.72 365 ALA A C 1
ATOM 2967 O O . ALA A 1 365 ? -4.536 21.477 31.132 1.00 57.72 365 ALA A O 1
ATOM 2968 N N . GLY A 1 366 ? -6.773 21.319 31.175 1.00 58.12 366 GLY A N 1
ATOM 2969 C CA . GLY A 1 366 ? -7.092 22.616 30.579 1.00 58.12 366 GLY A CA 1
ATOM 2970 C C . GLY A 1 366 ? -7.877 22.551 29.263 1.00 58.12 366 GLY A C 1
ATOM 2971 O O . GLY A 1 366 ? -8.157 23.600 28.678 1.00 58.12 366 GLY A O 1
ATOM 2972 N N . SER A 1 367 ? -8.247 21.368 28.761 1.00 76.94 367 SER A N 1
ATOM 2973 C CA . SER A 1 367 ? -9.191 21.289 27.638 1.00 76.94 367 SER A CA 1
ATOM 2974 C C . SER A 1 367 ? -10.611 21.599 28.106 1.00 76.94 367 SER A C 1
ATOM 2976 O O . SER A 1 367 ? -11.013 21.210 29.189 1.00 76.94 367 SER A O 1
ATOM 2978 N N . SER A 1 368 ? -11.454 22.199 27.264 1.00 76.75 368 SER A N 1
ATOM 2979 C CA . SER A 1 368 ? -12.861 22.460 27.629 1.00 76.75 368 SER A CA 1
ATOM 2980 C C . SER A 1 368 ? -13.668 21.204 28.019 1.00 76.75 368 SER A C 1
ATOM 2982 O O . SER A 1 368 ? -14.822 21.319 28.416 1.00 76.75 368 SER A O 1
ATOM 2984 N N . TYR A 1 369 ? -13.117 20.003 27.823 1.00 83.44 369 TYR A N 1
ATOM 2985 C CA . TYR A 1 369 ? -13.775 18.730 28.096 1.00 83.44 369 TYR A CA 1
ATOM 2986 C C . TYR A 1 369 ? -13.564 18.224 29.532 1.00 83.44 369 TYR A C 1
ATOM 2988 O O . TYR A 1 369 ? -14.273 17.297 29.920 1.00 83.44 369 TYR A O 1
ATOM 2996 N N . ASP A 1 370 ? -12.639 18.809 30.303 1.00 85.50 370 ASP A N 1
ATOM 2997 C CA . ASP A 1 370 ? -12.290 18.364 31.662 1.00 85.50 370 ASP A CA 1
ATOM 2998 C C . ASP A 1 370 ? -12.922 19.197 32.794 1.00 85.50 370 ASP A C 1
ATOM 3000 O O . ASP A 1 370 ? -12.843 18.809 33.960 1.00 85.50 370 ASP A O 1
ATOM 3004 N N . SER A 1 371 ? -13.570 20.312 32.449 1.00 91.56 371 SER A N 1
ATOM 3005 C CA . SER A 1 371 ? -14.120 21.281 33.395 1.00 91.56 371 SER A CA 1
ATOM 3006 C C . SER A 1 371 ? -15.581 20.988 33.731 1.00 91.56 371 SER A C 1
ATOM 3008 O O . SER A 1 371 ? -16.447 20.975 32.849 1.00 91.56 371 SER A O 1
ATOM 3010 N N . ILE A 1 372 ? -15.869 20.831 35.028 1.00 93.38 372 ILE A N 1
ATOM 3011 C CA . ILE A 1 372 ? -17.237 20.678 35.537 1.00 93.38 372 ILE A CA 1
ATOM 3012 C C . ILE A 1 372 ? -18.107 21.889 35.190 1.00 93.38 372 ILE A C 1
ATOM 3014 O O . ILE A 1 372 ? -19.252 21.711 34.784 1.00 93.38 372 ILE A O 1
ATOM 3018 N N . ASP A 1 373 ? -17.552 23.102 35.233 1.00 93.12 373 ASP A N 1
ATOM 3019 C CA . ASP A 1 373 ? -18.281 24.326 34.894 1.00 93.12 373 ASP A CA 1
ATOM 3020 C C . ASP A 1 373 ? -18.754 24.308 33.438 1.00 93.12 373 ASP A C 1
ATOM 3022 O O . ASP A 1 373 ? -19.896 24.665 33.156 1.00 93.12 373 ASP A O 1
ATOM 3026 N N . VAL A 1 374 ? -17.920 23.821 32.510 1.00 93.62 374 VAL A N 1
ATOM 3027 C CA . VAL A 1 374 ? -18.293 23.694 31.090 1.00 93.62 374 VAL A CA 1
ATOM 3028 C C . VAL A 1 374 ? -19.369 22.625 30.886 1.00 93.62 374 VAL A C 1
ATOM 3030 O O . VAL A 1 374 ? -20.277 22.810 30.072 1.00 93.62 374 VAL A O 1
ATOM 3033 N N . TRP A 1 375 ? -19.295 21.506 31.613 1.00 94.94 375 TRP A N 1
ATOM 3034 C CA . TRP A 1 375 ? -20.326 20.464 31.562 1.00 94.94 375 TRP A CA 1
ATOM 3035 C C . TRP A 1 375 ? -21.663 20.974 32.103 1.00 94.94 375 TRP A C 1
ATOM 3037 O O . TRP A 1 375 ? -22.693 20.792 31.451 1.00 94.94 375 TRP A O 1
ATOM 3047 N N . MET A 1 376 ? -21.637 21.664 33.244 1.00 94.94 376 MET A N 1
ATOM 3048 C CA . MET A 1 376 ? -22.812 22.290 33.847 1.00 94.94 376 MET A CA 1
ATOM 3049 C C . MET A 1 376 ? -23.401 23.364 32.940 1.00 94.94 376 MET A C 1
ATOM 3051 O O . MET A 1 376 ? -24.615 23.415 32.770 1.00 94.94 376 MET A O 1
ATOM 3055 N N . ASP A 1 377 ? -22.568 24.196 32.315 1.00 93.62 377 ASP A N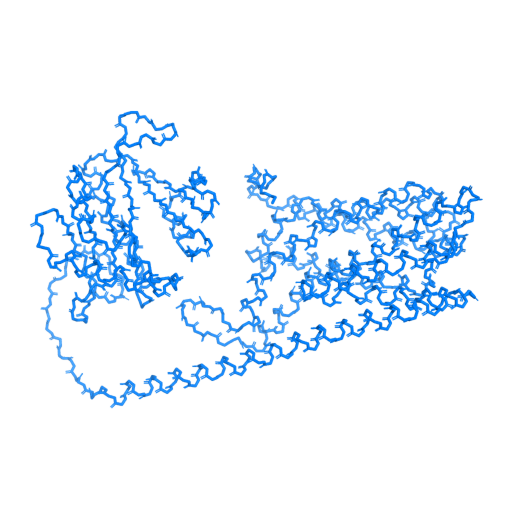 1
ATOM 3056 C CA . ASP A 1 377 ? -23.029 25.219 31.380 1.00 93.62 377 ASP A CA 1
ATOM 3057 C C . ASP A 1 377 ? -23.721 24.609 30.156 1.00 93.62 377 ASP A C 1
ATOM 3059 O O . ASP A 1 377 ? -24.811 25.029 29.778 1.00 93.62 377 ASP A O 1
ATOM 3063 N N . ARG A 1 378 ? -23.171 23.524 29.600 1.00 93.88 378 ARG A N 1
ATOM 3064 C CA . ARG A 1 378 ? -23.817 22.796 28.497 1.00 93.88 378 ARG A CA 1
ATOM 3065 C C . ARG A 1 378 ? -25.104 22.094 28.902 1.00 93.88 378 ARG A C 1
ATOM 3067 O O . ARG A 1 378 ? -26.011 22.001 28.078 1.00 93.88 378 ARG A O 1
ATOM 3074 N N . LEU A 1 379 ? -25.211 21.625 30.145 1.00 95.38 379 LEU A N 1
ATOM 3075 C CA . LEU A 1 379 ? -26.455 21.065 30.677 1.00 95.38 379 LEU A CA 1
ATOM 3076 C C . LEU A 1 379 ? -27.573 22.111 30.817 1.00 95.38 379 LEU A C 1
ATOM 3078 O O . LEU A 1 379 ? -28.737 21.724 30.908 1.00 95.38 379 LEU A O 1
ATOM 3082 N N . LYS A 1 380 ? -27.253 23.414 30.782 1.00 94.38 380 LYS A N 1
ATOM 3083 C CA . LYS A 1 380 ? -28.254 24.495 30.763 1.00 94.38 380 LYS A CA 1
ATOM 3084 C C . LYS A 1 380 ? -28.899 24.713 29.395 1.00 94.38 380 LYS A C 1
ATOM 3086 O O . LYS A 1 380 ? -29.873 25.458 29.334 1.00 94.38 380 LYS A O 1
ATOM 3091 N N . ALA A 1 381 ? -28.382 24.113 28.317 1.00 90.75 381 ALA A N 1
ATOM 3092 C CA . ALA A 1 381 ? -29.018 24.221 27.007 1.00 90.75 381 ALA A CA 1
ATOM 3093 C C . ALA A 1 381 ? -30.469 23.710 27.066 1.00 90.75 381 ALA A C 1
ATOM 3095 O O . ALA A 1 381 ? -30.765 22.781 27.823 1.00 90.75 381 ALA A O 1
ATOM 3096 N N . ASP A 1 382 ? -31.351 24.291 26.240 1.00 89.69 382 ASP A N 1
ATOM 3097 C CA . ASP A 1 382 ? -32.797 24.003 26.209 1.00 89.69 382 ASP A CA 1
ATOM 3098 C C . ASP A 1 382 ? -33.113 22.506 26.262 1.00 89.69 382 ASP A C 1
ATOM 3100 O O . ASP A 1 382 ? -34.065 22.067 26.912 1.00 89.69 382 ASP A O 1
ATOM 3104 N N . TRP A 1 383 ? -32.275 21.709 25.599 1.00 94.38 383 TRP A N 1
ATOM 3105 C CA . TRP A 1 383 ? -32.286 20.270 25.725 1.00 94.38 383 TRP A CA 1
ATOM 3106 C C . TRP A 1 383 ? -30.848 19.753 25.822 1.00 94.38 383 TRP A C 1
ATOM 3108 O O . TRP A 1 383 ? -30.075 19.827 24.869 1.00 94.38 383 TRP A O 1
ATOM 3118 N N . ALA A 1 384 ? -30.482 19.220 26.985 1.00 96.44 384 ALA A N 1
ATOM 3119 C CA . ALA A 1 384 ? -29.195 18.578 27.231 1.00 96.44 384 ALA A CA 1
ATOM 3120 C C . ALA A 1 384 ? -29.355 17.411 28.204 1.00 96.44 384 ALA A C 1
ATOM 3122 O O . ALA A 1 384 ? -30.068 17.521 29.205 1.00 96.44 384 ALA A O 1
ATOM 3123 N N . ARG A 1 385 ? -28.726 16.276 27.891 1.00 96.88 385 ARG A N 1
ATOM 3124 C CA . ARG A 1 385 ? -28.854 15.021 28.641 1.00 96.88 385 ARG A CA 1
ATOM 3125 C C . ARG A 1 385 ? -27.550 14.235 28.608 1.00 96.88 385 ARG A C 1
ATOM 3127 O O . ARG A 1 385 ? -26.885 14.155 27.573 1.00 96.88 385 ARG A O 1
ATOM 3134 N N . ILE A 1 386 ? -27.232 13.598 29.727 1.00 98.06 386 ILE A N 1
ATOM 3135 C CA . ILE A 1 386 ? -26.183 12.587 29.821 1.00 98.06 386 ILE A CA 1
ATOM 3136 C C . ILE A 1 386 ? -26.865 11.238 30.049 1.00 98.06 386 ILE A C 1
ATOM 3138 O O . ILE A 1 386 ? -27.577 11.046 31.029 1.00 98.06 386 ILE A O 1
ATOM 3142 N N . TYR A 1 387 ? -26.640 10.289 29.149 1.00 98.19 387 TYR A N 1
ATOM 3143 C CA . TYR A 1 387 ? -27.040 8.895 29.317 1.00 98.19 387 TYR A CA 1
ATOM 3144 C C . TYR A 1 387 ? -25.841 8.130 29.850 1.00 98.19 387 TYR A C 1
ATOM 3146 O O . TYR A 1 387 ? -24.781 8.146 29.232 1.00 98.19 387 TYR A O 1
ATOM 3154 N N . CYS A 1 388 ? -25.997 7.462 30.981 1.00 97.56 388 CYS A N 1
ATOM 3155 C CA . CYS A 1 388 ? -24.931 6.768 31.683 1.00 97.56 388 CYS A CA 1
ATOM 3156 C C . CYS A 1 388 ? -25.304 5.296 31.862 1.00 97.56 388 CYS A C 1
ATOM 3158 O O . CYS A 1 388 ? -26.391 4.994 32.342 1.00 97.56 388 CYS A O 1
ATOM 3160 N N . ALA A 1 389 ? -24.418 4.377 31.485 1.00 97.19 389 ALA A N 1
ATOM 3161 C CA . ALA A 1 389 ? -24.542 2.967 31.828 1.00 97.19 389 ALA A CA 1
ATOM 3162 C C . ALA A 1 389 ? -23.717 2.687 33.087 1.00 97.19 389 ALA A C 1
ATOM 3164 O O . ALA A 1 389 ? -22.525 3.012 33.138 1.00 97.19 389 ALA A O 1
ATOM 3165 N N . ARG A 1 390 ? -24.351 2.068 34.083 1.00 96.12 390 ARG A N 1
ATOM 3166 C CA . ARG A 1 390 ? -23.715 1.618 35.324 1.00 96.12 390 ARG A CA 1
ATOM 3167 C C . ARG A 1 390 ? -23.690 0.091 35.363 1.00 96.12 390 ARG A C 1
ATOM 3169 O O . ARG A 1 390 ? -24.694 -0.543 35.035 1.00 96.12 390 ARG A O 1
ATOM 3176 N N . GLY A 1 391 ? -22.537 -0.479 35.709 1.00 90.56 391 GLY A N 1
ATOM 3177 C CA . GLY A 1 391 ? -22.377 -1.929 35.866 1.00 90.56 391 GLY A CA 1
ATOM 3178 C C . GLY A 1 391 ? -22.883 -2.434 37.221 1.00 90.56 391 GLY A C 1
ATOM 3179 O O . GLY A 1 391 ? -22.943 -1.663 38.178 1.00 90.56 391 GLY A O 1
ATOM 3180 N N . ASP A 1 392 ? -23.208 -3.726 37.296 1.00 80.25 392 ASP A N 1
ATOM 3181 C CA . ASP A 1 392 ? -23.695 -4.391 38.519 1.00 80.25 392 ASP A CA 1
ATOM 3182 C C . ASP A 1 392 ? -22.684 -4.355 39.677 1.00 80.25 392 ASP A C 1
ATOM 3184 O O . ASP A 1 392 ? -23.056 -4.172 40.838 1.00 80.25 392 ASP A O 1
ATOM 3188 N N . ASP A 1 393 ? -21.393 -4.481 39.359 1.00 67.12 393 ASP A N 1
ATOM 3189 C CA . ASP A 1 393 ? -20.313 -4.443 40.341 1.00 67.12 393 ASP A CA 1
ATOM 3190 C C . ASP A 1 393 ? -20.086 -2.988 40.790 1.00 67.12 393 ASP A C 1
ATOM 3192 O O . ASP A 1 393 ? -19.382 -2.208 40.145 1.00 67.12 393 ASP A O 1
ATOM 3196 N N . GLU A 1 394 ? -20.716 -2.627 41.912 1.00 77.75 394 GLU A N 1
ATOM 3197 C CA . GLU A 1 394 ? -20.572 -1.350 42.635 1.00 77.75 394 GLU A CA 1
ATOM 3198 C C . GLU A 1 394 ? -21.265 -0.127 42.005 1.00 77.75 394 GLU A C 1
ATOM 3200 O O . GLU A 1 394 ? -21.083 0.992 42.482 1.00 77.75 394 GLU A O 1
ATOM 3205 N N . GLY A 1 395 ? -22.072 -0.301 40.953 1.00 86.44 395 GLY A N 1
ATOM 3206 C CA . GLY A 1 395 ? -22.835 0.801 40.352 1.00 86.44 395 GLY A CA 1
ATOM 3207 C C . GLY A 1 395 ? -21.974 1.852 39.644 1.00 86.44 395 GLY A C 1
ATOM 3208 O O . GLY A 1 395 ? -22.464 2.941 39.337 1.00 86.44 395 GLY A O 1
ATOM 3209 N N . ARG A 1 396 ? -20.701 1.547 39.369 1.00 93.62 396 ARG A N 1
ATOM 3210 C CA . ARG A 1 396 ? -19.762 2.468 38.715 1.00 93.62 396 ARG A CA 1
ATOM 3211 C C . ARG A 1 396 ? -20.165 2.742 37.268 1.00 93.62 396 ARG A C 1
ATOM 3213 O O . ARG A 1 396 ? -20.616 1.842 36.554 1.00 93.62 396 ARG A O 1
ATOM 3220 N N . VAL A 1 397 ? -19.918 3.970 36.812 1.00 96.94 397 VAL A N 1
ATOM 3221 C CA . VAL A 1 397 ? -20.050 4.353 35.397 1.00 96.94 397 VAL A CA 1
ATOM 3222 C C . VAL A 1 397 ? -19.123 3.501 34.524 1.00 96.94 397 VAL A C 1
ATOM 3224 O O . VAL A 1 397 ? -17.906 3.491 34.722 1.00 96.94 397 VAL A O 1
ATOM 3227 N N . CYS A 1 398 ? -19.689 2.802 33.538 1.00 96.31 398 CYS A N 1
ATOM 3228 C CA . CYS A 1 398 ? -18.945 2.001 32.561 1.00 96.31 398 CYS A CA 1
ATOM 3229 C C . CYS A 1 398 ? -19.063 2.537 31.127 1.00 96.31 398 CYS A C 1
ATOM 3231 O O . CYS A 1 398 ? -18.216 2.241 30.283 1.00 96.31 398 CYS A O 1
ATOM 3233 N N . ALA A 1 399 ? -20.070 3.359 30.832 1.00 97.50 399 ALA A N 1
ATOM 3234 C CA . ALA A 1 399 ? -20.159 4.117 29.591 1.00 97.50 399 ALA A CA 1
ATOM 3235 C C . ALA A 1 399 ? -21.036 5.354 29.777 1.00 97.50 399 ALA A C 1
ATOM 3237 O O . ALA A 1 399 ? -21.919 5.364 30.632 1.00 97.50 399 ALA A O 1
ATOM 3238 N N . PHE A 1 400 ? -20.838 6.370 28.943 1.00 98.44 400 PHE A N 1
ATOM 3239 C CA . PHE A 1 400 ? -21.744 7.511 28.888 1.00 98.44 400 PHE A CA 1
ATOM 3240 C C . PHE A 1 400 ? -21.849 8.106 27.482 1.00 98.44 400 PHE A C 1
ATOM 3242 O O . PHE A 1 400 ? -20.971 7.918 26.633 1.00 98.44 400 PHE A O 1
ATOM 3249 N N . LEU A 1 401 ? -22.924 8.855 27.262 1.00 98.44 401 LEU A N 1
ATOM 3250 C CA . LEU A 1 401 ? -23.191 9.657 26.079 1.00 98.44 401 LEU A CA 1
ATOM 3251 C C . LEU A 1 401 ? -23.777 10.996 26.535 1.00 98.44 401 LEU A C 1
ATOM 3253 O O . LEU A 1 401 ? -24.866 11.027 27.100 1.00 98.44 401 LEU A O 1
ATOM 3257 N N . PHE A 1 402 ? -23.076 12.096 26.274 1.00 98.06 402 PHE A N 1
ATOM 3258 C CA . PHE A 1 402 ? -23.536 13.457 26.545 1.00 98.06 402 PHE A CA 1
ATOM 3259 C C . PHE A 1 402 ? -23.960 14.127 25.235 1.00 98.06 402 PHE A C 1
ATOM 3261 O O . PHE A 1 402 ? -23.142 14.335 24.334 1.00 98.06 402 PHE A O 1
ATOM 3268 N N . ALA A 1 403 ? -25.244 14.468 25.134 1.00 97.81 403 ALA A N 1
ATOM 3269 C CA . ALA A 1 403 ? -25.813 15.186 24.007 1.00 97.81 403 ALA A CA 1
ATOM 3270 C C . ALA A 1 403 ? -26.507 16.485 24.439 1.00 97.81 403 ALA A C 1
ATOM 3272 O O . ALA A 1 403 ? -27.065 16.572 25.532 1.00 97.81 403 ALA A O 1
ATOM 3273 N N . HIS A 1 404 ? -26.490 17.489 23.564 1.00 96.25 404 HIS A N 1
ATOM 3274 C CA . HIS A 1 404 ? -27.201 18.752 23.763 1.00 96.25 404 HIS A CA 1
ATOM 3275 C C . HIS A 1 404 ? -27.697 19.327 22.431 1.00 96.25 404 HIS A C 1
ATOM 3277 O O . HIS A 1 404 ? -27.174 18.986 21.367 1.00 96.25 404 HIS A O 1
ATOM 3283 N N . THR A 1 405 ? -28.699 20.201 22.464 1.00 94.25 405 THR A N 1
ATOM 3284 C CA . THR A 1 405 ? -29.137 20.955 21.286 1.00 94.25 405 THR A CA 1
ATOM 3285 C C . THR A 1 405 ? -28.054 21.907 20.810 1.00 94.25 405 THR A C 1
ATOM 3287 O O . THR A 1 405 ? -27.255 22.430 21.592 1.00 94.25 405 THR A O 1
ATOM 3290 N N . LYS A 1 406 ? -28.001 22.111 19.496 1.00 89.06 406 LYS A N 1
ATOM 3291 C CA . LYS A 1 406 ? -27.071 23.048 18.874 1.00 89.06 406 LYS A CA 1
ATOM 3292 C C . LYS A 1 406 ? -27.825 23.916 17.876 1.00 89.06 406 LYS A C 1
ATOM 3294 O O . LYS A 1 406 ? -28.386 23.392 16.921 1.00 89.06 406 LYS A O 1
ATOM 3299 N N . ASP A 1 407 ? -27.761 25.229 18.076 1.00 73.12 407 ASP A N 1
ATOM 3300 C CA . ASP A 1 407 ? -28.513 26.210 17.276 1.00 73.12 407 ASP A CA 1
ATOM 3301 C C . ASP A 1 407 ? -27.880 26.502 15.909 1.00 73.12 407 ASP A C 1
ATOM 3303 O O . ASP A 1 407 ? -28.444 27.205 15.073 1.00 73.12 407 ASP A O 1
ATOM 3307 N N . HIS A 1 408 ? -26.682 25.975 15.652 1.00 64.25 408 HIS A N 1
ATOM 3308 C CA . HIS A 1 408 ? -25.981 26.239 14.405 1.00 64.25 408 HIS A CA 1
ATOM 3309 C C . HIS A 1 408 ? -26.475 25.333 13.279 1.00 64.25 408 HIS A C 1
ATOM 3311 O O . HIS A 1 408 ? -26.287 24.115 13.313 1.00 64.25 408 HIS A O 1
ATOM 3317 N N . LEU A 1 409 ? -27.027 25.984 12.254 1.00 57.84 409 LEU A N 1
ATOM 3318 C CA . LEU A 1 409 ? -27.315 25.438 10.934 1.00 57.84 409 LEU A CA 1
ATOM 3319 C C . LEU A 1 409 ? -26.095 24.669 10.415 1.00 57.84 409 LEU A C 1
ATOM 3321 O O . LEU A 1 409 ? -25.043 25.252 10.140 1.00 57.84 409 LEU A O 1
ATOM 3325 N N . LEU A 1 410 ? -26.228 23.354 10.257 1.00 64.44 410 LEU A N 1
ATOM 3326 C CA . LEU A 1 410 ? -25.330 22.620 9.371 1.00 64.44 410 LEU A CA 1
ATOM 3327 C C . LEU A 1 410 ? -25.422 23.244 7.969 1.00 64.44 410 LEU A C 1
ATOM 3329 O O . LEU A 1 410 ? -26.490 23.746 7.606 1.00 64.44 410 LEU A O 1
ATOM 3333 N N . PRO A 1 411 ? -24.355 23.200 7.154 1.00 61.84 411 PRO A N 1
ATOM 3334 C CA . PRO A 1 411 ? -24.435 23.631 5.764 1.00 61.84 411 PRO A CA 1
ATOM 3335 C C . PRO A 1 411 ? -25.583 22.897 5.050 1.00 61.84 411 PRO A C 1
ATOM 3337 O O . PRO A 1 411 ? -25.511 21.686 4.846 1.00 61.84 411 PRO A O 1
ATOM 3340 N N . GLY A 1 412 ? -26.658 23.622 4.719 1.00 66.81 412 GLY A N 1
ATOM 3341 C CA . GLY A 1 412 ? -27.854 23.076 4.064 1.00 66.81 412 GLY A CA 1
ATOM 3342 C C . GLY A 1 412 ? -28.958 22.533 4.983 1.00 66.81 412 GLY A C 1
ATOM 3343 O O . GLY A 1 412 ? -29.911 21.958 4.466 1.00 66.81 412 GLY A O 1
ATOM 3344 N N . ALA A 1 413 ? -28.873 22.694 6.308 1.00 66.12 413 ALA A N 1
ATOM 3345 C CA . ALA A 1 413 ? -29.991 22.371 7.198 1.00 66.12 413 ALA A CA 1
ATOM 3346 C C . ALA A 1 413 ? -31.088 23.444 7.122 1.00 66.12 413 ALA A C 1
ATOM 3348 O O . ALA A 1 413 ? -30.797 24.640 7.112 1.00 66.12 413 ALA A O 1
ATOM 3349 N N . ASP A 1 414 ? -32.353 23.019 7.107 1.00 71.00 414 ASP A N 1
ATOM 3350 C CA . ASP A 1 414 ? -33.489 23.935 7.206 1.00 71.00 414 ASP A CA 1
ATOM 3351 C C . ASP A 1 414 ? -33.462 24.663 8.553 1.00 71.00 414 ASP A C 1
ATOM 3353 O O . ASP A 1 414 ? -33.280 24.038 9.601 1.00 71.00 414 ASP A O 1
ATOM 3357 N N . ALA A 1 415 ? -33.749 25.967 8.548 1.00 69.44 415 ALA A N 1
ATOM 3358 C CA . ALA A 1 415 ? -33.791 26.810 9.751 1.00 69.44 415 ALA A CA 1
ATOM 3359 C C . ALA A 1 415 ? -34.819 26.384 10.810 1.00 69.44 415 ALA A C 1
ATOM 3361 O O . ALA A 1 415 ? -34.833 26.922 11.912 1.00 69.44 415 ALA A O 1
ATOM 3362 N N . LYS A 1 416 ? -35.670 25.406 10.490 1.00 74.31 416 LYS A N 1
ATOM 3363 C CA . LYS A 1 416 ? -36.642 24.811 11.411 1.00 74.31 416 LYS A CA 1
ATOM 3364 C C . LYS A 1 416 ? -36.200 23.463 11.987 1.00 74.31 416 LYS A C 1
ATOM 3366 O O . LYS A 1 416 ? -36.898 22.929 12.842 1.00 74.31 416 LYS A O 1
ATOM 3371 N N . SER A 1 417 ? -35.090 22.895 11.517 1.00 79.00 417 SER A N 1
ATOM 3372 C CA . SER A 1 417 ? -34.648 21.567 11.943 1.00 79.00 417 SER A CA 1
ATOM 3373 C C . SER A 1 417 ? -33.967 21.622 13.312 1.00 79.00 417 SER A C 1
ATOM 3375 O O . SER A 1 417 ? -32.938 22.273 13.497 1.00 79.00 417 SER A O 1
ATOM 3377 N N . LYS A 1 418 ? -34.541 20.924 14.297 1.00 89.56 418 LYS A N 1
ATOM 3378 C CA . LYS A 1 418 ? -33.914 20.777 15.616 1.00 89.56 418 LYS A CA 1
ATOM 3379 C C . LYS A 1 418 ? -32.807 19.737 15.518 1.00 89.56 418 LYS A C 1
ATOM 3381 O O . LYS A 1 418 ? -33.075 18.576 15.199 1.00 89.56 418 LYS A O 1
ATOM 3386 N N . THR A 1 419 ? -31.576 20.153 15.807 1.00 93.25 419 THR A N 1
ATOM 3387 C CA . THR A 1 419 ? -30.396 19.283 15.784 1.00 93.25 419 THR A CA 1
ATOM 3388 C C . THR A 1 419 ? -29.872 19.050 17.195 1.00 93.25 419 THR A C 1
ATOM 3390 O O . THR A 1 419 ? -29.640 19.994 17.952 1.00 93.25 419 THR A O 1
ATOM 3393 N N . VAL A 1 420 ? -29.625 17.785 17.526 1.00 95.81 420 VAL A N 1
ATOM 3394 C CA . VAL A 1 420 ? -28.916 17.385 18.744 1.00 95.81 420 VAL A CA 1
ATOM 3395 C C . VAL A 1 420 ? -27.501 16.950 18.384 1.00 95.81 420 VAL A C 1
ATOM 3397 O O . VAL A 1 420 ? -27.272 16.168 17.461 1.00 95.81 420 VAL A O 1
ATOM 3400 N N . HIS A 1 421 ? -26.526 17.474 19.112 1.00 96.56 421 HIS A N 1
ATOM 3401 C CA . HIS A 1 421 ? -25.123 17.133 18.968 1.00 96.56 421 HIS A CA 1
ATOM 3402 C C . HIS A 1 421 ? -24.692 16.202 20.100 1.00 96.56 421 HIS A C 1
ATOM 3404 O O . HIS A 1 421 ? -24.782 16.567 21.271 1.00 96.56 421 HIS A O 1
ATOM 3410 N N . ILE A 1 422 ? -24.186 15.019 19.754 1.00 97.69 422 ILE A N 1
ATOM 3411 C CA . ILE A 1 422 ? -23.453 14.155 20.680 1.00 97.69 422 ILE A CA 1
ATOM 3412 C C . ILE A 1 422 ? -22.083 14.797 20.873 1.00 97.69 422 ILE A C 1
ATOM 3414 O O . ILE A 1 422 ? -21.223 14.737 19.990 1.00 97.69 422 ILE A O 1
ATOM 3418 N N . TRP A 1 423 ? -21.909 15.451 22.016 1.00 96.19 423 TRP A N 1
ATOM 3419 C CA . TRP A 1 423 ? -20.701 16.200 22.324 1.00 96.19 423 TRP A CA 1
ATOM 3420 C C . TRP A 1 423 ? -19.561 15.275 22.735 1.00 96.19 423 TRP A C 1
ATOM 3422 O O . TRP A 1 423 ? -18.462 15.379 22.191 1.00 96.19 423 TRP A O 1
ATOM 3432 N N . LEU A 1 424 ? -19.844 14.347 23.651 1.00 95.94 424 LEU A N 1
ATOM 3433 C CA . LEU A 1 424 ? -18.889 13.372 24.169 1.00 95.94 424 LEU A CA 1
ATOM 3434 C C . LEU A 1 424 ? -19.572 12.020 24.340 1.00 95.94 424 LEU A C 1
ATOM 3436 O O . LEU A 1 424 ? -20.726 11.936 24.754 1.00 95.94 424 LEU A O 1
ATOM 3440 N N . CYS A 1 425 ? -18.850 10.946 24.043 1.00 97.38 425 CYS A N 1
ATOM 3441 C CA . CYS A 1 425 ? -19.267 9.606 24.422 1.00 97.38 425 CYS A CA 1
ATOM 3442 C C . CYS A 1 425 ? -18.046 8.705 24.580 1.00 97.38 425 CYS A C 1
ATOM 3444 O O . CYS A 1 425 ? -17.072 8.813 23.833 1.00 97.38 425 CYS A O 1
ATOM 3446 N N . ALA A 1 426 ? -18.103 7.814 25.561 1.00 96.75 426 ALA A N 1
ATOM 3447 C CA . ALA A 1 426 ? -17.041 6.860 25.828 1.00 96.75 426 ALA A CA 1
ATOM 3448 C C . ALA A 1 426 ? -17.603 5.609 26.504 1.00 96.75 426 ALA A C 1
ATOM 3450 O O . ALA A 1 426 ? -18.638 5.637 27.166 1.00 96.75 426 ALA A O 1
ATOM 3451 N N . SER A 1 427 ? -16.903 4.493 26.324 1.00 96.88 427 SER A N 1
ATOM 3452 C CA . SER A 1 427 ? -17.171 3.239 27.029 1.00 96.88 427 SER A CA 1
ATOM 3453 C C . SER A 1 427 ? -15.863 2.655 27.532 1.00 96.88 427 SER A C 1
ATOM 3455 O O . SER A 1 427 ? -14.824 2.765 26.862 1.00 96.88 427 SER A O 1
ATOM 3457 N N . SER A 1 428 ? -15.918 2.039 28.708 1.00 94.94 428 SER A N 1
ATOM 3458 C CA . SER A 1 428 ? -14.764 1.398 29.313 1.00 94.94 428 SER A CA 1
ATOM 3459 C C . SER A 1 428 ? -14.308 0.237 28.426 1.00 94.94 428 SER A C 1
ATOM 3461 O O . SER A 1 428 ? -15.145 -0.380 27.752 1.00 94.94 428 SER A O 1
ATOM 3463 N N . PRO A 1 429 ? -12.999 -0.063 28.362 1.00 92.19 429 PRO A N 1
ATOM 3464 C CA . PRO A 1 429 ? -12.485 -1.168 27.559 1.00 92.19 429 PRO A CA 1
ATOM 3465 C C . PRO A 1 429 ? -13.225 -2.491 27.788 1.00 92.19 429 PRO A C 1
ATOM 3467 O O . PRO A 1 429 ? -13.455 -3.233 26.834 1.00 92.19 429 PRO A O 1
ATOM 3470 N N . GLU A 1 430 ? -13.659 -2.741 29.022 1.00 91.38 430 GLU A N 1
ATOM 3471 C CA . GLU A 1 430 ? -14.313 -3.971 29.468 1.00 91.38 430 GLU A CA 1
ATOM 3472 C C . GLU A 1 430 ? -15.724 -4.139 28.898 1.00 91.38 430 GLU A C 1
ATOM 3474 O O . GLU A 1 430 ? -16.148 -5.268 28.655 1.00 91.38 430 GLU A O 1
ATOM 3479 N N . VAL A 1 431 ? -16.456 -3.040 28.673 1.00 92.31 431 VAL A N 1
ATOM 3480 C CA . VAL A 1 431 ? -17.848 -3.074 28.177 1.00 92.31 431 VAL A CA 1
ATOM 3481 C C . VAL A 1 431 ? -17.972 -2.747 26.688 1.00 92.31 431 VAL A C 1
ATOM 3483 O O . VAL A 1 431 ? -19.066 -2.770 26.111 1.00 92.31 431 VAL A O 1
ATOM 3486 N N . ARG A 1 432 ? -16.849 -2.483 26.011 1.00 91.25 432 ARG A N 1
ATOM 3487 C CA . ARG A 1 432 ? -16.827 -2.336 24.551 1.00 91.25 432 ARG A CA 1
ATOM 3488 C C . ARG A 1 432 ? -17.319 -3.616 23.887 1.00 91.25 432 ARG A C 1
ATOM 3490 O O . ARG A 1 432 ? -17.058 -4.722 24.341 1.00 91.25 432 ARG A O 1
ATOM 3497 N N . ARG A 1 433 ? -18.013 -3.452 22.757 1.00 83.69 433 ARG A N 1
ATOM 3498 C CA . ARG A 1 433 ? -18.625 -4.538 21.959 1.00 83.69 433 ARG A CA 1
ATOM 3499 C C . ARG A 1 433 ? -19.772 -5.294 22.640 1.00 83.69 433 ARG A C 1
ATOM 3501 O O . ARG A 1 433 ? -20.411 -6.089 21.967 1.00 83.69 433 ARG A O 1
ATOM 3508 N N . GLN A 1 434 ? -20.129 -4.973 23.884 1.00 90.62 434 GLN A N 1
ATOM 3509 C CA . GLN A 1 434 ? -21.333 -5.508 24.536 1.00 90.62 434 GLN A CA 1
ATOM 3510 C C . GLN A 1 434 ? -22.616 -4.751 24.135 1.00 90.62 434 GLN A C 1
ATOM 3512 O O . GLN A 1 434 ? -23.670 -4.919 24.732 1.00 90.62 434 GLN A O 1
ATOM 3517 N N . GLY A 1 435 ? -22.534 -3.868 23.132 1.00 92.44 435 GLY A N 1
ATOM 3518 C CA . GLY A 1 435 ? -23.671 -3.085 22.646 1.00 92.44 435 GLY A CA 1
ATOM 3519 C C . GLY A 1 435 ? -24.057 -1.885 23.516 1.00 92.44 435 GLY A C 1
ATOM 3520 O O . GLY A 1 435 ? -24.951 -1.150 23.118 1.00 92.44 435 GLY A O 1
ATOM 3521 N N . VAL A 1 436 ? -23.367 -1.622 24.634 1.00 95.06 436 VAL A N 1
ATOM 3522 C CA . VAL A 1 436 ? -23.715 -0.552 25.596 1.00 95.06 436 VAL A CA 1
ATOM 3523 C C . VAL A 1 436 ? -23.895 0.808 24.934 1.00 95.06 436 VAL A C 1
ATOM 3525 O O . VAL A 1 436 ? -24.919 1.453 25.112 1.00 95.06 436 VAL A O 1
ATOM 3528 N N . MET A 1 437 ? -22.942 1.228 24.097 1.00 97.31 437 MET A N 1
ATOM 3529 C CA . MET A 1 437 ? -23.041 2.518 23.407 1.00 97.31 437 MET A CA 1
ATOM 3530 C C . MET A 1 437 ? -24.233 2.574 22.438 1.00 97.31 437 MET A C 1
ATOM 3532 O O . MET A 1 437 ? -24.859 3.616 22.282 1.00 97.31 437 MET A O 1
ATOM 3536 N N . THR A 1 438 ? -24.587 1.450 21.810 1.00 96.50 438 THR A N 1
ATOM 3537 C CA . THR A 1 438 ? -25.787 1.354 20.965 1.00 96.50 438 THR A CA 1
ATOM 3538 C C . THR A 1 438 ? -27.066 1.447 21.801 1.00 96.50 438 THR A C 1
ATOM 3540 O O . THR A 1 438 ? -28.035 2.052 21.351 1.00 96.50 438 THR A O 1
ATOM 3543 N N . GLN A 1 439 ? -27.075 0.910 23.025 1.00 96.12 439 GLN A N 1
ATOM 3544 C CA . GLN A 1 439 ? -28.206 1.058 23.945 1.00 96.12 439 GLN A CA 1
ATOM 3545 C C . GLN A 1 439 ? -28.350 2.510 24.429 1.00 96.12 439 GLN A C 1
ATOM 3547 O O . GLN A 1 439 ? -29.448 3.054 24.375 1.00 96.12 439 GLN A O 1
ATOM 3552 N N . LEU A 1 440 ? -27.245 3.176 24.794 1.00 97.81 440 LEU A N 1
ATOM 3553 C CA . LEU A 1 440 ? -27.247 4.606 25.142 1.00 97.81 440 LEU A CA 1
ATOM 3554 C C . LEU A 1 440 ? -27.724 5.476 23.969 1.00 97.81 440 LEU A C 1
ATOM 3556 O O . LEU A 1 440 ? -28.525 6.385 24.163 1.00 97.81 440 LEU A O 1
ATOM 3560 N N . LEU A 1 441 ? -27.284 5.170 22.742 1.00 98.19 441 LEU A N 1
ATOM 3561 C CA . LEU A 1 441 ? -27.779 5.836 21.536 1.00 98.19 441 LEU A CA 1
ATOM 3562 C C . LEU A 1 441 ? -29.276 5.580 21.307 1.00 98.19 441 LEU A C 1
ATOM 3564 O O . LEU A 1 441 ? -29.973 6.472 20.841 1.00 98.19 441 LEU A O 1
ATOM 3568 N N . SER A 1 442 ? -29.779 4.386 21.621 1.00 97.00 442 SER A N 1
ATOM 3569 C CA . SER A 1 442 ? -31.209 4.073 21.484 1.00 97.00 442 SER A CA 1
ATOM 3570 C C . SER A 1 442 ? -32.046 4.892 22.469 1.00 97.00 442 SER A C 1
ATOM 3572 O O . SER A 1 442 ? -33.003 5.531 22.048 1.00 97.00 442 SER A O 1
ATOM 3574 N N . ALA A 1 443 ? -31.617 4.980 23.733 1.00 97.00 443 ALA A N 1
ATOM 3575 C CA . ALA A 1 443 ? -32.254 5.838 24.735 1.00 97.00 443 ALA A CA 1
ATOM 3576 C C . ALA A 1 443 ? -32.231 7.325 24.326 1.00 97.00 443 ALA A C 1
ATOM 3578 O O . ALA A 1 443 ? -33.227 8.030 24.473 1.00 97.00 443 ALA A O 1
ATOM 3579 N N . LEU A 1 444 ? -31.116 7.788 23.744 1.00 97.69 444 LEU A N 1
ATOM 3580 C CA . LEU A 1 444 ? -31.019 9.129 23.167 1.00 97.69 444 LEU A CA 1
ATOM 3581 C C . LEU A 1 444 ? -32.044 9.350 22.049 1.00 97.69 444 LEU A C 1
ATOM 3583 O O . LEU A 1 444 ? -32.684 10.396 22.009 1.00 97.69 444 LEU A O 1
ATOM 3587 N N . LEU A 1 445 ? -32.165 8.402 21.118 1.00 96.81 445 LEU A N 1
ATOM 3588 C CA . LEU A 1 445 ? -33.073 8.508 19.974 1.00 96.81 445 LEU A CA 1
ATOM 3589 C C . LEU A 1 445 ? -34.539 8.550 20.410 1.00 96.81 445 LEU A C 1
ATOM 3591 O O . LEU A 1 445 ? -35.306 9.325 19.846 1.00 96.81 445 LEU A O 1
ATOM 3595 N N . GLU A 1 446 ? -34.911 7.758 21.415 1.00 95.75 446 GLU A N 1
ATOM 3596 C CA . GLU A 1 446 ? -36.259 7.761 21.992 1.00 95.75 446 GLU A CA 1
ATOM 3597 C C . GLU A 1 446 ? -36.609 9.131 22.597 1.00 95.75 446 GLU A C 1
ATOM 3599 O O . GLU A 1 446 ? -37.631 9.722 22.239 1.00 95.75 446 GLU A O 1
ATOM 3604 N N . ASP A 1 447 ? -35.730 9.688 23.437 1.00 96.06 447 ASP A N 1
ATOM 3605 C CA . ASP A 1 447 ? -35.935 11.016 24.031 1.00 96.06 447 ASP A CA 1
ATOM 3606 C C . ASP A 1 447 ? -35.911 12.134 22.970 1.00 96.06 447 ASP A C 1
ATOM 3608 O O . ASP A 1 447 ? -36.694 13.083 23.041 1.00 96.06 447 ASP A O 1
ATOM 3612 N N . ALA A 1 448 ? -35.028 12.038 21.972 1.00 95.00 448 ALA A N 1
ATOM 3613 C CA . ALA A 1 448 ? -34.906 13.023 20.898 1.00 95.00 448 ALA A CA 1
ATOM 3614 C C . ALA A 1 448 ? -36.146 13.035 19.983 1.00 95.00 448 ALA A C 1
ATOM 3616 O O . ALA A 1 448 ? -36.625 14.108 19.604 1.00 95.00 448 ALA A O 1
ATOM 3617 N N . ALA A 1 449 ? -36.714 11.863 19.680 1.00 93.19 449 ALA A N 1
ATOM 3618 C CA . ALA A 1 449 ? -37.968 11.750 18.942 1.00 93.19 449 ALA A CA 1
ATOM 3619 C C . ALA A 1 449 ? -39.134 12.405 19.704 1.00 93.19 449 ALA A C 1
ATOM 3621 O O . ALA A 1 449 ? -39.947 13.108 19.099 1.00 93.19 449 ALA A O 1
ATOM 3622 N N . ALA A 1 450 ? -39.179 12.260 21.035 1.00 93.44 450 ALA A N 1
ATOM 3623 C CA . ALA A 1 450 ? -40.221 12.855 21.875 1.00 93.44 450 ALA A CA 1
ATOM 3624 C C . ALA A 1 450 ? -40.240 14.398 21.836 1.00 93.44 450 ALA A C 1
ATOM 3626 O O . ALA A 1 450 ? -41.297 15.003 22.010 1.00 93.44 450 ALA A O 1
ATOM 3627 N N . VAL A 1 451 ? -39.100 15.044 21.562 1.00 92.69 451 VAL A N 1
ATOM 3628 C CA . VAL A 1 451 ? -38.984 16.513 21.439 1.00 92.69 451 VAL A CA 1
ATOM 3629 C C . VAL A 1 451 ? -38.870 17.010 19.990 1.00 92.69 451 VAL A C 1
ATOM 3631 O O . VAL A 1 451 ? -38.544 18.181 19.758 1.00 92.69 451 VAL A O 1
ATOM 3634 N N . GLN A 1 452 ? -39.185 16.143 19.019 1.00 92.75 452 GLN A N 1
ATOM 3635 C CA . GLN A 1 452 ? -39.177 16.437 17.581 1.00 92.75 452 GLN A CA 1
ATOM 3636 C C . GLN A 1 452 ? -37.804 16.891 17.053 1.00 92.75 452 GLN A C 1
ATOM 3638 O O . GLN A 1 452 ? -37.709 17.815 16.245 1.00 92.75 452 GLN A O 1
ATOM 3643 N N . VAL A 1 453 ? -36.724 16.260 17.515 1.00 92.44 453 VAL A N 1
ATOM 3644 C CA . VAL A 1 453 ? -35.392 16.430 16.917 1.00 92.44 453 VAL A CA 1
ATOM 3645 C C . VAL A 1 453 ? -35.356 15.691 15.585 1.00 92.44 453 VAL A C 1
ATOM 3647 O O . VAL A 1 453 ? -35.736 14.529 15.503 1.00 92.44 453 VAL A O 1
ATOM 3650 N N . ASN A 1 454 ? -34.886 16.360 14.534 1.00 91.50 454 ASN A N 1
ATOM 3651 C CA . ASN A 1 454 ? -34.842 15.790 13.185 1.00 91.50 454 ASN A CA 1
ATOM 3652 C C . ASN A 1 454 ? -33.490 15.148 12.868 1.00 91.50 454 ASN A C 1
ATOM 3654 O O . ASN A 1 454 ? -33.384 14.305 11.976 1.00 91.50 454 ASN A O 1
ATOM 3658 N N . GLN A 1 455 ? -32.437 15.584 13.561 1.00 94.19 455 GLN A N 1
ATOM 3659 C CA . GLN A 1 455 ? -31.075 15.221 13.211 1.00 94.19 455 GLN A CA 1
ATOM 3660 C C . GLN A 1 455 ? -30.179 15.082 14.439 1.00 94.19 455 GLN A C 1
ATOM 3662 O O . GLN A 1 455 ? -30.162 15.934 15.328 1.00 94.19 455 GLN A O 1
ATOM 3667 N N . LEU A 1 456 ? -29.376 14.019 14.441 1.00 96.31 456 LEU A N 1
ATOM 3668 C CA . LEU A 1 456 ? -28.229 13.851 15.320 1.00 96.31 456 LEU A CA 1
ATOM 3669 C C . LEU A 1 456 ? -26.946 14.200 14.578 1.00 96.31 456 LEU A C 1
ATOM 3671 O O . LEU A 1 456 ? -26.767 13.831 13.417 1.00 96.31 456 LEU A O 1
ATOM 3675 N N . THR A 1 457 ? -26.013 14.840 15.272 1.00 96.62 457 THR A N 1
ATOM 3676 C CA . THR A 1 457 ? -24.650 15.060 14.780 1.00 96.62 457 THR A CA 1
ATOM 3677 C C . THR A 1 457 ? -23.620 14.631 15.802 1.00 96.62 457 THR A C 1
ATOM 3679 O O . THR A 1 457 ? -23.871 14.652 17.002 1.00 96.62 457 THR A O 1
ATOM 3682 N N . VAL A 1 458 ? -22.434 14.270 15.333 1.00 97.00 458 VAL A N 1
ATOM 3683 C CA . VAL A 1 458 ? -21.302 13.894 16.182 1.00 97.00 458 VAL A CA 1
ATOM 3684 C C . VAL A 1 458 ? -20.004 14.166 15.442 1.00 97.00 458 VAL A C 1
ATOM 3686 O O . VAL A 1 458 ? -19.928 14.021 14.222 1.00 97.00 458 VAL A O 1
ATOM 3689 N N . CYS A 1 459 ? -18.975 14.581 16.174 1.00 96.25 459 CYS A N 1
ATOM 3690 C CA . CYS A 1 459 ? -17.635 14.741 15.626 1.00 96.25 459 CYS A CA 1
ATOM 3691 C C . CYS A 1 459 ? -16.726 13.624 16.138 1.00 96.25 459 CYS A C 1
ATOM 3693 O O . CYS A 1 459 ? -16.798 13.243 17.302 1.00 96.25 459 CYS A O 1
ATOM 3695 N N . THR A 1 460 ? -15.827 13.133 15.291 1.00 95.69 460 THR A N 1
ATOM 3696 C CA . THR A 1 460 ? -14.779 12.192 15.702 1.00 95.69 460 THR A CA 1
ATOM 3697 C C . THR A 1 460 ? -13.464 12.500 14.992 1.00 95.69 460 THR A C 1
ATOM 3699 O O . THR A 1 460 ? -13.436 13.248 14.014 1.00 95.69 460 THR A O 1
ATOM 3702 N N . ILE A 1 461 ? -12.370 11.937 15.497 1.00 94.00 461 ILE A N 1
ATOM 3703 C CA . ILE A 1 461 ? -11.025 12.038 14.924 1.00 94.00 461 ILE A CA 1
ATOM 3704 C C . ILE A 1 461 ? -10.638 10.617 14.498 1.00 94.00 461 ILE A C 1
ATOM 3706 O O . ILE A 1 461 ? -10.154 9.852 15.335 1.00 94.00 461 ILE A O 1
ATOM 3710 N N . PRO A 1 462 ? -10.897 10.206 13.239 1.00 91.19 462 PRO A N 1
ATOM 3711 C CA . PRO A 1 462 ? -10.692 8.832 12.786 1.00 91.19 462 PRO A CA 1
ATOM 3712 C C . PRO A 1 462 ? -9.297 8.255 13.061 1.00 91.19 462 PRO A C 1
ATOM 3714 O O . PRO A 1 462 ? -9.241 7.087 13.446 1.00 91.19 462 PRO A O 1
ATOM 3717 N N . PRO A 1 463 ? -8.185 9.013 12.927 1.00 85.31 463 PRO A N 1
ATOM 3718 C CA . PRO A 1 463 ? -6.860 8.495 13.266 1.00 85.31 463 PRO A CA 1
ATOM 3719 C C . PRO A 1 463 ? -6.745 8.019 14.718 1.00 85.31 463 PRO A C 1
ATOM 3721 O O . PRO A 1 463 ? -6.135 6.976 14.959 1.00 85.31 463 PRO A O 1
ATOM 3724 N N . THR A 1 464 ? -7.368 8.751 15.648 1.00 85.25 464 THR A N 1
ATOM 3725 C CA . THR A 1 464 ? -7.355 8.484 17.094 1.00 85.25 464 THR A CA 1
ATOM 3726 C C . THR A 1 464 ? -8.407 7.441 17.475 1.00 85.25 464 THR A C 1
ATOM 3728 O O . THR A 1 464 ? -8.096 6.438 18.106 1.00 85.25 464 THR A O 1
ATOM 3731 N N . PHE A 1 465 ? -9.650 7.613 17.018 1.00 89.75 465 PHE A N 1
ATOM 3732 C CA . PHE A 1 465 ? -10.802 6.800 17.422 1.00 89.75 465 PHE A CA 1
ATOM 3733 C C . PHE A 1 465 ? -11.328 5.938 16.267 1.00 89.75 465 PHE A C 1
ATOM 3735 O O . PHE A 1 465 ? -12.501 5.994 15.898 1.00 89.75 465 PHE A O 1
ATOM 3742 N N . ARG A 1 466 ? -10.467 5.095 15.684 1.00 85.75 466 ARG A N 1
ATOM 3743 C CA . ARG A 1 466 ? -10.785 4.297 14.477 1.00 85.75 466 ARG A CA 1
ATOM 3744 C C . ARG A 1 466 ? -12.067 3.461 14.596 1.00 85.75 466 ARG A C 1
ATOM 3746 O O . ARG A 1 466 ? -12.802 3.297 13.624 1.00 85.75 466 ARG A O 1
ATOM 3753 N N . ASN A 1 467 ? -12.352 2.931 15.786 1.00 88.94 467 ASN A N 1
ATOM 3754 C CA . ASN A 1 467 ? -13.543 2.111 16.028 1.00 88.94 467 ASN A CA 1
ATOM 3755 C C . ASN A 1 467 ? -14.842 2.930 16.070 1.00 88.94 467 ASN A C 1
ATOM 3757 O O . ASN A 1 467 ? -15.901 2.379 15.768 1.00 88.94 467 ASN A O 1
ATOM 3761 N N . MET A 1 468 ? -14.763 4.227 16.388 1.00 94.06 468 MET A N 1
ATOM 3762 C CA . MET A 1 468 ? -15.918 5.123 16.402 1.00 94.06 468 MET A CA 1
ATOM 3763 C C . MET A 1 468 ? -16.525 5.243 15.005 1.00 94.06 468 MET A C 1
ATOM 3765 O O . MET A 1 468 ? -17.732 5.117 14.864 1.00 94.06 468 MET A O 1
ATOM 3769 N N . VAL A 1 469 ? -15.703 5.374 13.957 1.00 93.69 469 VAL A N 1
ATOM 3770 C CA . VAL A 1 469 ? -16.186 5.475 12.564 1.00 93.69 469 VAL A CA 1
ATOM 3771 C C . VAL A 1 469 ? -17.053 4.276 12.184 1.00 93.69 469 VAL A C 1
ATOM 3773 O O . VAL A 1 469 ? -18.177 4.441 11.720 1.00 93.69 469 VAL A O 1
ATOM 3776 N N . ARG A 1 470 ? -16.581 3.058 12.473 1.00 89.88 470 ARG A N 1
ATOM 3777 C CA . ARG A 1 470 ? -17.351 1.835 12.195 1.00 89.88 470 ARG A CA 1
ATOM 3778 C C . ARG A 1 470 ? -18.644 1.772 13.003 1.00 89.88 470 ARG A C 1
ATOM 3780 O O . ARG A 1 470 ? -19.646 1.263 12.509 1.00 89.88 470 ARG A O 1
ATOM 3787 N N . TRP A 1 471 ? -18.621 2.232 14.255 1.00 95.56 471 TRP A N 1
ATOM 3788 C CA . TRP A 1 471 ? -19.821 2.288 15.088 1.00 95.56 471 TRP A CA 1
ATOM 3789 C C . TRP A 1 471 ? -20.832 3.303 14.541 1.00 95.56 471 TRP A C 1
ATOM 3791 O O . TRP A 1 471 ? -22.013 2.977 14.450 1.00 95.56 471 TRP A O 1
ATOM 3801 N N . LEU A 1 472 ? -20.374 4.476 14.102 1.00 97.31 472 LEU A N 1
ATOM 3802 C CA . LEU A 1 472 ? -21.199 5.510 13.480 1.00 97.31 472 LEU A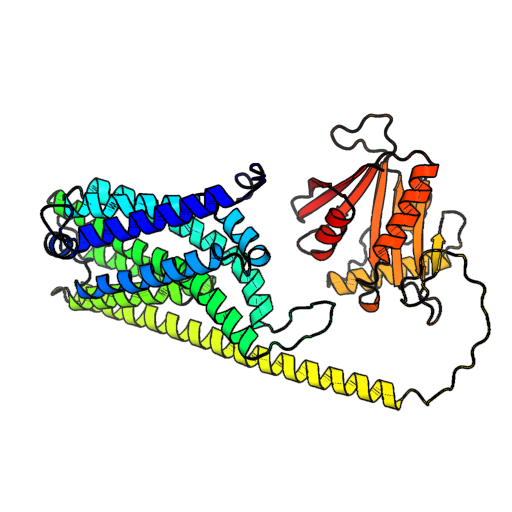 CA 1
ATOM 3803 C C . LEU A 1 472 ? -21.872 4.992 12.204 1.00 97.31 472 LEU A C 1
ATOM 3805 O O . LEU A 1 472 ? -23.097 5.029 12.102 1.00 97.31 472 LEU A O 1
ATOM 3809 N N . GLU A 1 473 ? -21.105 4.420 11.277 1.00 94.62 473 GLU A N 1
ATOM 3810 C CA . GLU A 1 473 ? -21.634 3.870 10.020 1.00 94.62 473 GLU A CA 1
ATOM 3811 C C . GLU A 1 473 ? -22.676 2.766 10.264 1.00 94.62 473 GLU A C 1
ATOM 3813 O O . GLU A 1 473 ? -23.745 2.766 9.652 1.00 94.62 473 GLU A O 1
ATOM 3818 N N . ARG A 1 474 ? -22.416 1.853 11.212 1.00 93.31 474 ARG A N 1
ATOM 3819 C CA . ARG A 1 474 ? -23.373 0.796 11.599 1.00 93.31 474 ARG A CA 1
ATOM 3820 C C . ARG A 1 474 ? -24.657 1.349 12.205 1.00 93.31 474 ARG A C 1
ATOM 3822 O O . ARG A 1 474 ? -25.707 0.734 12.063 1.00 93.31 474 ARG A O 1
ATOM 3829 N N . ASN A 1 475 ? -24.576 2.497 12.869 1.00 96.56 475 ASN A N 1
ATOM 3830 C CA . ASN A 1 475 ? -25.723 3.188 13.440 1.00 96.56 475 ASN A CA 1
ATOM 3831 C C . ASN A 1 475 ? -26.310 4.233 12.484 1.00 96.56 475 ASN A C 1
ATOM 3833 O O . ASN A 1 475 ? -26.973 5.157 12.943 1.00 96.56 475 ASN A O 1
ATOM 3837 N N . SER A 1 476 ? -26.113 4.066 11.170 1.00 96.94 476 SER A N 1
ATOM 3838 C CA . SER A 1 476 ? -26.701 4.901 10.110 1.00 96.94 476 SER A CA 1
ATOM 3839 C C . SER A 1 476 ? -26.278 6.371 10.142 1.00 96.94 476 SER A C 1
ATOM 3841 O O . SER A 1 476 ? -27.009 7.238 9.669 1.00 96.94 476 SER A O 1
ATOM 3843 N N . PHE A 1 477 ? -25.094 6.666 10.678 1.00 97.44 477 PHE A N 1
ATOM 3844 C CA . PHE A 1 477 ? -24.491 7.979 10.507 1.00 97.44 477 PHE A CA 1
ATOM 3845 C C . PHE A 1 477 ? -23.758 8.075 9.164 1.00 97.44 477 PHE A C 1
ATOM 3847 O O . PHE A 1 477 ? -23.031 7.167 8.760 1.00 97.44 477 PHE A O 1
ATOM 3854 N N . THR A 1 478 ? -23.890 9.220 8.505 1.00 95.31 478 THR A N 1
ATOM 3855 C CA . THR A 1 478 ? -23.195 9.583 7.270 1.00 95.31 478 THR A CA 1
ATOM 3856 C C . THR A 1 478 ? -22.155 10.664 7.533 1.00 95.31 478 THR A C 1
ATOM 3858 O O . THR A 1 478 ? -22.442 11.646 8.213 1.00 95.31 478 THR A O 1
ATOM 3861 N N . CYS A 1 479 ? -20.949 10.502 6.985 1.00 95.19 479 CYS A N 1
ATOM 3862 C CA . CYS A 1 479 ? -19.892 11.509 7.080 1.00 95.19 479 CYS A CA 1
ATOM 3863 C C . CYS A 1 479 ? -20.256 12.748 6.246 1.00 95.19 479 CYS A C 1
ATOM 3865 O O . CYS A 1 479 ? -20.494 12.629 5.045 1.00 95.19 479 CYS A O 1
ATOM 3867 N N . LEU A 1 480 ? -20.272 13.921 6.880 1.00 90.06 480 LEU A N 1
ATOM 3868 C CA . LEU A 1 480 ? -20.506 15.219 6.239 1.00 90.06 480 LEU A CA 1
ATOM 3869 C C . LEU A 1 480 ? -19.212 15.890 5.755 1.00 90.06 480 LEU A C 1
ATOM 3871 O O . LEU A 1 480 ? -19.271 16.834 4.974 1.00 90.06 480 LEU A O 1
ATOM 3875 N N . GLY A 1 481 ? -18.048 15.409 6.200 1.00 90.00 481 GLY A N 1
ATOM 3876 C CA . GLY A 1 481 ? -16.739 15.925 5.798 1.00 90.00 481 GLY A CA 1
ATOM 3877 C C . GLY A 1 481 ? -15.870 16.382 6.968 1.00 90.00 481 GLY A C 1
ATOM 3878 O O . GLY A 1 481 ? -16.144 16.083 8.134 1.00 90.00 481 GLY A O 1
ATOM 3879 N N . VAL A 1 482 ? -14.780 17.074 6.632 1.00 89.38 482 VAL A N 1
ATOM 3880 C CA . VAL A 1 482 ? -13.782 17.585 7.582 1.00 89.38 482 VAL A CA 1
ATOM 3881 C C . VAL A 1 482 ? -14.255 18.919 8.158 1.00 89.38 482 VAL A C 1
ATOM 3883 O O . VAL A 1 482 ? -14.547 19.843 7.409 1.00 89.38 482 VAL A O 1
ATOM 3886 N N . VAL A 1 483 ? -14.299 19.020 9.486 1.00 89.06 483 VAL A N 1
ATOM 3887 C CA . VAL A 1 483 ? -14.621 20.256 10.226 1.00 89.06 483 VAL A CA 1
ATOM 3888 C C . VAL A 1 483 ? -13.356 20.994 10.644 1.00 89.06 483 VAL A C 1
ATOM 3890 O O . VAL A 1 483 ? -13.345 22.215 10.706 1.00 89.06 483 VAL A O 1
ATOM 3893 N N . ASP A 1 484 ? -12.292 20.247 10.940 1.00 85.81 484 ASP A N 1
ATOM 3894 C CA . ASP A 1 484 ? -10.986 20.799 11.285 1.00 85.81 484 ASP A CA 1
ATOM 3895 C C . ASP A 1 484 ? -9.898 19.927 10.656 1.00 85.81 484 ASP A C 1
ATOM 3897 O O . ASP A 1 484 ? -9.687 18.775 11.049 1.00 85.81 484 ASP A O 1
ATOM 3901 N N . ALA A 1 485 ? -9.237 20.471 9.636 1.00 82.94 485 ALA A N 1
ATOM 3902 C CA . ALA A 1 485 ? -8.210 19.764 8.884 1.00 82.94 485 ALA A CA 1
ATOM 3903 C C . ALA A 1 485 ? -6.917 19.565 9.686 1.00 82.94 485 ALA A C 1
ATOM 3905 O O . ALA A 1 485 ? -6.215 18.585 9.439 1.00 82.94 485 ALA A O 1
ATOM 3906 N N . SER A 1 486 ? -6.624 20.438 10.659 1.00 83.56 486 SER A N 1
ATOM 3907 C CA . SER A 1 486 ? -5.374 20.397 11.432 1.00 83.56 486 SER A CA 1
ATOM 3908 C C . SER A 1 486 ? -5.262 19.131 12.284 1.00 83.56 486 SER A C 1
ATOM 3910 O O . SER A 1 486 ? -4.186 18.553 12.420 1.00 83.56 486 SER A O 1
ATOM 3912 N N . ILE A 1 487 ? -6.401 18.658 12.790 1.00 82.50 487 ILE A N 1
ATOM 3913 C CA . ILE A 1 487 ? -6.516 17.458 13.623 1.00 82.50 487 ILE A CA 1
ATOM 3914 C C . ILE A 1 487 ? -7.328 16.349 12.949 1.00 82.50 487 ILE A C 1
ATOM 3916 O O . ILE A 1 487 ? -7.681 15.371 13.600 1.00 82.50 487 ILE A O 1
ATOM 3920 N N . GLN A 1 488 ? -7.649 16.497 11.659 1.00 88.75 488 GLN A N 1
ATOM 3921 C CA . GLN A 1 488 ? -8.479 15.553 10.905 1.00 88.75 488 GLN A CA 1
ATOM 3922 C C . GLN A 1 488 ? -9.794 15.213 11.632 1.00 88.75 488 GLN A C 1
ATOM 3924 O O . GLN A 1 488 ? -10.158 14.046 11.789 1.00 88.75 488 GLN A O 1
ATOM 3929 N N . LYS A 1 489 ? -10.508 16.239 12.108 1.00 89.38 489 LYS A N 1
ATOM 3930 C CA . LYS A 1 489 ? -11.812 16.095 12.766 1.00 89.38 489 LYS A CA 1
ATOM 3931 C C . LYS A 1 489 ? -12.908 16.035 11.714 1.00 89.38 489 LYS A C 1
ATOM 3933 O O . LYS A 1 489 ? -13.062 16.968 10.927 1.00 89.38 489 LYS A O 1
ATOM 3938 N N . PHE A 1 490 ? -13.695 14.968 11.731 1.00 92.69 490 PHE A N 1
ATOM 3939 C CA . PHE A 1 490 ? -14.801 14.747 10.802 1.00 92.69 490 PHE A CA 1
ATOM 3940 C C . PHE A 1 490 ? -16.138 14.835 11.524 1.00 92.69 490 PHE A C 1
ATOM 3942 O O . PHE A 1 490 ? -16.262 14.381 12.664 1.00 92.69 490 PHE A O 1
ATOM 3949 N N . MET A 1 491 ? -17.140 15.378 10.839 1.00 94.88 491 MET A N 1
ATOM 3950 C CA . MET A 1 491 ? -18.521 15.392 11.309 1.00 94.88 491 MET A CA 1
ATOM 3951 C C . MET A 1 491 ? -19.320 14.287 10.645 1.00 94.88 491 MET A C 1
ATOM 3953 O O . MET A 1 491 ? -19.189 14.028 9.451 1.00 94.88 491 MET A O 1
ATOM 3957 N N . TYR A 1 492 ? -20.184 13.677 11.436 1.00 96.12 492 TYR A N 1
ATOM 3958 C CA . TYR A 1 492 ? -21.138 12.675 11.016 1.00 96.12 492 TYR A CA 1
ATOM 3959 C C . TYR A 1 492 ? -22.536 13.121 11.425 1.00 96.12 492 TYR A C 1
ATOM 3961 O O . TYR A 1 492 ? -22.706 13.759 12.467 1.00 96.12 492 TYR A O 1
ATOM 3969 N N . SER A 1 493 ? -23.533 12.773 10.623 1.00 95.31 493 SER A N 1
ATOM 3970 C CA . SER A 1 493 ? -24.934 13.063 10.909 1.00 95.31 493 SER A CA 1
ATOM 3971 C C . SER A 1 493 ? -25.827 11.855 10.681 1.00 95.31 493 SER A C 1
ATOM 3973 O O . SER A 1 493 ? -25.509 10.982 9.880 1.00 95.31 493 SER A O 1
ATOM 3975 N N . ARG A 1 494 ? -26.947 11.808 11.396 1.00 95.44 494 ARG A N 1
ATOM 3976 C CA . ARG A 1 494 ? -27.995 10.798 11.258 1.00 95.44 494 ARG A CA 1
ATOM 3977 C C . ARG A 1 494 ? -29.351 11.488 11.334 1.00 95.44 494 ARG A C 1
ATOM 3979 O O . ARG A 1 494 ? -29.577 12.268 12.254 1.00 95.44 494 ARG A O 1
ATOM 3986 N N . SER A 1 495 ? -30.249 11.179 10.409 1.00 93.75 495 SER A N 1
ATOM 3987 C CA . SER A 1 495 ? -31.663 11.553 10.523 1.00 93.75 495 SER A CA 1
ATOM 3988 C C . SER A 1 495 ? -32.360 10.666 11.562 1.00 93.75 495 SER A C 1
ATOM 3990 O O . SER A 1 495 ? -32.066 9.466 11.623 1.00 93.75 495 SER A O 1
ATOM 3992 N N . ILE A 1 496 ? -33.222 11.260 12.393 1.00 90.94 496 ILE A N 1
ATOM 3993 C CA . ILE A 1 496 ? -34.034 10.543 13.396 1.00 90.94 496 ILE A CA 1
ATOM 3994 C C . ILE A 1 496 ? -35.344 10.076 12.776 1.00 90.94 496 ILE A C 1
ATOM 3996 O O . ILE A 1 496 ? -35.968 10.891 12.059 1.00 90.94 496 ILE A O 1
#

InterPro domains:
  IPR000182 GNAT domain [PF00583] (377-467)
  IPR000182 GNAT domain [PS51186] (331-496)
  IPR016181 Acyl-CoA N-acyltransferase [SSF55729] (329-483)

Foldseek 3Di:
DPPPQDPDPDPDCVVVLVLLVVLLVLLVVLLVCQQVCVQAVDHLQVLLVVLPDLLRFPPVLCVVVVVLSVLVVLLSCVQNPPPPVPLNVVLSSLLGCLNSVLSNLSSVLSNCSSHVVLVSSLVSLVSSLVSLVSNLVSLLVSCVVVCCCLLLQDDPPPPDRDRDDPVVNVVNVVNCCSRNLSSLLSNLLSLSVSVSSVRSVCVVVVHRDDPVVVLVSLVVSLVVLLCCCVVSLPLSNLVSNLSSLCRSLPPDPPPVSNVSSPVSSVVSVVSSVVSVVVSVVSSVVSVVVSVVVVVVVVVVVVVVVVVDDDDDDDDDDDDDDDDDDDPDFDKDKDKDALVDDLVVVVLVLVVQQVQCCVQVVDNPVPPCSNDSVSVNVQSPAPDKMKIFIAGPVPRHTFWIWIKHWDQDDDVPDDNPATEIEREDIDGHPVCPPVCVVVVNVVVVVVVCVVVRHFKYKYKDQCVRCVVVVVVCVVVAWDWPAAPDPVRRITMIMHTD

Secondary structure (DSSP, 8-state):
--TTSSS---S-SHHHHHHHHHHHHHHHHHHHHHHTTSSSSS-HHHHHHHT--TT---GGGGGHHHHHHHHHHHHHHHHHSGGGHHHHHHHHHHHTTHHHHHHHHHHHHHHHHHTT-HHHHHHHHHHHHHHHHHHHHHHHHHHHHHHHHHHTT--EETTEEPPPPHHHHHHHHHHHHHHHHHHHHHHHHHHHHHHHHHHHHHHHTT----HHHHHHHHHHHHHHHHHHHHHHT-HHHHHHHHHHHHHHHHH---HHHHHHHHHHHHHHHHHHHHHHHHHHHHHHHHHHHHHHHHHHHHHHHHHHHHHS----PPP---PPP------S--EEEEEE-TTS-HHHHHHHHHHHHHHHHHHH----TTSTTS-HHHHHHHHTSSSEEEEEEEETTTT-EEEEEEEEE--S--TT--TT--EEEEEEEEE-TTTTTTTHHHHHHHHHHHHHHHTT--EEEEEE-TTT-HHHHHHHHHTT-EEEEEEETTTTEEEEEEE-

Sequence (496 aa):
MPLFYQSIRYKSLWPLKVYTVISYVAMLATVIACFTGRVGNQSMPQTFDKWNTYLTPLSWAHSIWIFIWVLQGLYILSICVPSRREDKEPLMRSLGFLLPMSWNTMTIWPVCWVHDQIVAAFIFIFLTQILSFFVYMNIHETYEDRRDRYVMGVLTVDGHYRSFTLEEKLYAFFDWFVTLAPASITISYLGLICLVLSSSIGSYYNSSFDPTLSLALLVLIAIVAITICIHRKDPFVAMPMSIGLAAISVSHTDDRVSLTATVMSISVGTICLMTTGYLVWRLRESRKNSEQQRLLQIHRDLAVRKILPSRSITESSVRVIKGREIKGRDMRIVRIDRDHRADEIEEVLGFNNRIFREETGRDDAGSSYDSIDVWMDRLKADWARIYCARGDDEGRVCAFLFAHTKDHLLPGADAKSKTVHIWLCASSPEVRRQGVMTQLLSALLEDAAAVQVNQLTVCTIPPTFRNMVRWLERNSFTCLGVVDASIQKFMYSRSI

pLDDT: mean 86.67, std 15.07, range [31.56, 98.44]

Organism: NCBI:txid1890364